Protein AF-0000000077162271 (afdb_homodimer)

Foldseek 3Di:
DAEEEFEPCQDFLNVLLLLVLLPDDCVQYVAYEYEDQDDHPSLVVSCVVSVNRYHYAYADLLDLVRLLVRLVVVCVVCPQAAHAEYEYDWAAFDADPVAPVPDDCLVVRLSTLAVSLVSNCVSRQVRLLRYDRQEYEYEAALLLAPVCVVVVVNGRGNSNNVNRVNNLVVQLVVLVVCVVSPHAGAYEHLAQELDPRGDNPVGDYHSNSSSVQRVVQVSDDGNVGRSFAWAGADPPCCPPSRRNHGHTRHD/DAEEEFEPCQDFLNVLLLLVLLPDDCVQYVAYEYEDQDDHPSLVVSCVVSVNRYHYAYADLLDLVRLLVRLVVVCVVCPQAAHAEYEYDWAAFDADPVAPVPPDCLVVRLSTLASSLVSNCVSRQVRLLRYDRQEYEYEAALLLAPVCVVVVVNGRGNSNNVNRVNNLVVQLVVLVVCVVSNHATAYEHLAQELTPRGDNPVGDYHSNSSSVQRVVQVSDDGNVGRSFAWAGADPPCCPPSRRNHGHTRHD

Solvent-accessible surface area (backbone atoms only — not comparable to full-atom values): 24884 Å² total; per-residue (Å²): 98,36,32,38,36,34,31,39,19,53,47,50,48,30,30,29,40,51,55,54,49,70,67,43,56,57,72,56,32,51,36,36,38,35,18,19,74,57,93,30,72,68,44,52,52,50,26,70,70,41,81,74,28,36,42,82,39,64,35,38,61,76,34,70,68,40,40,52,52,36,42,50,52,51,48,61,73,44,68,83,51,36,36,16,33,40,36,44,50,48,65,68,65,57,82,34,90,67,32,71,82,69,62,81,49,47,67,63,38,28,38,40,39,30,48,10,49,51,52,47,50,61,63,40,42,70,41,24,70,58,19,87,61,22,33,37,38,37,61,48,49,71,67,23,13,55,73,47,37,77,83,48,53,86,61,35,26,56,45,37,26,21,21,39,28,22,31,48,35,44,33,33,51,49,17,64,72,35,40,90,79,58,38,31,20,22,30,34,20,50,67,54,23,40,23,90,74,50,49,31,88,78,30,84,32,46,26,58,54,26,26,52,40,38,44,57,52,70,76,40,88,47,81,92,39,47,45,33,42,33,30,26,54,41,92,93,32,50,84,42,98,81,40,27,55,44,49,65,55,70,65,98,35,32,38,37,34,32,40,18,53,47,50,48,30,30,30,39,52,57,54,50,70,69,41,56,56,72,55,32,50,36,37,37,35,19,18,73,58,94,29,71,68,43,52,52,51,26,69,70,42,82,73,27,36,42,80,38,63,34,37,60,77,34,70,67,38,39,51,53,34,44,50,52,50,47,62,73,44,69,82,52,36,37,16,34,40,35,45,50,48,64,70,67,57,81,35,88,68,32,72,81,68,61,81,49,46,67,61,39,29,39,40,38,29,49,10,48,52,53,47,48,61,64,40,42,69,40,23,71,59,20,87,60,22,32,37,38,36,62,48,48,71,68,24,13,56,72,45,37,75,82,47,53,87,61,35,25,56,47,36,27,20,23,39,28,21,31,48,35,44,33,32,51,49,17,63,75,35,39,90,79,57,38,29,20,22,31,36,21,48,68,55,23,40,24,89,75,49,48,32,87,78,28,83,30,46,26,58,55,24,26,52,41,38,44,58,52,70,76,40,88,47,81,90,40,46,46,33,42,34,30,28,54,42,91,94,33,51,84,41,98,81,39,28,54,44,48,64,53,68,65

Nearest PDB structures (foldseek):
  3wxb-assembly1_A  TM=8.721E-01  e=8.055E-21  Gallus gallus
  7ypd-assembly1_A  TM=9.100E-01  e=6.486E-19  Rhodotorula toruloides
  7dlm-assembly1_A  TM=8.275E-01  e=2.486E-13  Candida parapsilosis
  7dld-assembly1_A-2  TM=7.708E-01  e=3.386E-13  Candida parapsilosis
  7dll-assembly1_A-2  TM=7.565E-01  e=5.906E-13  Candida parapsilosis

Organism: Emericella nidulans (strain FGSC A4 / ATCC 38163 / CBS 112.46 / NRRL 194 / M139) (NCBI:txid227321)

Sequence (502 aa):
MSSFLVTGASRGLGLAFVQRLSALPVSEVSIVFATARSQSPELEELAKQSAGRVIVIKLEVTNETSIKQAATEVEDRLGGKGLDVLINNAGVCDYTPDGVKTLDNLEQIFSVNVLGVHWVTRAFIPLLQKGVQKKVVNISTTLASITLARASHGLPTPAYKVSKAAMNALTVQYALDYEKEGFTIFALSPGWLKTELGGGDAADLTADEGARLSLDIILGPSRGLNGQFTRIHLPGWENSRHQYDGSNAPWMSSFLVTGASRGLGLAFVQRLSALPVSEVSIVFATARSQSPELEELAKQSAGRVIVIKLEVTNETSIKQAATEVEDRLGGKGLDVLINNAGVCDYTPDGVKTLDNLEQIFSVNVLGVHWVTRAFIPLLQKGVQKKVVNISTTLASITLARASHGLPTPAYKVSKAAMNALTVQYALDYEKEGFTIFALSPGWLKTELGGGDAADLTADEGARLSLDIILGPSRGLNGQFTRIHLPGWENSRHQYDGSNAPW

Secondary structure (DSSP, 8-state):
-EEEEESS-SSHHHHHHHHHHHHS-TTTEEEEEEEESS--HHHHHHHHTTTTSEEEEE--TT-HHHHHHHHHHHHHHHTTPPP-EEEE--------TTGGGG---HHHHHIIIIIIHHHHHHHHHHHHHTSSS-EEEEE--GGG-STTTTTTTTS--HHHHHHHHHHHHHHHHHHHHTGGGT-EEEEEE--SBSSTTTTGGGSSB-HHHHHHHHHHHHSS--GGGTT-EEEPB-TT-TTSTT--BSSBPP-/-EEEEESS-SSHHHHHHHHHHHHS-TTTEEEEEEEESS--HHHHHHHHHTTTSEEEEE--TT-HHHHHHHHHHHHHHHTTPPP-EEEE--------TTGGGG---HHHHHIIIIIIHHHHHHHHHHHHHTSSS-EEEEE--GGG-STTTTTTTTS--HHHHHHHHHHHHHHHHHHHHTGGGT-EEEEEE--SBSSTTTTGGGSSB-HHHHHHHHHHHHSS--GGGTT-EEEPB-TT-TTSTT--BSSBPP-

GO terms:
  GO:0019748 secondary metabolic process (P, IEP)

InterPro domains:
  IPR002347 Short-chain dehydrogenase/reductase SDR [PF00106] (5-198)
  IPR002347 Short-chain dehydrogenase/reductase SDR [PR00080] (81-92)
  IPR002347 Short-chain dehydrogenase/reductase SDR [PR00080] (134-142)
  IPR002347 Short-chain dehydrogenase/reductase SDR [PR00080] (160-179)
  IPR002347 Short-chain dehydrogenase/reductase SDR [PR00081] (3-20)
  IPR002347 Short-chain dehydrogenase/reductase SDR [PR00081] (81-92)
  IPR002347 Short-chain dehydrogenase/reductase SDR [PR00081] (128-144)
  IPR002347 Short-chain dehydrogenase/reductase SDR [PR00081] (160-179)
  IPR002347 Short-chain dehydrogenase/reductase SDR [PR00081] (181-198)
  IPR036291 NAD(P)-binding domain superfamily [SSF51735] (1-251)
  IPR052184 Short-chain dehydrogenases/reductases (SDR) enzymes [PTHR45458] (1-251)

pLDDT: mean 96.98, std 3.06, range [78.56, 99.0]

Structure (mmCIF, N/CA/C/O backbone):
data_AF-0000000077162271-model_v1
#
loop_
_entity.id
_entity.type
_entity.pdbx_description
1 polymer 'Short chain oxidoreductase (CsgA), putative (AFU_orthologue AFUA_4G00910)'
#
loop_
_atom_site.group_PDB
_atom_site.id
_atom_site.type_symbol
_atom_site.label_atom_id
_atom_site.label_alt_id
_atom_site.label_comp_id
_atom_site.label_asym_id
_atom_site.label_entity_id
_atom_si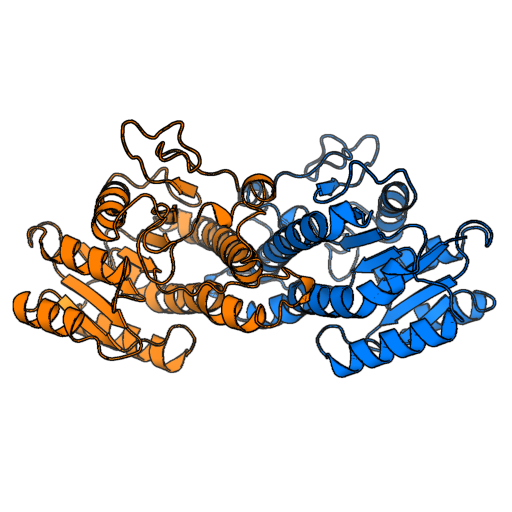te.label_seq_id
_atom_site.pdbx_PDB_ins_code
_atom_site.Cartn_x
_atom_site.Cartn_y
_atom_site.Cartn_z
_atom_site.occupancy
_atom_site.B_iso_or_equiv
_atom_site.auth_seq_id
_atom_site.auth_comp_id
_atom_site.auth_asym_id
_atom_site.auth_atom_id
_atom_site.pdbx_PDB_model_num
ATOM 1 N N . MET A 1 1 ? -5.637 -33.688 -10.344 1 91.38 1 MET A N 1
ATOM 2 C CA . MET A 1 1 ? -4.969 -32.969 -11.422 1 91.38 1 MET A CA 1
ATOM 3 C C . MET A 1 1 ? -5.309 -31.484 -11.375 1 91.38 1 MET A C 1
ATOM 5 O O . MET A 1 1 ? -6.48 -31.109 -11.391 1 91.38 1 MET A O 1
ATOM 9 N N . SER A 1 2 ? -4.172 -30.688 -11.172 1 97.12 2 SER A N 1
ATOM 10 C CA . SER A 1 2 ? -4.406 -29.266 -10.969 1 97.12 2 SER A CA 1
ATOM 11 C C . SER A 1 2 ? -3.832 -28.438 -12.117 1 97.12 2 SER A C 1
ATOM 13 O O . SER A 1 2 ? -2.805 -28.797 -12.695 1 97.12 2 SER A O 1
ATOM 15 N N . SER A 1 3 ? -4.492 -27.375 -12.484 1 98.62 3 SER A N 1
ATOM 16 C CA . SER A 1 3 ? -4.02 -26.422 -13.477 1 98.62 3 SER A CA 1
ATOM 17 C C . SER A 1 3 ? -3.479 -25.156 -12.812 1 98.62 3 SER A C 1
ATOM 19 O O . SER A 1 3 ? -3.988 -24.719 -11.773 1 98.62 3 SER A O 1
ATOM 21 N N . PHE A 1 4 ? -2.422 -24.609 -13.422 1 98.88 4 PHE A N 1
ATOM 22 C CA . PHE A 1 4 ? -1.74 -23.438 -12.867 1 98.88 4 PHE A CA 1
ATOM 23 C C . PHE A 1 4 ? -1.608 -22.344 -13.922 1 98.88 4 PHE A C 1
ATOM 25 O O . PHE A 1 4 ? -1.455 -22.625 -15.109 1 98.88 4 PHE A O 1
ATOM 32 N N . LEU A 1 5 ? -1.734 -21.125 -13.531 1 98.94 5 LEU A N 1
ATOM 33 C CA . LEU A 1 5 ? -1.289 -19.984 -14.312 1 98.94 5 LEU A CA 1
ATOM 34 C C . LEU A 1 5 ? -0.245 -19.172 -13.547 1 98.94 5 LEU A C 1
ATOM 36 O O . LEU A 1 5 ? -0.443 -18.844 -12.375 1 98.94 5 LEU A O 1
ATOM 40 N N . VAL A 1 6 ? 0.896 -18.906 -14.156 1 98.94 6 VAL A N 1
ATOM 41 C CA . VAL A 1 6 ? 1.984 -18.125 -13.586 1 98.94 6 VAL A CA 1
ATOM 42 C C . VAL A 1 6 ? 2.215 -16.875 -14.43 1 98.94 6 VAL A C 1
ATOM 44 O O . VAL A 1 6 ? 2.477 -16.969 -15.625 1 98.94 6 VAL A O 1
ATOM 47 N N . THR A 1 7 ? 2.082 -15.719 -13.82 1 98.94 7 THR A N 1
ATOM 48 C CA . THR A 1 7 ? 2.436 -14.508 -14.547 1 98.94 7 THR A CA 1
ATOM 49 C C . THR A 1 7 ? 3.928 -14.219 -14.422 1 98.94 7 THR A C 1
ATOM 51 O O . THR A 1 7 ? 4.555 -14.578 -13.422 1 98.94 7 THR A O 1
ATOM 54 N N . GLY A 1 8 ? 4.48 -13.492 -15.406 1 98.44 8 GLY A N 1
ATOM 55 C CA . GLY A 1 8 ? 5.895 -13.164 -15.375 1 98.44 8 GLY A CA 1
ATOM 56 C C . GLY A 1 8 ? 6.789 -14.391 -15.43 1 98.44 8 GLY A C 1
ATOM 57 O O . GLY A 1 8 ? 7.688 -14.547 -14.594 1 98.44 8 GLY A O 1
ATOM 58 N N . ALA A 1 9 ? 6.605 -15.266 -16.438 1 98.56 9 ALA A N 1
ATOM 59 C CA . ALA A 1 9 ? 7.246 -16.578 -16.438 1 98.56 9 ALA A CA 1
ATOM 60 C C . ALA A 1 9 ? 8.453 -16.594 -17.375 1 98.56 9 ALA A C 1
ATOM 62 O O . ALA A 1 9 ? 9.055 -17.641 -17.609 1 98.56 9 ALA A O 1
ATOM 63 N N . SER A 1 10 ? 8.875 -15.461 -17.891 1 97.38 10 SER A N 1
ATOM 64 C CA . SER A 1 10 ? 9.898 -15.422 -18.938 1 97.38 10 SER A CA 1
ATOM 65 C C . SER A 1 10 ? 11.289 -15.664 -18.359 1 97.38 10 SER A C 1
ATOM 67 O O . SER A 1 10 ? 12.219 -16.016 -19.078 1 97.38 10 SER A O 1
ATOM 69 N N . ARG A 1 11 ? 11.492 -15.406 -17.078 1 96.25 11 ARG A N 1
ATOM 70 C CA . ARG A 1 11 ? 12.789 -15.57 -16.422 1 96.25 11 ARG A CA 1
ATOM 71 C C . ARG A 1 11 ? 12.633 -15.672 -14.914 1 96.25 11 ARG A C 1
ATOM 73 O O . ARG A 1 11 ? 11.516 -15.641 -14.398 1 96.25 11 ARG A O 1
ATOM 80 N N . GLY A 1 12 ? 13.711 -15.922 -14.289 1 97.5 12 GLY A N 1
ATOM 81 C CA . GLY A 1 12 ? 13.758 -15.836 -12.836 1 97.5 12 GLY A CA 1
ATOM 82 C C . GLY A 1 12 ? 12.828 -16.828 -12.156 1 97.5 12 GLY A C 1
ATOM 83 O O . GLY A 1 12 ? 12.789 -18 -12.531 1 97.5 12 GLY A O 1
ATOM 84 N N . LEU A 1 13 ? 12.195 -16.344 -11.125 1 98.69 13 LEU A N 1
ATOM 85 C CA . LEU A 1 13 ? 11.344 -17.172 -10.281 1 98.69 13 LEU A CA 1
ATOM 86 C C . LEU A 1 13 ? 10.172 -17.734 -11.078 1 98.69 13 LEU A C 1
ATOM 88 O O . LEU A 1 13 ? 9.797 -18.906 -10.914 1 98.69 13 LEU A O 1
ATOM 92 N N . GLY A 1 14 ? 9.555 -16.906 -11.953 1 98.75 14 GLY A N 1
ATOM 93 C CA . GLY A 1 14 ? 8.438 -17.375 -12.766 1 98.75 14 GLY A CA 1
ATOM 94 C C . GLY A 1 14 ? 8.789 -18.547 -13.648 1 98.75 14 GLY A C 1
ATOM 95 O O . GLY A 1 14 ? 8.047 -19.531 -13.727 1 98.75 14 GLY A O 1
ATOM 96 N N . LEU A 1 15 ? 9.898 -18.422 -14.289 1 98.56 15 LEU A N 1
ATOM 97 C CA . LEU A 1 15 ? 10.367 -19.5 -15.141 1 98.56 15 LEU A CA 1
ATOM 98 C C . LEU A 1 15 ? 10.648 -20.75 -14.312 1 98.56 15 LEU A C 1
ATOM 100 O O . LEU A 1 15 ? 10.32 -21.875 -14.734 1 98.56 15 LEU A O 1
ATOM 104 N N . ALA A 1 16 ? 11.234 -20.578 -13.148 1 98.81 16 ALA A N 1
ATOM 105 C CA . ALA A 1 16 ? 11.531 -21.688 -12.258 1 98.81 16 ALA A CA 1
ATOM 106 C C . ALA A 1 16 ? 10.25 -22.375 -11.789 1 98.81 16 ALA A C 1
ATOM 108 O O . ALA A 1 16 ? 10.203 -23.594 -11.664 1 98.81 16 ALA A O 1
ATOM 109 N N . PHE A 1 17 ? 9.188 -21.594 -11.508 1 98.88 17 PHE A N 1
ATOM 110 C CA . PHE A 1 17 ? 7.895 -22.172 -11.172 1 98.88 17 PHE A CA 1
ATOM 111 C C . PHE A 1 17 ? 7.398 -23.078 -12.289 1 98.88 17 PHE A C 1
ATOM 113 O O . PHE A 1 17 ? 7.008 -24.219 -12.039 1 98.88 17 PHE A O 1
ATOM 120 N N . VAL A 1 18 ? 7.434 -22.562 -13.477 1 98.88 18 VAL A N 1
ATOM 121 C CA . VAL A 1 18 ? 6.906 -23.312 -14.617 1 98.88 18 VAL A CA 1
ATOM 122 C C . VAL A 1 18 ? 7.707 -24.594 -14.82 1 98.88 18 VAL A C 1
ATOM 124 O O . VAL A 1 18 ? 7.137 -25.656 -15.062 1 98.88 18 VAL A O 1
ATOM 127 N N . GLN A 1 19 ? 9.016 -24.484 -14.742 1 98.56 19 GLN A N 1
ATOM 128 C CA . GLN A 1 19 ? 9.891 -25.641 -14.898 1 98.56 19 GLN A CA 1
ATOM 129 C C . GLN A 1 19 ? 9.562 -26.719 -13.867 1 98.56 19 GLN A C 1
ATOM 131 O O . GLN A 1 19 ? 9.414 -27.891 -14.219 1 98.56 19 GLN A O 1
ATOM 136 N N . ARG A 1 20 ? 9.391 -26.391 -12.664 1 98.62 20 ARG A N 1
ATOM 137 C CA . ARG A 1 20 ? 9.156 -27.359 -11.602 1 98.62 20 ARG A CA 1
ATOM 138 C C . ARG A 1 20 ? 7.742 -27.922 -11.695 1 98.62 20 ARG A C 1
ATOM 140 O O . ARG A 1 20 ? 7.539 -29.125 -11.516 1 98.62 20 ARG A O 1
ATOM 147 N N . LEU A 1 21 ? 6.797 -27.062 -11.93 1 98.69 21 LEU A N 1
ATOM 148 C CA . LEU A 1 21 ? 5.414 -27.516 -12.031 1 98.69 21 LEU A CA 1
ATOM 149 C C . LEU A 1 21 ? 5.246 -28.516 -13.18 1 98.69 21 LEU A C 1
ATOM 151 O O . LEU A 1 21 ? 4.559 -29.516 -13.039 1 98.69 21 LEU A O 1
ATOM 155 N N . SER A 1 22 ? 5.902 -28.234 -14.328 1 97.69 22 SER A N 1
ATOM 156 C CA . SER A 1 22 ? 5.738 -29.078 -15.508 1 97.69 22 SER A CA 1
ATOM 157 C C . SER A 1 22 ? 6.48 -30.406 -15.344 1 97.69 22 SER A C 1
ATOM 159 O O . SER A 1 22 ? 6.234 -31.359 -16.094 1 97.69 22 SER A O 1
ATOM 161 N N . ALA A 1 23 ? 7.387 -30.438 -14.383 1 97.31 23 ALA A N 1
ATOM 162 C CA . ALA A 1 23 ? 8.141 -31.656 -14.133 1 97.31 23 ALA A CA 1
ATOM 163 C C . ALA A 1 23 ? 7.375 -32.594 -13.211 1 97.31 23 ALA A C 1
ATOM 165 O O . ALA A 1 23 ? 7.711 -33.781 -13.102 1 97.31 23 ALA A O 1
ATOM 166 N N . LEU A 1 24 ? 6.352 -32.125 -12.555 1 97.56 24 LEU A N 1
ATOM 167 C CA . LEU A 1 24 ? 5.527 -32.969 -11.695 1 97.56 24 LEU A CA 1
ATOM 168 C C . LEU A 1 24 ? 4.645 -33.906 -12.531 1 97.56 24 LEU A C 1
ATOM 170 O O . LEU A 1 24 ? 4.34 -33.594 -13.688 1 97.56 24 LEU A O 1
ATOM 174 N N . PRO A 1 25 ? 4.188 -35.031 -11.93 1 96.94 25 PRO A N 1
ATOM 175 C CA . PRO A 1 25 ? 3.322 -35.938 -12.68 1 96.94 25 PRO A CA 1
ATOM 176 C C . PRO A 1 25 ? 2.027 -35.281 -13.148 1 96.94 25 PRO A C 1
ATOM 178 O O . PRO A 1 25 ? 1.481 -34.406 -12.445 1 96.94 25 PRO A O 1
ATOM 181 N N . VAL A 1 26 ? 1.529 -35.812 -14.289 1 95.62 26 VAL A N 1
ATOM 182 C CA . VAL A 1 26 ? 0.311 -35.281 -14.891 1 95.62 26 VAL A CA 1
ATOM 183 C C . VAL A 1 26 ? -0.859 -35.438 -13.922 1 95.62 26 VAL A C 1
ATOM 185 O O . VAL A 1 26 ? -1.779 -34.625 -13.906 1 95.62 26 VAL A O 1
ATOM 188 N N . SER A 1 27 ? -0.743 -36.469 -13.07 1 96 27 SER A N 1
ATOM 189 C CA . SER A 1 27 ? -1.797 -36.719 -12.094 1 96 27 SER A CA 1
ATOM 190 C C . SER A 1 27 ? -1.843 -35.656 -11.023 1 96 27 SER A C 1
ATOM 192 O O . SER A 1 27 ? -2.848 -35.5 -10.32 1 96 27 SER A O 1
ATOM 194 N N . GLU A 1 28 ? -0.738 -34.812 -10.906 1 96.75 28 GLU A N 1
ATOM 195 C CA . GLU A 1 28 ? -0.687 -33.719 -9.938 1 96.75 28 GLU A CA 1
ATOM 196 C C . GLU A 1 28 ? -0.914 -32.375 -10.617 1 96.75 28 GLU A C 1
ATOM 198 O O . GLU A 1 28 ? -1.733 -31.578 -10.164 1 96.75 28 GLU A O 1
ATOM 203 N N . VAL A 1 29 ? -0.201 -32.188 -11.688 1 97.75 29 VAL A N 1
ATOM 204 C CA . VAL A 1 29 ? -0.302 -30.969 -12.461 1 97.75 29 VAL A CA 1
ATOM 205 C C . VAL A 1 29 ? -0.634 -31.297 -13.914 1 97.75 29 VAL A C 1
ATOM 207 O O . VAL A 1 29 ? 0.195 -31.844 -14.633 1 97.75 29 VAL A O 1
ATOM 210 N N . SER A 1 30 ? -1.77 -30.891 -14.328 1 96.94 30 SER A N 1
ATOM 211 C CA . SER A 1 30 ? -2.217 -31.25 -15.664 1 96.94 30 SER A CA 1
ATOM 212 C C . SER A 1 30 ? -1.719 -30.25 -16.703 1 96.94 30 SER A C 1
ATOM 214 O O . SER A 1 30 ? -1.266 -30.641 -17.781 1 96.94 30 SER A O 1
ATOM 216 N N . ILE A 1 31 ? -1.801 -28.984 -16.391 1 98.25 31 ILE A N 1
ATOM 217 C CA . ILE A 1 31 ? -1.438 -27.953 -17.359 1 98.25 31 ILE A CA 1
ATOM 218 C C . ILE A 1 31 ? -0.901 -26.719 -16.625 1 98.25 31 ILE A C 1
ATOM 220 O O . ILE A 1 31 ? -1.364 -26.406 -15.523 1 98.25 31 ILE A O 1
ATOM 224 N N . VAL A 1 32 ? 0.134 -26.125 -17.156 1 98.88 32 VAL A N 1
ATOM 225 C CA . VAL A 1 32 ? 0.717 -24.891 -16.656 1 98.88 32 VAL A CA 1
ATOM 226 C C . VAL A 1 32 ? 0.645 -23.812 -17.734 1 98.88 32 VAL A C 1
ATOM 228 O O . VAL A 1 32 ? 1.297 -23.922 -18.781 1 98.88 32 VAL A O 1
ATOM 231 N N . PHE A 1 33 ? -0.198 -22.812 -17.484 1 98.94 33 PHE A N 1
ATOM 232 C CA . PHE A 1 33 ? -0.189 -21.609 -18.312 1 98.94 33 PHE A CA 1
ATOM 233 C C . PHE A 1 33 ? 0.91 -20.656 -17.859 1 98.94 33 PHE A C 1
ATOM 235 O O . PHE A 1 33 ? 0.885 -20.156 -16.734 1 98.94 33 PHE A O 1
ATOM 242 N N . ALA A 1 34 ? 1.884 -20.422 -18.734 1 98.88 34 ALA A N 1
ATOM 243 C CA . ALA A 1 34 ? 3 -19.516 -18.469 1 98.88 34 ALA A CA 1
ATOM 244 C C . ALA A 1 34 ? 2.854 -18.219 -19.25 1 98.88 34 ALA A C 1
ATOM 246 O O . ALA A 1 34 ? 2.865 -18.219 -20.484 1 98.88 34 ALA A O 1
ATOM 247 N N . THR A 1 35 ? 2.736 -17.094 -18.516 1 98.81 35 THR A N 1
ATOM 248 C CA . THR A 1 35 ? 2.5 -15.859 -19.25 1 98.81 35 THR A CA 1
ATOM 249 C C . THR A 1 35 ? 3.75 -14.984 -19.25 1 98.81 35 THR A C 1
ATOM 251 O O . THR A 1 35 ? 4.547 -15.031 -18.312 1 98.81 35 THR A O 1
ATOM 254 N N . ALA A 1 36 ? 3.896 -14.25 -20.25 1 97.69 36 ALA A N 1
ATOM 255 C CA . ALA A 1 36 ? 4.98 -13.281 -20.406 1 97.69 36 ALA A CA 1
ATOM 256 C C . ALA A 1 36 ? 4.574 -12.156 -21.359 1 97.69 36 ALA A C 1
ATOM 258 O O . ALA A 1 36 ? 3.701 -12.336 -22.203 1 97.69 36 ALA A O 1
ATOM 259 N N . ARG A 1 37 ? 5.18 -11.031 -21.172 1 94.88 37 ARG A N 1
ATOM 260 C CA . ARG A 1 37 ? 4.891 -9.883 -22.016 1 94.88 37 ARG A CA 1
ATOM 261 C C . ARG A 1 37 ? 5.508 -10.055 -23.406 1 94.88 37 ARG A C 1
ATOM 263 O O . ARG A 1 37 ? 4.953 -9.578 -24.406 1 94.88 37 ARG A O 1
ATOM 270 N N . SER A 1 38 ? 6.688 -10.711 -23.344 1 92.56 38 SER A N 1
ATOM 271 C CA . SER A 1 38 ? 7.461 -10.898 -24.562 1 92.56 38 SER A CA 1
ATOM 272 C C . SER A 1 38 ? 7.941 -12.336 -24.703 1 92.56 38 SER A C 1
ATOM 274 O O . SER A 1 38 ? 7.836 -13.125 -23.75 1 92.56 38 SER A O 1
ATOM 276 N N . GLN A 1 39 ? 8.477 -12.602 -25.875 1 93.44 39 GLN A N 1
ATOM 277 C CA . GLN A 1 39 ? 8.977 -13.945 -26.141 1 93.44 39 GLN A CA 1
ATOM 278 C C . GLN A 1 39 ? 10.172 -14.273 -25.234 1 93.44 39 GLN A C 1
ATOM 280 O O . GLN A 1 39 ? 11.008 -13.406 -24.969 1 93.44 39 GLN A O 1
ATOM 285 N N . SER A 1 40 ? 10.195 -15.422 -24.766 1 95.75 40 SER A N 1
ATOM 286 C CA . SER A 1 40 ? 11.281 -15.992 -23.984 1 95.75 40 SER A CA 1
ATOM 287 C C . SER A 1 40 ? 11.75 -17.312 -24.562 1 95.75 40 SER A C 1
ATOM 289 O O . SER A 1 40 ? 11.031 -18.312 -24.5 1 95.75 40 SER A O 1
ATOM 291 N N . PRO A 1 41 ? 12.953 -17.312 -25.094 1 96.88 41 PRO A N 1
ATOM 292 C CA . PRO A 1 41 ? 13.453 -18.562 -25.688 1 96.88 41 PRO A CA 1
ATOM 293 C C . PRO A 1 41 ? 13.438 -19.719 -24.703 1 96.88 41 PRO A C 1
ATOM 295 O O . PRO A 1 41 ? 13.086 -20.844 -25.078 1 96.88 41 PRO A O 1
ATOM 298 N N . GLU A 1 42 ? 13.836 -19.438 -23.484 1 96.75 42 GLU A N 1
ATOM 299 C CA . GLU A 1 42 ? 13.859 -20.484 -22.469 1 96.75 42 GLU A CA 1
ATOM 300 C C . GLU A 1 42 ? 12.461 -21.031 -22.203 1 96.75 42 GLU A C 1
ATOM 302 O O . GLU A 1 42 ? 12.273 -22.234 -22.078 1 96.75 42 GLU A O 1
ATOM 307 N N . LEU A 1 43 ? 11.539 -20.172 -22.141 1 97.56 43 LEU A N 1
ATOM 308 C CA . LEU A 1 43 ? 10.156 -20.562 -21.891 1 97.56 43 LEU A CA 1
ATOM 309 C C . LEU A 1 43 ? 9.594 -21.328 -23.094 1 97.56 43 LEU A C 1
ATOM 311 O O . LEU A 1 43 ? 8.875 -22.328 -22.922 1 97.56 43 LEU A O 1
ATOM 315 N N . GLU A 1 44 ? 9.914 -20.875 -24.266 1 97.38 44 GLU A N 1
ATOM 316 C CA . GLU A 1 44 ? 9.445 -21.547 -25.469 1 97.38 44 GLU A CA 1
ATOM 317 C C . GLU A 1 44 ? 10.031 -22.953 -25.578 1 97.38 44 GLU A C 1
ATOM 319 O O . GLU A 1 44 ? 9.336 -23.891 -25.984 1 97.38 44 GLU A O 1
ATOM 324 N N . GLU A 1 45 ? 11.273 -23.062 -25.266 1 97.56 45 GLU A N 1
ATOM 325 C CA . GLU A 1 45 ? 11.906 -24.375 -25.297 1 97.56 45 GLU A CA 1
ATOM 326 C C . GLU A 1 45 ? 11.258 -25.312 -24.281 1 97.56 45 GLU A C 1
ATOM 328 O O . GLU A 1 45 ? 11.031 -26.5 -24.562 1 97.56 45 GLU A O 1
ATOM 333 N N . LEU A 1 46 ? 11.016 -24.781 -23.109 1 97.44 46 LEU A N 1
ATOM 334 C CA . LEU A 1 46 ? 10.328 -25.547 -22.078 1 97.44 46 LEU A CA 1
ATOM 335 C C . LEU A 1 46 ? 8.961 -26.016 -22.562 1 97.44 46 LEU A C 1
ATOM 337 O O . LEU A 1 46 ? 8.57 -27.156 -22.312 1 97.44 46 LEU A O 1
ATOM 341 N N . ALA A 1 47 ? 8.227 -25.172 -23.203 1 97.94 47 ALA A N 1
ATOM 342 C CA . ALA A 1 47 ? 6.906 -25.5 -23.734 1 97.94 47 ALA A CA 1
ATOM 343 C C . ALA A 1 47 ? 6.996 -26.609 -24.766 1 97.94 47 ALA A C 1
ATOM 345 O O . ALA A 1 47 ? 6.176 -27.531 -24.766 1 97.94 47 ALA A O 1
ATOM 346 N N . LYS A 1 48 ? 7.961 -26.562 -25.609 1 97.19 48 LYS A N 1
ATOM 347 C CA . LYS A 1 48 ? 8.148 -27.578 -26.641 1 97.19 48 LYS A CA 1
ATOM 348 C C . LYS A 1 48 ? 8.422 -28.938 -26.031 1 97.19 48 LYS A C 1
ATOM 350 O O . LYS A 1 48 ? 8.016 -29.969 -26.594 1 97.19 48 LYS A O 1
ATOM 355 N N . GLN A 1 49 ? 9.055 -28.922 -24.938 1 96.38 49 GLN A N 1
ATOM 356 C CA . GLN A 1 49 ? 9.484 -30.156 -24.312 1 96.38 49 GLN A CA 1
ATOM 357 C C . GLN A 1 49 ? 8.406 -30.703 -23.375 1 96.38 49 GLN A C 1
ATOM 359 O O . GLN A 1 49 ? 8.555 -31.797 -22.828 1 96.38 49 GLN A O 1
ATOM 364 N N . SER A 1 50 ? 7.312 -30.062 -23.188 1 96 50 SER A N 1
ATOM 365 C CA . SER A 1 50 ? 6.359 -30.375 -22.141 1 96 50 SER A CA 1
ATOM 366 C C . SER A 1 50 ? 5.238 -31.281 -22.656 1 96 50 SER A C 1
ATOM 368 O O . SER A 1 50 ? 4.316 -31.625 -21.906 1 96 50 SER A O 1
ATOM 370 N N . ALA A 1 51 ? 5.254 -31.703 -23.891 1 94.12 51 ALA A N 1
ATOM 371 C CA . ALA A 1 51 ? 4.199 -32.5 -24.516 1 94.12 51 ALA A CA 1
ATOM 372 C C . ALA A 1 51 ? 2.84 -31.828 -24.359 1 94.12 51 ALA A C 1
ATOM 374 O O . ALA A 1 51 ? 1.853 -32.469 -24 1 94.12 51 ALA A O 1
ATOM 375 N N . GLY A 1 52 ? 2.789 -30.453 -24.484 1 94.94 52 GLY A N 1
ATOM 376 C CA . GLY A 1 52 ? 1.553 -29.688 -24.5 1 94.94 52 GLY A CA 1
ATOM 377 C C . GLY A 1 52 ? 1.077 -29.281 -23.125 1 94.94 52 GLY A C 1
ATOM 378 O O . GLY A 1 52 ? 0.044 -28.625 -22.984 1 94.94 52 GLY A O 1
ATOM 379 N N . ARG A 1 53 ? 1.853 -29.594 -22.078 1 97.19 53 ARG A N 1
ATOM 380 C CA . ARG A 1 53 ? 1.413 -29.312 -20.719 1 97.19 53 ARG A CA 1
ATOM 381 C C . ARG A 1 53 ? 1.767 -27.891 -20.312 1 97.19 53 ARG A C 1
ATOM 383 O O . ARG A 1 53 ? 1.209 -27.359 -19.344 1 97.19 53 ARG A O 1
ATOM 390 N N . VAL A 1 54 ? 2.773 -27.312 -20.953 1 98.69 54 VAL A N 1
ATOM 391 C CA . VAL A 1 54 ? 3.092 -25.906 -20.766 1 98.69 54 VAL A CA 1
ATOM 392 C C . VAL A 1 54 ? 2.584 -25.094 -21.953 1 98.69 54 VAL A C 1
ATOM 394 O O . VAL A 1 54 ? 2.967 -25.344 -23.094 1 98.69 54 VAL A O 1
ATOM 397 N N . ILE A 1 55 ? 1.695 -24.172 -21.688 1 98.56 55 ILE A N 1
ATOM 398 C CA . ILE A 1 55 ? 1.157 -23.297 -22.719 1 98.56 55 ILE A CA 1
ATOM 399 C C . ILE A 1 55 ? 1.596 -21.859 -22.469 1 98.56 55 ILE A C 1
ATOM 401 O O . ILE A 1 55 ? 1.307 -21.297 -21.406 1 98.56 55 ILE A O 1
ATOM 405 N N . VAL A 1 56 ? 2.324 -21.266 -23.438 1 98.56 56 VAL A N 1
ATOM 406 C CA . VAL A 1 56 ? 2.787 -19.891 -23.297 1 98.56 56 VAL A CA 1
ATOM 407 C C . VAL A 1 56 ? 1.694 -18.938 -23.766 1 98.56 56 VAL A C 1
ATOM 409 O O . VAL A 1 56 ? 1.165 -19.078 -24.875 1 98.56 56 VAL A O 1
ATOM 412 N N . ILE A 1 57 ? 1.328 -17.984 -22.922 1 98.31 57 ILE A N 1
ATOM 413 C CA . ILE A 1 57 ? 0.289 -17 -23.203 1 98.31 57 ILE A CA 1
ATOM 414 C C . ILE A 1 57 ? 0.869 -15.602 -23.094 1 98.31 57 ILE A C 1
ATOM 416 O O . ILE A 1 57 ? 1.543 -15.273 -22.109 1 98.31 57 ILE A O 1
ATOM 420 N N . LYS A 1 58 ? 0.644 -14.789 -24.109 1 98.19 58 LYS A N 1
ATOM 421 C CA . LYS A 1 58 ? 1.035 -13.383 -24.016 1 98.19 58 LYS A CA 1
ATOM 422 C C . LYS A 1 58 ? 0.141 -12.633 -23.047 1 98.19 58 LYS A C 1
ATOM 424 O O . LYS A 1 58 ? -1.086 -12.703 -23.125 1 98.19 58 LYS A O 1
ATOM 429 N N . LEU A 1 59 ? 0.739 -11.977 -22.094 1 98.62 59 LEU A N 1
ATOM 430 C CA . LEU A 1 59 ? -0.015 -11.219 -21.109 1 98.62 59 LEU A CA 1
ATOM 431 C C . LEU A 1 59 ? 0.805 -10.047 -20.594 1 98.62 59 LEU A C 1
ATOM 433 O O . LEU A 1 59 ? 1.914 -10.227 -20.078 1 98.62 59 LEU A O 1
ATOM 437 N N . GLU A 1 60 ? 0.305 -8.883 -20.859 1 98.56 60 GLU A N 1
ATOM 438 C CA . GLU A 1 60 ? 0.802 -7.664 -20.219 1 98.56 60 GLU A CA 1
ATOM 439 C C . GLU A 1 60 ? -0.088 -7.25 -19.047 1 98.56 60 GLU A C 1
ATOM 441 O O . GLU A 1 60 ? -1.22 -6.805 -19.25 1 98.56 60 GLU A O 1
ATOM 446 N N . VAL A 1 61 ? 0.445 -7.301 -17.812 1 98.69 61 VAL A N 1
ATOM 447 C CA . VAL A 1 61 ? -0.387 -7.199 -16.609 1 98.69 61 VAL A CA 1
ATOM 448 C C . VAL A 1 61 ? -0.906 -5.773 -16.469 1 98.69 61 VAL A C 1
ATOM 450 O O . VAL A 1 61 ? -1.841 -5.523 -15.695 1 98.69 61 VAL A O 1
ATOM 453 N N . THR A 1 62 ? -0.296 -4.754 -17.172 1 98.19 62 THR A N 1
ATOM 454 C CA . THR A 1 62 ? -0.74 -3.369 -17.047 1 98.19 62 THR A CA 1
ATOM 455 C C . THR A 1 62 ? -1.691 -3 -18.172 1 98.19 62 THR A C 1
ATOM 457 O O . THR A 1 62 ? -1.983 -1.821 -18.391 1 98.19 62 THR A O 1
ATOM 460 N N . ASN A 1 63 ? -2.088 -3.98 -18.953 1 98.38 63 ASN A N 1
ATOM 461 C CA . ASN A 1 63 ? -2.969 -3.766 -20.094 1 98.38 63 ASN A CA 1
ATOM 462 C C . ASN A 1 63 ? -4.23 -4.617 -20 1 98.38 63 ASN A C 1
ATOM 464 O O . ASN A 1 63 ? -4.191 -5.828 -20.234 1 98.38 63 ASN A O 1
ATOM 468 N N . GLU A 1 64 ? -5.312 -3.969 -19.75 1 96.38 64 GLU A N 1
ATOM 469 C CA . GLU A 1 64 ? -6.57 -4.668 -19.5 1 96.38 64 GLU A CA 1
ATOM 470 C C . GLU A 1 64 ? -6.988 -5.516 -20.688 1 96.38 64 GLU A C 1
ATOM 472 O O . GLU A 1 64 ? -7.535 -6.609 -20.531 1 96.38 64 GLU A O 1
ATOM 477 N N . THR A 1 65 ? -6.801 -5.016 -21.859 1 98 65 THR A N 1
ATOM 478 C CA . THR A 1 65 ? -7.141 -5.77 -23.062 1 98 65 THR A CA 1
ATOM 479 C C . THR A 1 65 ? -6.297 -7.039 -23.156 1 98 65 THR A C 1
ATOM 481 O O . THR A 1 65 ? -6.816 -8.117 -23.469 1 98 65 THR A O 1
ATOM 484 N N . SER A 1 66 ? -5.016 -6.895 -22.938 1 98.69 66 SER A N 1
ATOM 485 C CA . SER A 1 66 ? -4.117 -8.047 -22.938 1 98.69 66 SER A CA 1
ATOM 486 C C . SER A 1 66 ? -4.562 -9.086 -21.906 1 98.69 66 SER A C 1
ATOM 488 O O . SER A 1 66 ? -4.562 -10.281 -22.188 1 98.69 66 SER A O 1
ATOM 490 N N . ILE A 1 67 ? -5 -8.664 -20.75 1 98.81 67 ILE A N 1
ATOM 491 C CA . ILE A 1 67 ? -5.43 -9.531 -19.656 1 98.81 67 ILE A CA 1
ATOM 492 C C . ILE A 1 67 ? -6.699 -10.281 -20.062 1 98.81 67 ILE A C 1
ATOM 494 O O . ILE A 1 67 ? -6.797 -11.492 -19.875 1 98.81 67 ILE A O 1
ATOM 498 N N . LYS A 1 68 ? -7.609 -9.57 -20.594 1 98.38 68 LYS A N 1
ATOM 499 C CA . LYS A 1 68 ? -8.867 -10.18 -21.016 1 98.38 68 LYS A CA 1
ATOM 500 C C . LYS A 1 68 ? -8.625 -11.234 -22.094 1 98.38 68 LYS A C 1
ATOM 502 O O . LYS A 1 68 ? -9.242 -12.305 -22.078 1 98.38 68 LYS A O 1
ATOM 507 N N . GLN A 1 69 ? -7.789 -10.93 -23.031 1 98.62 69 GLN A N 1
ATOM 508 C CA . GLN A 1 69 ? -7.449 -11.875 -24.094 1 98.62 69 GLN A CA 1
ATOM 509 C C . GLN A 1 69 ? -6.793 -13.125 -23.531 1 98.62 69 GLN A C 1
ATOM 511 O O . GLN A 1 69 ? -7.09 -14.242 -23.953 1 98.62 69 GLN A O 1
ATOM 516 N N . ALA A 1 70 ? -5.902 -12.906 -22.594 1 98.88 70 ALA A N 1
ATOM 517 C CA . ALA A 1 70 ? -5.246 -14.047 -21.953 1 98.88 70 ALA A CA 1
ATOM 518 C C . ALA A 1 70 ? -6.262 -14.93 -21.219 1 98.88 70 ALA A C 1
ATOM 520 O O . ALA A 1 70 ? -6.199 -16.156 -21.312 1 98.88 70 ALA A O 1
ATOM 521 N N . ALA A 1 71 ? -7.184 -14.32 -20.484 1 98.81 71 ALA A N 1
ATOM 522 C CA . ALA A 1 71 ? -8.203 -15.078 -19.766 1 98.81 71 ALA A CA 1
ATOM 523 C C . ALA A 1 71 ? -9.055 -15.898 -20.719 1 98.81 71 ALA A C 1
ATOM 525 O O . ALA A 1 71 ? -9.383 -17.047 -20.438 1 98.81 71 ALA A O 1
ATOM 526 N N . THR A 1 72 ? -9.375 -15.273 -21.812 1 98.69 72 THR A N 1
ATOM 527 C CA . THR A 1 72 ? -10.18 -15.961 -22.828 1 98.69 72 THR A CA 1
ATOM 528 C C . THR A 1 72 ? -9.414 -17.156 -23.391 1 98.69 72 THR A C 1
ATOM 530 O O . THR A 1 72 ? -9.977 -18.234 -23.547 1 98.69 72 THR A O 1
ATOM 533 N N . GLU A 1 73 ? -8.195 -16.953 -23.734 1 98.69 73 GLU A N 1
ATOM 534 C CA . GLU A 1 73 ? -7.375 -18.031 -24.281 1 98.69 73 GLU A CA 1
ATOM 535 C C . GLU A 1 73 ? -7.23 -19.172 -23.281 1 98.69 73 GLU A C 1
ATOM 537 O O . GLU A 1 73 ? -7.309 -20.344 -23.656 1 98.69 73 GLU A O 1
ATOM 542 N N . VAL A 1 74 ? -6.996 -18.844 -22.016 1 98.81 74 VAL A N 1
ATOM 543 C CA . VAL A 1 74 ? -6.875 -19.859 -20.969 1 98.81 74 VAL A CA 1
ATOM 544 C C . VAL A 1 74 ? -8.18 -20.641 -20.844 1 98.81 74 VAL A C 1
ATOM 546 O O . VAL A 1 74 ? -8.172 -21.859 -20.75 1 98.81 74 VAL A O 1
ATOM 549 N N . GLU A 1 75 ? -9.266 -19.906 -20.828 1 98.75 75 GLU A N 1
ATOM 550 C CA . GLU A 1 75 ? -10.57 -20.547 -20.766 1 98.75 75 GLU A CA 1
ATOM 551 C C . GLU A 1 75 ? -10.758 -21.547 -21.891 1 98.75 75 GLU A C 1
ATOM 553 O O . GLU A 1 75 ? -11.211 -22.672 -21.672 1 98.75 75 GLU A O 1
ATOM 558 N N . ASP A 1 76 ? -10.406 -21.141 -23.062 1 98.5 76 ASP A N 1
ATOM 559 C CA . ASP A 1 76 ? -10.531 -22.016 -24.219 1 98.5 76 ASP A CA 1
ATOM 560 C C . ASP A 1 76 ? -9.703 -23.281 -24.062 1 98.5 76 ASP A C 1
ATOM 562 O O . ASP A 1 76 ? -10.164 -24.375 -24.375 1 98.5 76 ASP A O 1
ATOM 566 N N . ARG A 1 77 ? -8.5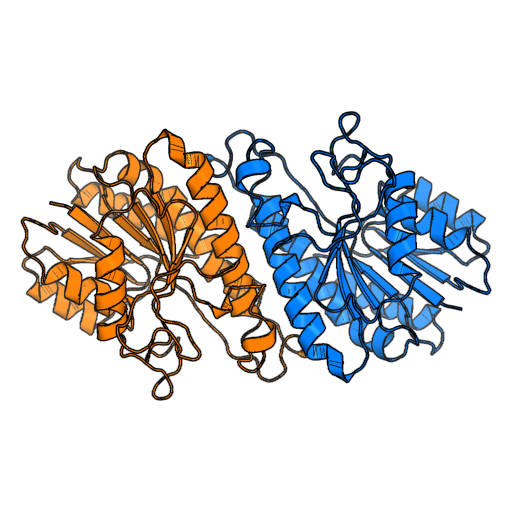 -23.109 -23.578 1 97.94 77 ARG A N 1
ATOM 567 C CA . ARG A 1 77 ? -7.57 -24.234 -23.453 1 97.94 77 ARG A CA 1
ATOM 568 C C . ARG A 1 77 ? -8 -25.172 -22.344 1 97.94 77 ARG A C 1
ATOM 570 O O . ARG A 1 77 ? -7.656 -26.359 -22.359 1 97.94 77 ARG A O 1
ATOM 577 N N . LEU A 1 78 ? -8.711 -24.672 -21.391 1 97.81 78 LEU A N 1
ATOM 578 C CA . LEU A 1 78 ? -9.164 -25.469 -20.25 1 97.81 78 LEU A CA 1
ATOM 579 C C . LEU A 1 78 ? -10.352 -26.344 -20.641 1 97.81 78 LEU A C 1
ATOM 581 O O . LEU A 1 78 ? -10.672 -27.297 -19.953 1 97.81 78 LEU A O 1
ATOM 585 N N . GLY A 1 79 ? -11.086 -26.016 -21.672 1 96.38 79 GLY A N 1
ATOM 586 C CA . GLY A 1 79 ? -12.125 -26.859 -22.234 1 96.38 79 GLY A CA 1
ATOM 587 C C . GLY A 1 79 ? -13.281 -27.078 -21.281 1 96.38 79 GLY A C 1
ATOM 588 O O . GLY A 1 79 ? -13.711 -28.219 -21.078 1 96.38 79 GLY A O 1
ATOM 589 N N . GLY A 1 80 ? -13.688 -26.078 -20.609 1 95.5 80 GLY A N 1
ATOM 590 C CA . GLY A 1 80 ? -14.836 -26.172 -19.719 1 95.5 80 GLY A CA 1
ATOM 591 C C . GLY A 1 80 ? -14.453 -26.422 -18.281 1 95.5 80 GLY A C 1
ATOM 592 O O . GLY A 1 80 ? -15.273 -26.25 -17.375 1 95.5 80 GLY A O 1
ATOM 593 N N . LYS A 1 81 ? -13.227 -26.797 -18.125 1 97.31 81 LYS A N 1
ATOM 594 C CA . LYS A 1 81 ? -12.742 -26.938 -16.75 1 97.31 81 LYS A CA 1
ATOM 595 C C . LYS A 1 81 ? -12.344 -25.594 -16.172 1 97.31 81 LYS A C 1
ATOM 597 O O . LYS A 1 81 ? -12.297 -24.594 -16.891 1 97.31 81 LYS A O 1
ATOM 602 N N . GLY A 1 82 ? -12.078 -25.578 -14.914 1 98.25 82 GLY A N 1
ATOM 603 C CA . GLY A 1 82 ? -11.641 -24.359 -14.25 1 98.25 82 GLY A CA 1
ATOM 604 C C . GLY A 1 82 ? -10.133 -24.281 -14.07 1 98.25 82 GLY A C 1
ATOM 605 O O . GLY A 1 82 ? -9.422 -25.25 -14.375 1 98.25 82 GLY A O 1
ATOM 606 N N . LEU A 1 83 ? -9.68 -23.125 -13.672 1 98.88 83 LEU A N 1
ATOM 607 C CA . LEU A 1 83 ? -8.305 -22.922 -13.234 1 98.88 83 LEU A CA 1
ATOM 608 C C . LEU A 1 83 ? -8.164 -23.188 -11.734 1 98.88 83 LEU A C 1
ATOM 610 O O . LEU A 1 83 ? -9.023 -22.766 -10.945 1 98.88 83 LEU A O 1
ATOM 614 N N . ASP A 1 84 ? -7.137 -23.844 -11.32 1 98.75 84 ASP A N 1
ATOM 615 C CA . ASP A 1 84 ? -7.023 -24.234 -9.922 1 98.75 84 ASP A CA 1
ATOM 616 C C . ASP A 1 84 ? -6.203 -23.219 -9.133 1 98.75 84 ASP A C 1
ATOM 618 O O . ASP A 1 84 ? -6.57 -22.844 -8.008 1 98.75 84 ASP A O 1
ATOM 622 N N . VAL A 1 85 ? -5.008 -22.766 -9.664 1 98.88 85 VAL A N 1
ATOM 623 C CA . VAL A 1 85 ? -4.09 -21.922 -8.914 1 98.88 85 VAL A CA 1
ATOM 624 C C . VAL A 1 85 ? -3.576 -20.781 -9.805 1 98.88 85 VAL A C 1
ATOM 626 O O . VAL A 1 85 ? -3.107 -21.031 -10.922 1 98.88 85 VAL A O 1
ATOM 629 N N . LEU A 1 86 ? -3.744 -19.594 -9.406 1 98.94 86 LEU A N 1
ATOM 630 C CA . LEU A 1 86 ? -3.125 -18.422 -10.008 1 98.94 86 LEU A CA 1
ATOM 631 C C . LEU A 1 86 ? -1.947 -17.938 -9.172 1 98.94 86 LEU A C 1
ATOM 633 O O . LEU A 1 86 ? -2.109 -17.625 -7.984 1 98.94 86 LEU A O 1
ATOM 637 N N . ILE A 1 87 ? -0.767 -17.938 -9.734 1 99 87 ILE A N 1
ATOM 638 C CA . ILE A 1 87 ? 0.417 -17.359 -9.109 1 99 87 ILE A CA 1
ATOM 639 C C . ILE A 1 87 ? 0.747 -16.016 -9.758 1 99 87 ILE A C 1
ATOM 641 O O . ILE A 1 87 ? 1.28 -15.969 -10.867 1 99 87 ILE A O 1
ATOM 645 N N . ASN A 1 88 ? 0.365 -14.969 -9.102 1 98.94 88 ASN A N 1
ATOM 646 C CA . ASN A 1 88 ? 0.798 -13.633 -9.508 1 98.94 88 ASN A CA 1
ATOM 647 C C . ASN A 1 88 ? 2.262 -13.383 -9.156 1 98.94 88 ASN A C 1
ATOM 649 O O . ASN A 1 88 ? 2.572 -12.969 -8.039 1 98.94 88 ASN A O 1
ATOM 653 N N . 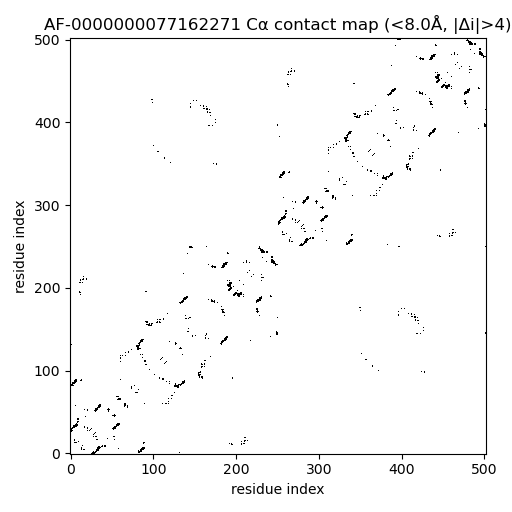ASN A 1 89 ? 3.092 -13.562 -10.125 1 98.88 89 ASN A N 1
ATOM 654 C CA . ASN A 1 89 ? 4.535 -13.484 -9.93 1 98.88 89 ASN A CA 1
ATOM 655 C C . ASN A 1 89 ? 5.137 -12.273 -10.633 1 98.88 89 ASN A C 1
ATOM 657 O O . ASN A 1 89 ? 6.18 -11.766 -10.227 1 98.88 89 ASN A O 1
ATOM 661 N N . ALA A 1 90 ? 4.449 -11.789 -11.719 1 98.69 90 ALA A N 1
ATOM 662 C CA . ALA A 1 90 ? 4.945 -10.617 -12.422 1 98.69 90 ALA A CA 1
ATOM 663 C C . ALA A 1 90 ? 5.145 -9.445 -11.469 1 98.69 90 ALA A C 1
ATOM 665 O O . ALA A 1 90 ? 4.285 -9.164 -10.625 1 98.69 90 ALA A O 1
ATOM 666 N N . GLY A 1 91 ? 6.242 -8.852 -11.5 1 98.06 91 GLY A N 1
ATOM 667 C CA . GLY A 1 91 ? 6.562 -7.707 -10.664 1 98.06 91 GLY A CA 1
ATOM 668 C C . GLY A 1 91 ? 7.832 -6.996 -11.094 1 98.06 91 GLY A C 1
ATOM 669 O O . GLY A 1 91 ? 8.609 -7.527 -11.891 1 98.06 91 GLY A O 1
ATOM 670 N N . VAL A 1 92 ? 7.996 -5.797 -10.641 1 97.94 92 VAL A N 1
ATOM 671 C CA . VAL A 1 92 ? 9.188 -5.012 -10.938 1 97.94 92 VAL A CA 1
ATOM 672 C C . VAL A 1 92 ? 9.727 -4.383 -9.648 1 97.94 92 VAL A C 1
ATOM 674 O O . VAL A 1 92 ? 8.977 -4.168 -8.695 1 97.94 92 VAL A O 1
ATOM 677 N N . CYS A 1 93 ? 10.922 -4.242 -9.602 1 97.19 93 CYS A N 1
ATOM 678 C CA . CYS A 1 93 ? 11.664 -3.586 -8.531 1 97.19 93 CYS A CA 1
ATOM 679 C C . CYS A 1 93 ? 12.727 -2.652 -9.094 1 97.19 93 CYS A C 1
ATOM 681 O O . CYS A 1 93 ? 13.414 -2.996 -10.055 1 97.19 93 CYS A O 1
ATOM 683 N N . ASP A 1 94 ? 12.781 -1.432 -8.586 1 93.94 94 ASP A N 1
ATOM 684 C CA . ASP A 1 94 ? 13.805 -0.484 -9.008 1 93.94 94 ASP A CA 1
ATOM 685 C C . ASP A 1 94 ? 14.625 0.009 -7.82 1 93.94 94 ASP A C 1
ATOM 687 O O . ASP A 1 94 ? 14.094 0.174 -6.719 1 93.94 94 ASP A O 1
ATOM 691 N N . TYR A 1 95 ? 15.875 0.22 -8.094 1 93.69 95 TYR A N 1
ATOM 692 C CA . TYR A 1 95 ? 16.781 0.768 -7.094 1 93.69 95 TYR A CA 1
ATOM 693 C C . TYR A 1 95 ? 16.875 2.285 -7.207 1 93.69 95 TYR A C 1
ATOM 695 O O . TYR A 1 95 ? 17.125 2.82 -8.289 1 93.69 95 TYR A O 1
ATOM 703 N N . THR A 1 96 ? 16.562 2.961 -6.125 1 95.38 96 THR A N 1
ATOM 704 C CA . THR A 1 96 ? 16.672 4.414 -6.02 1 95.38 96 THR A CA 1
ATOM 705 C C . THR A 1 96 ? 17.672 4.805 -4.938 1 95.38 96 THR A C 1
ATOM 707 O O . THR A 1 96 ? 17.297 4.996 -3.777 1 95.38 96 THR A O 1
ATOM 710 N N . PRO A 1 97 ? 18.922 5.031 -5.273 1 93.12 97 PRO A N 1
ATOM 711 C CA . PRO A 1 97 ? 19.984 5.172 -4.281 1 93.12 97 PRO A CA 1
ATOM 712 C C . PRO A 1 97 ? 19.75 6.332 -3.316 1 93.12 97 PRO A C 1
ATOM 714 O O . PRO A 1 97 ? 20.172 6.277 -2.16 1 93.12 97 PRO A O 1
ATOM 717 N N . ASP A 1 98 ? 19.031 7.359 -3.762 1 94.75 98 ASP A N 1
ATOM 718 C CA . ASP A 1 98 ? 18.812 8.508 -2.887 1 94.75 98 ASP A CA 1
ATOM 719 C C . ASP A 1 98 ? 17.469 8.383 -2.158 1 94.75 98 ASP A C 1
ATOM 721 O O . ASP A 1 98 ? 17 9.352 -1.559 1 94.75 98 ASP A O 1
ATOM 725 N N . GLY A 1 99 ? 16.859 7.203 -2.229 1 96 99 GLY A N 1
ATOM 726 C CA . GLY A 1 99 ? 15.633 6.945 -1.497 1 96 99 GLY A CA 1
ATOM 727 C C . GLY A 1 99 ? 14.453 7.754 -2.01 1 96 99 GLY A C 1
ATOM 728 O O . GLY A 1 99 ? 14.297 7.934 -3.219 1 96 99 GLY A O 1
ATOM 729 N N . VAL A 1 100 ? 13.688 8.195 -1.081 1 96.75 100 VAL A N 1
ATOM 730 C CA . VAL A 1 100 ? 12.43 8.844 -1.427 1 96.75 100 VAL A CA 1
ATOM 731 C C . VAL A 1 100 ? 12.703 10.219 -2.039 1 96.75 100 VAL A C 1
ATOM 733 O O . VAL A 1 100 ? 11.852 10.766 -2.746 1 96.75 100 VAL A O 1
ATOM 736 N N . LYS A 1 101 ? 13.883 10.742 -1.863 1 92.75 101 LYS A N 1
ATOM 737 C CA . LYS A 1 101 ? 14.258 12.062 -2.363 1 92.75 101 LYS A CA 1
ATOM 738 C C . LYS A 1 101 ? 14.164 12.117 -3.885 1 92.75 101 LYS A C 1
ATOM 740 O O . LYS A 1 101 ? 13.812 13.148 -4.453 1 92.75 101 LYS A O 1
ATOM 745 N N . THR A 1 102 ? 14.477 11.008 -4.543 1 93.44 102 THR A N 1
ATOM 746 C CA . THR A 1 102 ? 14.477 10.992 -6.004 1 93.44 102 THR A CA 1
ATOM 747 C C . THR A 1 102 ? 13.492 9.953 -6.527 1 93.44 102 THR A C 1
ATOM 749 O O . THR A 1 102 ? 13.633 9.461 -7.652 1 93.44 102 THR A O 1
ATOM 752 N N . LEU A 1 103 ? 12.594 9.578 -5.695 1 95.62 103 LEU A N 1
ATOM 753 C CA . LEU A 1 103 ? 11.594 8.594 -6.094 1 95.62 103 LEU A CA 1
ATOM 754 C C . LEU A 1 103 ? 10.648 9.172 -7.137 1 95.62 103 LEU A C 1
ATOM 756 O O . LEU A 1 103 ? 9.828 10.039 -6.824 1 95.62 103 LEU A O 1
ATOM 760 N N . ASP A 1 104 ? 10.727 8.703 -8.391 1 95.25 104 ASP A N 1
ATOM 761 C CA . ASP A 1 104 ? 9.938 9.281 -9.477 1 95.25 104 ASP A CA 1
ATOM 762 C C . ASP A 1 104 ? 9.172 8.195 -10.234 1 95.25 104 ASP A C 1
ATOM 764 O O . ASP A 1 104 ? 8.547 8.477 -11.258 1 95.25 104 ASP A O 1
ATOM 768 N N . ASN A 1 105 ? 9.172 7.02 -9.711 1 96.19 105 ASN A N 1
ATOM 769 C CA . ASN A 1 105 ? 8.555 5.938 -10.469 1 96.19 105 ASN A CA 1
ATOM 770 C C . ASN A 1 105 ? 7.523 5.188 -9.633 1 96.19 105 ASN A C 1
ATOM 772 O O . ASN A 1 105 ? 7.18 4.047 -9.945 1 96.19 105 ASN A O 1
ATOM 776 N N . LEU A 1 106 ? 7.109 5.738 -8.578 1 98.12 106 LEU A N 1
ATOM 777 C CA . LEU A 1 106 ? 6.148 5.09 -7.688 1 98.12 106 LEU A CA 1
ATOM 778 C C . LEU A 1 106 ? 4.895 4.68 -8.453 1 98.12 106 LEU A C 1
ATOM 780 O O . LEU A 1 106 ? 4.383 3.574 -8.266 1 98.12 106 LEU A O 1
ATOM 784 N N . GLU A 1 107 ? 4.438 5.555 -9.312 1 97.94 107 GLU A N 1
ATOM 785 C CA . GLU A 1 107 ? 3.229 5.273 -10.086 1 97.94 107 GLU A CA 1
ATOM 786 C C . GLU A 1 107 ? 3.432 4.078 -11.008 1 97.94 107 GLU A C 1
ATOM 788 O O . GLU A 1 107 ? 2.551 3.223 -11.133 1 97.94 107 GLU A O 1
ATOM 793 N N . GLN A 1 108 ? 4.504 4.043 -11.68 1 97.88 108 GLN A N 1
ATOM 794 C CA . GLN A 1 108 ? 4.797 2.951 -12.602 1 97.88 108 GLN A CA 1
ATOM 795 C C . GLN A 1 108 ? 4.914 1.622 -11.859 1 97.88 108 GLN A C 1
ATOM 797 O O . GLN A 1 108 ? 4.387 0.605 -12.312 1 97.88 108 GLN A O 1
ATOM 802 N N . ILE A 1 109 ? 5.609 1.617 -10.742 1 98.62 109 ILE A N 1
ATOM 803 C CA . ILE A 1 109 ? 5.793 0.409 -9.953 1 98.62 109 ILE A CA 1
ATOM 804 C C . ILE A 1 109 ? 4.441 -0.066 -9.422 1 98.62 109 ILE A C 1
ATOM 806 O O . ILE A 1 109 ? 4.148 -1.264 -9.43 1 98.62 109 ILE A O 1
ATOM 810 N N . PHE A 1 110 ? 3.609 0.881 -9.008 1 98.69 110 PHE A N 1
ATOM 811 C CA . PHE A 1 110 ? 2.264 0.578 -8.539 1 98.69 110 PHE A CA 1
ATOM 812 C C . PHE A 1 110 ? 1.438 -0.079 -9.641 1 98.69 110 PHE A C 1
ATOM 814 O O . PHE A 1 110 ? 0.692 -1.026 -9.383 1 98.69 110 PHE A O 1
ATOM 821 N N . SER A 1 111 ? 1.55 0.422 -10.812 1 98.69 111 SER A N 1
ATOM 822 C CA . SER A 1 111 ? 0.785 -0.094 -11.945 1 98.69 111 SER A CA 1
ATOM 823 C C . SER A 1 111 ? 1.062 -1.576 -12.172 1 98.69 111 SER A C 1
ATOM 825 O O . SER A 1 111 ? 0.137 -2.361 -12.391 1 98.69 111 SER A O 1
ATOM 827 N N . VAL A 1 112 ? 2.238 -1.961 -12.039 1 98.75 112 VAL A N 1
ATOM 828 C CA . VAL A 1 112 ? 2.609 -3.35 -12.289 1 98.75 112 VAL A CA 1
ATOM 829 C C . VAL A 1 112 ? 2.332 -4.191 -11.047 1 98.75 112 VAL A C 1
ATOM 831 O O . VAL A 1 112 ? 1.619 -5.195 -11.117 1 98.75 112 VAL A O 1
ATOM 834 N N . ASN A 1 113 ? 2.832 -3.76 -9.883 1 98.88 113 ASN A N 1
ATOM 835 C CA . ASN A 1 113 ? 2.908 -4.602 -8.695 1 98.88 113 ASN A CA 1
ATOM 836 C C . ASN A 1 113 ? 1.568 -4.672 -7.973 1 98.88 113 ASN A C 1
ATOM 838 O O . ASN A 1 113 ? 1.349 -5.562 -7.148 1 98.88 113 ASN A O 1
ATOM 842 N N . VAL A 1 114 ? 0.726 -3.682 -8.242 1 98.94 114 VAL A N 1
ATOM 843 C CA . VAL A 1 114 ? -0.524 -3.654 -7.488 1 98.94 114 VAL A CA 1
ATOM 844 C C . VAL A 1 114 ? -1.708 -3.744 -8.445 1 98.94 114 VAL A C 1
ATOM 846 O O . VAL A 1 114 ? -2.48 -4.707 -8.406 1 98.94 114 VAL A O 1
ATOM 849 N N . LEU A 1 115 ? -1.782 -2.771 -9.352 1 98.75 115 LEU A N 1
ATOM 850 C CA . LEU A 1 115 ? -2.904 -2.793 -10.289 1 98.75 115 LEU A CA 1
ATOM 851 C C . LEU A 1 115 ? -2.85 -4.035 -11.172 1 98.75 115 LEU A C 1
ATOM 853 O O . LEU A 1 115 ? -3.887 -4.625 -11.484 1 98.75 115 LEU A O 1
ATOM 857 N N . GLY A 1 116 ? -1.658 -4.371 -11.625 1 98.75 116 GLY A N 1
ATOM 858 C CA . GLY A 1 116 ? -1.517 -5.59 -12.406 1 98.75 116 GLY A CA 1
ATOM 859 C C . GLY A 1 116 ? -2.066 -6.816 -11.703 1 98.75 116 GLY A C 1
ATOM 860 O O . GLY A 1 116 ? -2.82 -7.594 -12.297 1 98.75 116 GLY A O 1
ATOM 861 N N . VAL A 1 117 ? -1.724 -6.98 -10.43 1 98.88 117 VAL A N 1
ATOM 862 C CA . VAL A 1 117 ? -2.209 -8.102 -9.633 1 98.88 117 VAL A CA 1
ATOM 863 C C . VAL A 1 117 ? -3.729 -8.023 -9.5 1 98.88 117 VAL A C 1
ATOM 865 O O . VAL A 1 117 ? -4.418 -9.039 -9.633 1 98.88 117 VAL A O 1
ATOM 868 N N . HIS A 1 118 ? -4.242 -6.828 -9.234 1 98.81 118 HIS A N 1
ATOM 869 C CA . HIS A 1 118 ? -5.68 -6.605 -9.117 1 98.81 118 HIS A CA 1
ATOM 870 C C . HIS A 1 118 ? -6.406 -6.996 -10.398 1 98.81 118 HIS A C 1
ATOM 872 O O . HIS A 1 118 ? -7.359 -7.777 -10.359 1 98.81 118 HIS A O 1
ATOM 878 N N . TRP A 1 119 ? -5.934 -6.5 -11.516 1 98.69 119 TRP A N 1
ATOM 879 C CA . TRP A 1 119 ? -6.613 -6.699 -12.789 1 98.69 119 TRP A CA 1
ATOM 880 C C . TRP A 1 119 ? -6.539 -8.156 -13.227 1 98.69 119 TRP A C 1
ATOM 882 O O . TRP A 1 119 ? -7.523 -8.719 -13.703 1 98.69 119 TRP A O 1
ATOM 892 N N . VAL A 1 120 ? -5.414 -8.758 -13.055 1 98.88 120 VAL A N 1
ATOM 893 C CA . VAL A 1 120 ? -5.258 -10.164 -13.43 1 98.88 120 VAL A CA 1
ATOM 894 C C . VAL A 1 120 ? -6.137 -11.039 -12.547 1 98.88 120 VAL A C 1
ATOM 896 O O . VAL A 1 120 ? -6.879 -11.891 -13.039 1 98.88 120 VAL A O 1
ATOM 899 N N . THR A 1 121 ? -6.047 -10.836 -11.219 1 98.88 121 THR A N 1
ATOM 900 C CA . THR A 1 121 ? -6.844 -11.633 -10.297 1 98.88 121 THR A CA 1
ATOM 901 C C . THR A 1 121 ? -8.328 -11.523 -10.633 1 98.88 121 THR A C 1
ATOM 903 O O . THR A 1 121 ? -9.023 -12.539 -10.742 1 98.88 121 THR A O 1
ATOM 906 N N . ARG A 1 122 ? -8.766 -10.305 -10.805 1 98.25 122 ARG A N 1
ATOM 907 C CA . ARG A 1 122 ? -10.18 -10.078 -11.102 1 98.25 122 ARG A CA 1
ATOM 908 C C . ARG A 1 122 ? -10.586 -10.789 -12.391 1 98.25 122 ARG A C 1
ATOM 910 O O . ARG A 1 122 ? -11.648 -11.406 -12.445 1 98.25 122 ARG A O 1
ATOM 917 N N . ALA A 1 123 ? -9.781 -10.727 -13.383 1 98.44 123 ALA A N 1
ATOM 918 C CA . ALA A 1 123 ? -10.086 -11.312 -14.68 1 98.44 123 ALA A CA 1
ATOM 919 C C . ALA A 1 123 ? -10.141 -12.836 -14.602 1 98.44 123 ALA A C 1
ATOM 921 O O . ALA A 1 123 ? -10.867 -13.484 -15.359 1 98.44 123 ALA A O 1
ATOM 922 N N . PHE A 1 124 ? -9.438 -13.453 -13.688 1 98.81 124 PHE A N 1
ATOM 923 C CA . PHE A 1 124 ? -9.312 -14.906 -13.68 1 98.81 124 PHE A CA 1
ATOM 924 C C . PHE A 1 124 ? -10.188 -15.516 -12.586 1 98.81 124 PHE A C 1
ATOM 926 O O . PHE A 1 124 ? -10.32 -16.734 -12.5 1 98.81 124 PHE A O 1
ATOM 933 N N . ILE A 1 125 ? -10.828 -14.703 -11.711 1 98.69 125 ILE A N 1
ATOM 934 C CA . ILE A 1 125 ? -11.688 -15.18 -10.633 1 98.69 125 ILE A CA 1
ATOM 935 C C . ILE A 1 125 ? -12.758 -16.094 -11.195 1 98.69 125 ILE A C 1
ATOM 937 O O . ILE A 1 125 ? -12.984 -17.188 -10.672 1 98.69 125 ILE A O 1
ATOM 941 N N . PRO A 1 126 ? -13.398 -15.734 -12.336 1 98.44 126 PRO A N 1
ATOM 942 C CA . PRO A 1 126 ? -14.438 -16.641 -12.844 1 98.44 126 PRO A CA 1
ATOM 943 C C . PRO A 1 126 ? -13.898 -18.031 -13.18 1 98.44 126 PRO A C 1
ATOM 945 O O . PRO A 1 126 ? -14.57 -19.031 -12.938 1 98.44 126 PRO A O 1
ATOM 948 N N . LEU A 1 127 ? -12.727 -18.125 -13.742 1 98.88 127 LEU A N 1
ATOM 949 C CA . LEU A 1 127 ? -12.117 -19.422 -14.055 1 98.88 127 LEU A CA 1
ATOM 950 C C . LEU A 1 127 ? -11.703 -20.156 -12.781 1 98.88 127 LEU A C 1
ATOM 952 O O . LEU A 1 127 ? -11.789 -21.375 -12.703 1 98.88 127 LEU A O 1
ATOM 956 N N . LEU A 1 128 ? -11.227 -19.391 -11.805 1 98.88 128 LEU A N 1
ATOM 957 C CA . LEU A 1 128 ? -10.828 -19.969 -10.523 1 98.88 128 LEU A CA 1
ATOM 958 C C . LEU A 1 128 ? -12.039 -20.5 -9.773 1 98.88 128 LEU A C 1
ATOM 960 O O . LEU A 1 128 ? -11.938 -21.531 -9.078 1 98.88 128 LEU A O 1
ATOM 964 N N . GLN A 1 129 ? -13.141 -19.828 -9.883 1 98.56 129 GLN A N 1
ATOM 965 C CA . GLN A 1 129 ? -14.375 -20.266 -9.234 1 98.56 129 GLN A CA 1
ATOM 966 C C . GLN A 1 129 ? -14.812 -21.625 -9.766 1 98.56 129 GLN A C 1
ATOM 968 O O . GLN A 1 129 ? -15.445 -22.406 -9.047 1 98.56 129 GLN A O 1
ATOM 973 N N . LYS A 1 130 ? -14.453 -21.922 -10.992 1 98.25 130 LYS A N 1
ATOM 974 C CA . LYS A 1 130 ? -14.789 -23.203 -11.617 1 98.25 130 LYS A CA 1
ATOM 975 C C . LYS A 1 130 ? -13.758 -24.281 -11.258 1 98.25 130 LYS A C 1
ATOM 977 O O . LYS A 1 130 ? -13.984 -25.469 -11.492 1 98.25 130 LYS A O 1
ATOM 982 N N . GLY A 1 131 ? -12.617 -23.859 -10.719 1 97.69 131 GLY A N 1
ATOM 983 C CA . GLY A 1 131 ? -11.57 -24.797 -10.344 1 97.69 131 GLY A CA 1
ATOM 984 C C . GLY A 1 131 ? -11.836 -25.5 -9.023 1 97.69 131 GLY A C 1
ATOM 985 O O . GLY A 1 131 ? -12.734 -25.109 -8.281 1 97.69 131 GLY A O 1
ATOM 986 N N . VAL A 1 132 ? -11.047 -26.469 -8.734 1 95.94 132 VAL A N 1
ATOM 987 C CA . VAL A 1 132 ? -11.227 -27.266 -7.52 1 95.94 132 VAL A CA 1
ATOM 988 C C . VAL A 1 132 ? -10.477 -26.609 -6.359 1 95.94 132 VAL A C 1
ATOM 990 O O . VAL A 1 132 ? -11.008 -26.5 -5.254 1 95.94 132 VAL A O 1
ATOM 993 N N . GLN A 1 133 ? -9.312 -26.078 -6.543 1 96.69 133 GLN A N 1
ATOM 994 C CA . GLN A 1 133 ? -8.453 -25.609 -5.461 1 96.69 133 GLN A CA 1
ATOM 995 C C . GLN A 1 133 ? -8.805 -24.172 -5.059 1 96.69 133 GLN A C 1
ATOM 997 O O . GLN A 1 133 ? -8.703 -23.812 -3.885 1 96.69 133 GLN A O 1
ATOM 1002 N N . LYS A 1 134 ? -9.102 -23.328 -6.066 1 97.75 134 LYS A N 1
ATOM 1003 C CA . LYS A 1 134 ? -9.453 -21.938 -5.828 1 97.75 134 LYS A CA 1
ATOM 1004 C C . LYS A 1 134 ? -8.359 -21.219 -5.051 1 97.75 134 LYS A C 1
ATOM 1006 O O . LYS A 1 134 ? -8.625 -20.594 -4.023 1 97.75 134 LYS A O 1
ATOM 1011 N N . LYS A 1 135 ? -7.129 -21.203 -5.578 1 98.69 135 LYS A N 1
ATOM 1012 C CA . LYS A 1 135 ? -5.969 -20.641 -4.887 1 98.69 135 LYS A CA 1
ATOM 1013 C C . LYS A 1 135 ? -5.352 -19.5 -5.684 1 98.69 135 LYS A C 1
ATOM 1015 O O . LYS A 1 135 ? -5.199 -19.594 -6.906 1 98.69 135 LYS A O 1
ATOM 1020 N N . VAL A 1 136 ? -5.145 -18.391 -5.027 1 98.88 136 VAL A N 1
ATOM 1021 C CA . VAL A 1 136 ? -4.391 -17.281 -5.59 1 98.88 136 VAL A CA 1
ATOM 1022 C C . VAL A 1 136 ? -3.18 -16.969 -4.711 1 98.88 136 VAL A C 1
ATOM 1024 O O . VAL A 1 136 ? -3.32 -16.75 -3.508 1 98.88 136 VAL A O 1
ATOM 1027 N N . VAL A 1 137 ? -2.018 -17.047 -5.285 1 98.94 137 VAL A N 1
ATOM 1028 C CA . VAL A 1 137 ? -0.775 -16.734 -4.586 1 98.94 137 VAL A CA 1
ATOM 1029 C C . VAL A 1 137 ? -0.167 -15.453 -5.152 1 98.94 137 VAL A C 1
ATOM 1031 O O . VAL A 1 137 ? 0.147 -15.383 -6.344 1 98.94 137 VAL A O 1
ATOM 1034 N N . ASN A 1 138 ? -0.063 -14.453 -4.363 1 98.94 138 ASN A N 1
ATOM 1035 C CA . ASN A 1 138 ? 0.633 -13.227 -4.734 1 98.94 138 ASN A CA 1
ATOM 1036 C C . ASN A 1 138 ? 2.072 -13.219 -4.23 1 98.94 138 ASN A C 1
ATOM 1038 O O . ASN A 1 138 ? 2.312 -13.234 -3.021 1 98.94 138 ASN A O 1
ATOM 1042 N N . ILE A 1 139 ? 3.027 -13.211 -5.113 1 98.94 139 ILE A N 1
ATOM 1043 C CA . ILE A 1 139 ? 4.43 -13.227 -4.711 1 98.94 139 ILE A CA 1
ATOM 1044 C C . ILE A 1 139 ? 4.82 -11.867 -4.137 1 98.94 139 ILE A C 1
ATOM 1046 O O . ILE A 1 139 ? 4.773 -10.852 -4.836 1 98.94 139 ILE A O 1
ATOM 1050 N N . SER A 1 140 ? 5.156 -11.906 -2.932 1 98.69 140 SER A N 1
ATOM 1051 C CA . SER A 1 140 ? 5.539 -10.719 -2.18 1 98.69 140 SER A CA 1
ATOM 1052 C C . SER A 1 140 ? 6.996 -10.781 -1.744 1 98.69 140 SER A C 1
ATOM 1054 O O . SER A 1 140 ? 7.832 -11.359 -2.441 1 98.69 140 SER A O 1
ATOM 1056 N N . THR A 1 141 ? 7.383 -10.07 -0.794 1 98.25 141 THR A N 1
ATOM 1057 C CA . THR A 1 141 ? 8.711 -9.969 -0.201 1 98.25 141 THR A CA 1
ATOM 1058 C C . THR A 1 141 ? 8.625 -9.445 1.23 1 98.25 141 THR A C 1
ATOM 1060 O O . THR A 1 141 ? 7.77 -8.617 1.545 1 98.25 141 THR A O 1
ATOM 1063 N N . THR A 1 142 ? 9.555 -9.844 2.078 1 97.19 142 THR A N 1
ATOM 1064 C CA . THR A 1 142 ? 9.57 -9.305 3.432 1 97.19 142 THR A CA 1
ATOM 1065 C C . THR A 1 142 ? 9.93 -7.82 3.418 1 97.19 142 THR A C 1
ATOM 1067 O O . THR A 1 142 ? 9.695 -7.109 4.398 1 97.19 142 THR A O 1
ATOM 1070 N N . LEU A 1 143 ? 10.484 -7.301 2.33 1 97.88 143 LEU A N 1
ATOM 1071 C CA . LEU A 1 143 ? 10.719 -5.871 2.178 1 97.88 143 LEU A CA 1
ATOM 1072 C C . LEU A 1 143 ? 9.406 -5.098 2.188 1 97.88 143 LEU A C 1
ATOM 1074 O O . LEU A 1 143 ? 9.398 -3.875 2.352 1 97.88 143 LEU A O 1
ATOM 1078 N N . ALA A 1 144 ? 8.328 -5.801 2.006 1 98.31 144 ALA A N 1
ATOM 1079 C CA . ALA A 1 144 ? 7 -5.188 1.989 1 98.31 144 ALA A CA 1
ATOM 1080 C C . ALA A 1 144 ? 6.496 -4.934 3.408 1 98.31 144 ALA A C 1
ATOM 1082 O O . ALA A 1 144 ? 5.516 -4.211 3.604 1 98.31 144 ALA A O 1
ATOM 1083 N N . SER A 1 145 ? 7.121 -5.59 4.422 1 98.56 145 SER A N 1
ATOM 1084 C CA . SER A 1 145 ? 6.699 -5.438 5.809 1 98.56 145 SER A CA 1
ATOM 1085 C C . SER A 1 145 ? 6.98 -4.027 6.32 1 98.56 145 SER A C 1
ATOM 1087 O O . SER A 1 145 ? 8.125 -3.578 6.312 1 98.56 145 SER A O 1
ATOM 1089 N N . ILE A 1 146 ? 5.957 -3.387 6.75 1 98.81 146 ILE A N 1
ATOM 1090 C CA . ILE A 1 146 ? 6.148 -2.066 7.336 1 98.81 146 ILE A CA 1
ATOM 1091 C C . ILE A 1 146 ? 6.844 -2.197 8.688 1 98.81 146 ILE A C 1
ATOM 1093 O O . ILE A 1 146 ? 7.684 -1.369 9.047 1 98.81 146 ILE A O 1
ATOM 1097 N N . THR A 1 147 ? 6.508 -3.275 9.406 1 98.38 147 THR A N 1
ATOM 1098 C CA . THR A 1 147 ? 7.109 -3.566 10.703 1 98.38 147 THR A CA 1
ATOM 1099 C C . THR A 1 147 ? 8.625 -3.709 10.578 1 98.38 147 THR A C 1
ATOM 1101 O O . THR A 1 147 ? 9.367 -3.268 11.461 1 98.38 147 THR A O 1
ATOM 1104 N N . LEU A 1 148 ? 9.109 -4.238 9.492 1 97.69 148 LEU A N 1
ATOM 1105 C CA . LEU A 1 148 ? 10.523 -4.547 9.328 1 97.69 148 LEU A CA 1
ATOM 1106 C C . LEU A 1 148 ? 11.227 -3.459 8.523 1 97.69 148 LEU A C 1
ATOM 1108 O O . LEU A 1 148 ? 12.375 -3.635 8.102 1 97.69 148 LEU A O 1
ATOM 1112 N N . ALA A 1 149 ? 10.602 -2.352 8.32 1 98.38 149 ALA A N 1
ATOM 1113 C CA . ALA A 1 149 ? 11.102 -1.322 7.418 1 98.38 149 ALA A CA 1
ATOM 1114 C C . ALA A 1 149 ? 12.469 -0.818 7.867 1 98.38 149 ALA A C 1
ATOM 1116 O O . ALA A 1 149 ? 13.359 -0.604 7.043 1 98.38 149 ALA A O 1
ATOM 1117 N N . ARG A 1 150 ? 12.648 -0.608 9.133 1 97.81 150 ARG A N 1
ATOM 1118 C CA . ARG A 1 150 ? 13.922 -0.092 9.617 1 97.81 150 ARG A CA 1
ATOM 1119 C C . ARG A 1 150 ? 15.055 -1.071 9.328 1 97.81 150 ARG A C 1
ATOM 1121 O O . ARG A 1 150 ? 16.141 -0.668 8.883 1 97.81 150 ARG A O 1
ATOM 1128 N N . ALA A 1 151 ? 14.781 -2.373 9.547 1 95.81 151 ALA A N 1
ATOM 1129 C CA . ALA A 1 151 ? 15.797 -3.4 9.352 1 95.81 151 ALA A CA 1
ATOM 1130 C C . ALA A 1 151 ? 16.188 -3.506 7.875 1 95.81 151 ALA A C 1
ATOM 1132 O O . ALA A 1 151 ? 17.328 -3.857 7.551 1 95.81 151 ALA A O 1
ATOM 1133 N N . SER A 1 152 ? 15.266 -3.135 6.984 1 95.62 152 SER A N 1
ATOM 1134 C CA . SER A 1 152 ? 15.523 -3.309 5.559 1 95.62 152 SER A CA 1
ATOM 1135 C C . SER A 1 152 ? 15.812 -1.974 4.883 1 95.62 152 SER A C 1
ATOM 1137 O O . SER A 1 152 ? 15.875 -1.895 3.654 1 95.62 152 SER A O 1
ATOM 1139 N N . HIS A 1 153 ? 15.984 -0.958 5.641 1 96.44 153 HIS A N 1
ATOM 1140 C CA . HIS A 1 153 ? 16.109 0.398 5.117 1 96.44 153 HIS A CA 1
ATOM 1141 C C . HIS A 1 153 ? 17.328 0.538 4.219 1 96.44 153 HIS A C 1
ATOM 1143 O O . HIS A 1 153 ? 17.312 1.307 3.256 1 96.44 153 HIS A O 1
ATOM 1149 N N . GLY A 1 154 ? 18.328 -0.257 4.422 1 94.06 154 GLY A N 1
ATOM 1150 C CA . GLY A 1 154 ? 19.578 -0.169 3.678 1 94.06 154 GLY A CA 1
ATOM 1151 C C . GLY A 1 154 ? 19.422 -0.519 2.211 1 94.06 154 GLY A C 1
ATOM 1152 O O . GLY A 1 154 ? 20.266 -0.167 1.39 1 94.06 154 GLY A O 1
ATOM 1153 N N . LEU A 1 155 ? 18.375 -1.304 1.819 1 94.31 155 LEU A N 1
ATOM 1154 C CA . LEU A 1 155 ? 18.078 -1.582 0.418 1 94.31 155 LEU A CA 1
ATOM 1155 C C . LEU A 1 155 ? 17.203 -0.489 -0.18 1 94.31 155 LEU A C 1
ATOM 1157 O O . LEU A 1 155 ? 15.992 -0.441 0.083 1 94.31 155 LEU A O 1
ATOM 1161 N N . PRO A 1 156 ? 17.719 0.35 -1.026 1 94.75 156 PRO A N 1
ATOM 1162 C CA . PRO A 1 156 ? 17.016 1.563 -1.448 1 94.75 156 PRO A CA 1
ATOM 1163 C C . PRO A 1 156 ? 16.031 1.309 -2.588 1 94.75 156 PRO A C 1
ATOM 1165 O O . PRO A 1 156 ? 16.281 1.714 -3.727 1 94.75 156 PRO A O 1
ATOM 1168 N N . THR A 1 157 ? 14.977 0.687 -2.287 1 97.44 157 THR A N 1
ATOM 1169 C CA . THR A 1 157 ? 13.898 0.387 -3.227 1 97.44 157 THR A CA 1
ATOM 1170 C C . THR A 1 157 ? 12.547 0.812 -2.656 1 97.44 157 THR A C 1
ATOM 1172 O O . THR A 1 157 ? 11.633 -0.007 -2.531 1 97.44 157 THR A O 1
ATOM 1175 N N . PRO A 1 158 ? 12.383 2.096 -2.305 1 98.31 158 PRO A N 1
ATOM 1176 C CA . PRO A 1 158 ? 11.18 2.52 -1.595 1 98.31 158 PRO A CA 1
ATOM 1177 C C . PRO A 1 158 ? 9.906 2.287 -2.406 1 98.31 158 PRO A C 1
ATOM 1179 O O . PRO A 1 158 ? 8.875 1.909 -1.849 1 98.31 158 PRO A O 1
ATOM 1182 N N . ALA A 1 159 ? 9.953 2.523 -3.746 1 98.62 159 ALA A N 1
ATOM 1183 C CA . ALA A 1 159 ? 8.766 2.297 -4.566 1 98.62 159 ALA A CA 1
ATOM 1184 C C . ALA A 1 159 ? 8.328 0.835 -4.508 1 98.62 159 ALA A C 1
ATOM 1186 O O . ALA A 1 159 ? 7.133 0.54 -4.438 1 98.62 159 ALA A O 1
ATOM 1187 N N . TYR A 1 160 ? 9.305 -0.054 -4.547 1 98.69 160 TYR A N 1
ATOM 1188 C CA . TYR A 1 160 ? 9.039 -1.485 -4.461 1 98.69 160 TYR A CA 1
ATOM 1189 C C . TYR A 1 160 ? 8.445 -1.853 -3.109 1 98.69 160 TYR A C 1
ATOM 1191 O O . TYR A 1 160 ? 7.418 -2.531 -3.039 1 98.69 160 TYR A O 1
ATOM 1199 N N . LYS A 1 161 ? 9.039 -1.368 -2 1 98.75 161 LYS A N 1
ATOM 1200 C CA . LYS A 1 161 ? 8.57 -1.642 -0.645 1 98.75 161 LYS A CA 1
ATOM 1201 C C . LYS A 1 161 ? 7.133 -1.165 -0.454 1 98.75 161 LYS A C 1
ATOM 1203 O O . LYS A 1 161 ? 6.281 -1.915 0.033 1 98.75 161 LYS A O 1
ATOM 1208 N N . VAL A 1 162 ? 6.844 0.043 -0.917 1 98.88 162 VAL A N 1
ATOM 1209 C CA . VAL A 1 162 ? 5.516 0.633 -0.767 1 98.88 162 VAL A CA 1
ATOM 1210 C C . VAL A 1 162 ? 4.508 -0.139 -1.616 1 98.88 162 VAL A C 1
ATOM 1212 O O . VAL A 1 162 ? 3.412 -0.456 -1.152 1 98.88 162 VAL A O 1
ATOM 1215 N N . SER A 1 163 ? 4.859 -0.476 -2.846 1 98.88 163 SER A N 1
ATOM 1216 C CA . SER A 1 163 ? 3.949 -1.183 -3.742 1 98.88 163 SER A CA 1
ATOM 1217 C C . SER A 1 163 ? 3.617 -2.572 -3.209 1 98.88 163 SER A C 1
ATOM 1219 O O . SER A 1 163 ? 2.465 -3.006 -3.27 1 98.88 163 SER A O 1
ATOM 1221 N N . LYS A 1 164 ? 4.594 -3.256 -2.709 1 98.94 164 LYS A N 1
ATOM 1222 C CA . LYS A 1 164 ? 4.352 -4.613 -2.234 1 98.94 164 LYS A CA 1
ATOM 1223 C C . LYS A 1 164 ? 3.604 -4.609 -0.905 1 98.94 164 LYS A C 1
ATOM 1225 O O . LYS A 1 164 ? 2.822 -5.52 -0.623 1 98.94 164 LYS A O 1
ATOM 1230 N N . ALA A 1 165 ? 3.773 -3.559 -0.092 1 98.94 165 ALA A N 1
ATOM 1231 C CA . ALA A 1 165 ? 2.895 -3.387 1.061 1 98.94 165 ALA A CA 1
ATOM 1232 C C . ALA A 1 165 ? 1.444 -3.201 0.621 1 98.94 165 ALA A C 1
ATOM 1234 O O . ALA A 1 165 ? 0.532 -3.787 1.206 1 98.94 165 ALA A O 1
ATOM 1235 N N . ALA A 1 166 ? 1.257 -2.375 -0.376 1 98.94 166 ALA A N 1
ATOM 1236 C CA . ALA A 1 166 ? -0.079 -2.174 -0.933 1 98.94 166 ALA A CA 1
ATOM 1237 C C . ALA A 1 166 ? -0.65 -3.482 -1.474 1 98.94 166 ALA A C 1
ATOM 1239 O O . ALA A 1 166 ? -1.824 -3.789 -1.257 1 98.94 166 ALA A O 1
ATOM 1240 N N . MET A 1 167 ? 0.168 -4.23 -2.174 1 98.94 167 MET A N 1
ATOM 1241 C CA . MET A 1 167 ? -0.26 -5.516 -2.723 1 98.94 167 MET A CA 1
ATOM 1242 C C . MET A 1 167 ? -0.655 -6.477 -1.607 1 98.94 167 MET A C 1
ATOM 1244 O O . MET A 1 167 ? -1.615 -7.238 -1.749 1 98.94 167 MET A O 1
ATOM 1248 N N . ASN A 1 168 ? 0.094 -6.469 -0.504 1 98.94 168 ASN A N 1
ATOM 1249 C CA . ASN A 1 168 ? -0.268 -7.285 0.65 1 98.94 168 ASN A CA 1
ATOM 1250 C C . ASN A 1 168 ? -1.638 -6.902 1.201 1 98.94 168 ASN A C 1
ATOM 1252 O O . ASN A 1 168 ? -2.447 -7.77 1.525 1 98.94 168 ASN A O 1
ATOM 1256 N N . ALA A 1 169 ? -1.837 -5.59 1.307 1 98.94 169 ALA A N 1
ATOM 1257 C CA . ALA A 1 169 ? -3.15 -5.137 1.755 1 98.94 169 ALA A CA 1
ATOM 1258 C C . ALA A 1 169 ? -4.246 -5.598 0.797 1 98.94 169 ALA A C 1
ATOM 1260 O O . ALA A 1 169 ? -5.312 -6.039 1.229 1 98.94 169 ALA A O 1
ATOM 1261 N N . LEU A 1 170 ? -3.996 -5.492 -0.457 1 98.94 170 LEU A N 1
ATOM 1262 C CA . LEU A 1 170 ? -4.93 -5.945 -1.48 1 98.94 170 LEU A CA 1
ATOM 1263 C C . LEU A 1 170 ? -5.199 -7.441 -1.346 1 98.94 170 LEU A C 1
ATOM 1265 O O . LEU A 1 170 ? -6.344 -7.883 -1.456 1 98.94 170 LEU A O 1
ATOM 1269 N N . THR A 1 171 ? -4.184 -8.195 -1.086 1 98.94 171 THR A N 1
ATOM 1270 C CA . THR A 1 171 ? -4.277 -9.641 -0.901 1 98.94 171 THR A CA 1
ATOM 1271 C C . THR A 1 171 ? -5.273 -9.977 0.206 1 98.94 171 THR A C 1
ATOM 1273 O O . THR A 1 171 ? -6.137 -10.836 0.027 1 98.94 171 THR A O 1
ATOM 1276 N N . VAL A 1 172 ? -5.168 -9.281 1.3 1 98.94 172 VAL A N 1
ATOM 1277 C CA . VAL A 1 172 ? -6.023 -9.57 2.445 1 98.94 172 VAL A CA 1
ATOM 1278 C C . VAL A 1 172 ? -7.469 -9.211 2.113 1 98.94 172 VAL A C 1
ATOM 1280 O O . VAL A 1 172 ? -8.398 -9.922 2.506 1 98.94 172 VAL A O 1
ATOM 1283 N N . GLN A 1 173 ? -7.684 -8.078 1.376 1 98.81 173 GLN A N 1
ATOM 1284 C CA . GLN A 1 173 ? -9.039 -7.707 0.98 1 98.81 173 GLN A CA 1
ATOM 1285 C C . GLN A 1 173 ? -9.664 -8.789 0.102 1 98.81 173 GLN A C 1
ATOM 1287 O O . GLN A 1 173 ? -10.828 -9.156 0.3 1 98.81 173 GLN A O 1
ATOM 1292 N N . TYR A 1 174 ? -8.938 -9.305 -0.844 1 98.88 174 TYR A N 1
ATOM 1293 C CA . TYR A 1 174 ? -9.422 -10.391 -1.689 1 98.88 174 TYR A CA 1
ATOM 1294 C C . TYR A 1 174 ? -9.711 -11.641 -0.862 1 98.88 174 TYR A C 1
ATOM 1296 O O . TYR A 1 174 ? -10.742 -12.281 -1.041 1 98.88 174 TYR A O 1
ATOM 1304 N N . ALA A 1 175 ? -8.766 -11.984 -0.013 1 98.81 175 ALA A N 1
ATOM 1305 C CA . ALA A 1 175 ? -8.898 -13.18 0.817 1 98.81 175 ALA A CA 1
ATOM 1306 C C . ALA A 1 175 ? -10.195 -13.148 1.616 1 98.81 175 ALA A C 1
ATOM 1308 O O . ALA A 1 175 ? -10.938 -14.133 1.645 1 98.81 175 ALA A O 1
ATOM 1309 N N . LEU A 1 176 ? -10.445 -12.031 2.248 1 98.56 176 LEU A N 1
ATOM 1310 C CA . LEU A 1 176 ? -11.625 -11.906 3.096 1 98.56 176 LEU A CA 1
ATOM 1311 C C . LEU A 1 176 ? -12.906 -11.93 2.26 1 98.56 176 LEU A C 1
ATOM 1313 O O . LEU A 1 176 ? -13.883 -12.586 2.627 1 98.56 176 LEU A O 1
ATOM 1317 N N . ASP A 1 177 ? -12.938 -11.289 1.096 1 98.56 177 ASP A N 1
ATOM 1318 C CA . ASP A 1 177 ? -14.133 -11.18 0.26 1 98.56 177 ASP A CA 1
ATOM 1319 C C . ASP A 1 177 ? -14.516 -12.539 -0.326 1 98.56 177 ASP A C 1
ATOM 1321 O O . ASP A 1 177 ? -15.695 -12.82 -0.542 1 98.56 177 ASP A O 1
ATOM 1325 N N . TYR A 1 178 ? -13.523 -13.367 -0.54 1 98.31 178 TYR A N 1
ATOM 1326 C CA . TYR A 1 178 ? -13.805 -14.617 -1.236 1 98.31 178 TYR A CA 1
ATOM 1327 C C . TYR A 1 178 ? -13.703 -15.812 -0.288 1 98.31 178 TYR A C 1
ATOM 1329 O O . TYR A 1 178 ? -13.766 -16.969 -0.719 1 98.31 178 TYR A O 1
ATOM 1337 N N . GLU A 1 179 ? -13.539 -15.531 0.99 1 97.75 179 GLU A N 1
ATOM 1338 C CA . GLU A 1 179 ? -13.352 -16.578 1.996 1 97.75 179 GLU A CA 1
ATOM 1339 C C . GLU A 1 179 ? -14.531 -17.547 2.002 1 97.75 179 GLU A C 1
ATOM 1341 O O . GLU A 1 179 ? -14.328 -18.766 2.047 1 97.75 179 GLU A O 1
ATOM 1346 N N . LYS A 1 180 ? -15.703 -17.047 1.875 1 97.5 180 LYS A N 1
ATOM 1347 C CA . LYS A 1 180 ? -16.906 -17.875 1.973 1 97.5 180 LYS A CA 1
ATOM 1348 C C . LYS A 1 180 ? -17.062 -18.766 0.739 1 97.5 180 LYS A C 1
ATOM 1350 O O . LYS A 1 180 ? -17.781 -19.766 0.776 1 97.5 180 LYS A O 1
ATOM 1355 N N . GLU A 1 181 ? -16.406 -18.391 -0.342 1 97.81 181 GLU A N 1
ATOM 1356 C CA . GLU A 1 181 ? -16.484 -19.172 -1.564 1 97.81 181 GLU A CA 1
ATOM 1357 C C . GLU A 1 181 ? -15.406 -20.266 -1.587 1 97.81 181 GLU A C 1
ATOM 1359 O O . GLU A 1 181 ? -15.266 -20.984 -2.58 1 97.81 181 GLU A O 1
ATOM 1364 N N . GLY A 1 182 ? -14.578 -20.312 -0.533 1 97.44 182 GLY A N 1
ATOM 1365 C CA . GLY A 1 182 ? -13.609 -21.391 -0.406 1 97.44 182 GLY A CA 1
ATOM 1366 C C . GLY A 1 182 ? -12.25 -21.047 -0.974 1 97.44 182 GLY A C 1
ATOM 1367 O O . GLY A 1 182 ? -11.383 -21.906 -1.109 1 97.44 182 GLY A O 1
ATOM 1368 N N . PHE A 1 183 ? -12.062 -19.812 -1.291 1 98.38 183 PHE A N 1
ATOM 1369 C CA . PHE A 1 183 ? -10.773 -19.391 -1.832 1 98.38 183 PHE A CA 1
ATOM 1370 C C . PHE A 1 183 ? -9.719 -19.344 -0.739 1 98.38 183 PHE A C 1
ATOM 1372 O O . PHE A 1 183 ? -10.023 -19.094 0.428 1 98.38 183 PHE A O 1
ATOM 1379 N N . THR A 1 184 ? -8.516 -19.656 -1.07 1 98.69 184 THR A N 1
ATOM 1380 C CA . THR A 1 184 ? -7.312 -19.312 -0.319 1 98.69 184 THR A CA 1
ATOM 1381 C C . THR A 1 184 ? -6.445 -18.328 -1.11 1 98.69 184 THR A C 1
ATOM 1383 O O . THR A 1 184 ? -5.902 -18.688 -2.156 1 98.69 184 THR A O 1
ATOM 1386 N N . ILE A 1 185 ? -6.383 -17.125 -0.671 1 98.81 185 ILE A N 1
ATOM 1387 C CA . ILE A 1 185 ? -5.617 -16.047 -1.302 1 98.81 185 ILE A CA 1
ATOM 1388 C C . ILE A 1 185 ? -4.574 -15.508 -0.321 1 98.81 185 ILE A C 1
ATOM 1390 O O . ILE A 1 185 ? -4.922 -15.039 0.765 1 98.81 185 ILE A O 1
ATOM 1394 N N . PHE A 1 186 ? -3.297 -15.617 -0.669 1 98.88 186 PHE A N 1
ATOM 1395 C CA . PHE A 1 186 ? -2.297 -15.219 0.317 1 98.88 186 PHE A CA 1
ATOM 1396 C C . PHE A 1 186 ? -1.049 -14.672 -0.366 1 98.88 186 PHE A C 1
ATOM 1398 O O . PHE A 1 186 ? -0.872 -14.844 -1.574 1 98.88 186 PHE A O 1
ATOM 1405 N N . ALA A 1 187 ? -0.294 -13.938 0.409 1 98.88 187 ALA A N 1
ATOM 1406 C CA . ALA A 1 187 ? 1.004 -13.414 -0.013 1 98.88 187 ALA A CA 1
ATOM 1407 C C . ALA A 1 187 ? 2.131 -14.367 0.376 1 98.88 187 ALA A C 1
ATOM 1409 O O . ALA A 1 187 ? 2.141 -14.906 1.485 1 98.88 187 ALA A O 1
ATOM 1410 N N . LEU A 1 188 ? 3.047 -14.578 -0.521 1 98.81 188 LEU A N 1
ATOM 1411 C CA . LEU A 1 188 ? 4.156 -15.492 -0.278 1 98.81 188 LEU A CA 1
ATOM 1412 C C . LEU A 1 188 ? 5.496 -14.797 -0.508 1 98.81 188 LEU A C 1
ATOM 1414 O O . LEU A 1 188 ? 5.703 -14.172 -1.551 1 98.81 188 LEU A O 1
ATOM 1418 N N . SER A 1 189 ? 6.355 -14.797 0.441 1 98.5 189 SER A N 1
ATOM 1419 C CA . SER A 1 189 ? 7.738 -14.367 0.27 1 98.5 189 SER A CA 1
ATOM 1420 C C . SER A 1 189 ? 8.641 -15.539 -0.117 1 98.5 189 SER A C 1
ATOM 1422 O O . SER A 1 189 ? 8.914 -16.406 0.705 1 98.5 189 SER A O 1
ATOM 1424 N N . PRO A 1 190 ? 9.117 -15.523 -1.275 1 98.19 190 PRO A N 1
ATOM 1425 C CA . PRO A 1 190 ? 9.859 -16.688 -1.771 1 98.19 190 PRO A CA 1
ATOM 1426 C C . PRO A 1 190 ? 11.32 -16.688 -1.313 1 98.19 190 PRO A C 1
ATOM 1428 O O . PRO A 1 190 ? 12.055 -17.641 -1.577 1 98.19 190 PRO A O 1
ATOM 1431 N N . GLY A 1 191 ? 11.742 -15.562 -0.596 1 96.56 191 GLY A N 1
ATOM 1432 C CA . GLY A 1 191 ? 13.133 -15.422 -0.201 1 96.56 191 GLY A CA 1
ATOM 1433 C C . GLY A 1 191 ? 13.906 -14.461 -1.089 1 96.56 191 GLY A C 1
ATOM 1434 O O . GLY A 1 191 ? 13.359 -13.93 -2.057 1 96.56 191 GLY A O 1
ATOM 1435 N N . TRP A 1 192 ? 15.148 -14.188 -0.686 1 96.56 192 TRP A N 1
ATOM 1436 C CA . TRP A 1 192 ? 16.047 -13.352 -1.471 1 96.56 192 TRP A CA 1
ATOM 1437 C C . TRP A 1 192 ? 16.75 -14.164 -2.555 1 96.56 192 TRP A C 1
ATOM 1439 O O . TRP A 1 192 ? 17.625 -14.977 -2.26 1 96.56 192 TRP A O 1
ATOM 1449 N N . LEU A 1 193 ? 16.422 -13.898 -3.809 1 97.75 193 LEU A N 1
ATOM 1450 C CA . LEU A 1 193 ? 16.734 -14.812 -4.895 1 97.75 193 LEU A CA 1
ATOM 1451 C C . LEU A 1 193 ? 17.797 -14.219 -5.816 1 97.75 193 LEU A C 1
ATOM 1453 O O . LEU A 1 193 ? 17.797 -13.016 -6.082 1 97.75 193 LEU A O 1
ATOM 1457 N N . LYS A 1 194 ? 18.594 -15.117 -6.371 1 97.06 194 LYS A N 1
ATOM 1458 C CA . LYS A 1 194 ? 19.594 -14.75 -7.363 1 97.06 194 LYS A CA 1
ATOM 1459 C C . LYS A 1 194 ? 18.969 -14.578 -8.742 1 97.06 194 LYS A C 1
ATOM 1461 O O . LYS A 1 194 ? 19.234 -15.359 -9.656 1 97.06 194 LYS A O 1
ATOM 1466 N N . THR A 1 195 ? 18.156 -13.57 -8.898 1 96.12 195 THR A N 1
ATOM 1467 C CA . THR A 1 195 ? 17.531 -13.172 -10.148 1 96.12 195 THR A CA 1
ATOM 1468 C C . THR A 1 195 ? 17.828 -11.703 -10.461 1 96.12 195 THR A C 1
ATOM 1470 O O . THR A 1 195 ? 18.375 -10.992 -9.625 1 96.12 195 THR A O 1
ATOM 1473 N N . GLU A 1 196 ? 17.469 -11.312 -11.633 1 91.44 196 GLU A N 1
ATOM 1474 C CA . GLU A 1 196 ? 17.656 -9.914 -12.008 1 91.44 196 GLU A CA 1
ATOM 1475 C C . GLU A 1 196 ? 16.859 -8.992 -11.094 1 91.44 196 GLU A C 1
ATOM 1477 O O . GLU A 1 196 ? 17.328 -7.914 -10.727 1 91.44 196 GLU A O 1
ATOM 1482 N N . LEU A 1 197 ? 15.68 -9.359 -10.719 1 89.5 197 LEU A N 1
ATOM 1483 C CA . LEU A 1 197 ? 14.852 -8.562 -9.82 1 89.5 197 LEU A CA 1
ATOM 1484 C C . LEU A 1 197 ? 15.383 -8.633 -8.391 1 89.5 197 LEU A C 1
ATOM 1486 O O . LEU A 1 197 ? 15.281 -7.66 -7.637 1 89.5 197 LEU A O 1
ATOM 1490 N N . GLY A 1 198 ? 15.938 -9.773 -8.07 1 92.44 198 GLY A N 1
ATOM 1491 C CA . GLY A 1 198 ? 16.406 -9.984 -6.707 1 92.44 198 GLY A CA 1
ATOM 1492 C C . GLY A 1 198 ? 17.781 -9.383 -6.453 1 92.44 198 GLY A C 1
ATOM 1493 O O . GLY A 1 198 ? 18.031 -8.227 -6.805 1 92.44 198 GLY A O 1
ATOM 1494 N N . GLY A 1 199 ? 18.641 -10.102 -5.852 1 90.88 199 GLY A N 1
ATOM 1495 C CA . GLY A 1 199 ? 19.906 -9.562 -5.41 1 90.88 199 GLY A CA 1
ATOM 1496 C C . GLY A 1 199 ? 21.078 -10.031 -6.25 1 90.88 199 GLY A C 1
ATOM 1497 O O . GLY A 1 199 ? 22.234 -9.836 -5.871 1 90.88 199 GLY A O 1
ATOM 1498 N N . GLY A 1 200 ? 20.719 -10.648 -7.387 1 92.38 200 GLY A N 1
ATOM 1499 C CA . GLY A 1 200 ? 21.828 -11.25 -8.125 1 92.38 200 GLY A CA 1
ATOM 1500 C C . GLY A 1 200 ? 22.656 -12.203 -7.293 1 92.38 200 GLY A C 1
ATOM 1501 O O . GLY A 1 200 ? 22.109 -13 -6.523 1 92.38 200 GLY A O 1
ATOM 1502 N N . ASP A 1 201 ? 23.859 -12.086 -7.465 1 91.88 201 ASP A N 1
ATOM 1503 C CA . ASP A 1 201 ? 24.75 -13.062 -6.848 1 91.88 201 ASP A CA 1
ATOM 1504 C C . ASP A 1 201 ? 24.844 -12.852 -5.336 1 91.88 201 ASP A C 1
ATOM 1506 O O . ASP A 1 201 ? 25.312 -13.727 -4.609 1 91.88 201 ASP A O 1
ATOM 1510 N N . ALA A 1 202 ? 24.391 -11.766 -4.859 1 91.88 202 ALA A N 1
ATOM 1511 C CA . ALA A 1 202 ? 24.484 -11.461 -3.432 1 91.88 202 ALA A CA 1
ATOM 1512 C C . ALA A 1 202 ? 23.359 -12.141 -2.656 1 91.88 202 ALA A C 1
ATOM 1514 O O . ALA A 1 202 ? 23.406 -12.227 -1.427 1 91.88 202 ALA A O 1
ATOM 1515 N N . ALA A 1 203 ? 22.359 -12.648 -3.404 1 95.25 203 ALA A N 1
ATOM 1516 C CA . ALA A 1 203 ? 21.188 -13.203 -2.758 1 95.25 203 ALA A CA 1
ATOM 1517 C C . ALA A 1 203 ? 21.469 -14.594 -2.188 1 95.25 203 ALA A C 1
ATOM 1519 O O . ALA A 1 203 ? 22.484 -15.203 -2.504 1 95.25 203 ALA A O 1
ATOM 1520 N N . ASP A 1 204 ? 20.547 -15.031 -1.344 1 95.81 204 ASP A N 1
ATOM 1521 C CA . ASP A 1 204 ? 20.75 -16.25 -0.559 1 95.81 204 ASP A CA 1
ATOM 1522 C C . ASP A 1 204 ? 20.453 -17.484 -1.396 1 95.81 204 ASP A C 1
ATOM 1524 O O . ASP A 1 204 ? 21.141 -18.5 -1.269 1 95.81 204 ASP A O 1
ATOM 1528 N N . LEU A 1 205 ? 19.422 -17.422 -2.289 1 97.38 205 LEU A N 1
ATOM 1529 C CA . LEU A 1 205 ? 18.875 -18.609 -2.941 1 97.38 205 LEU A CA 1
ATOM 1530 C C . LEU A 1 205 ? 18.859 -18.422 -4.457 1 97.38 205 LEU A C 1
ATOM 1532 O O . LEU A 1 205 ? 18.656 -17.312 -4.949 1 97.38 205 LEU A O 1
ATOM 1536 N N . THR A 1 206 ? 19.047 -19.516 -5.152 1 97.94 206 THR A N 1
ATOM 1537 C CA . THR A 1 206 ? 18.781 -19.5 -6.586 1 97.94 206 THR A CA 1
ATOM 1538 C C . THR A 1 206 ? 17.281 -19.422 -6.852 1 97.94 206 THR A C 1
ATOM 1540 O O . THR A 1 206 ? 16.469 -19.688 -5.965 1 97.94 206 THR A O 1
ATOM 1543 N N . ALA A 1 207 ? 16.922 -19.047 -8.062 1 98.19 207 ALA A N 1
ATOM 1544 C CA . ALA A 1 207 ? 15.523 -19.031 -8.453 1 98.19 207 ALA A CA 1
ATOM 1545 C C . ALA A 1 207 ? 14.891 -20.406 -8.273 1 98.19 207 ALA A C 1
ATOM 1547 O O . ALA A 1 207 ? 13.75 -20.531 -7.828 1 98.19 207 ALA A O 1
ATOM 1548 N N . ASP A 1 208 ? 15.656 -21.422 -8.617 1 98.31 208 ASP A N 1
ATOM 1549 C CA . ASP A 1 208 ? 15.172 -22.797 -8.523 1 98.31 208 ASP A CA 1
ATOM 1550 C C . ASP A 1 208 ? 14.898 -23.188 -7.074 1 98.31 208 ASP A C 1
ATOM 1552 O O . ASP A 1 208 ? 13.883 -23.828 -6.777 1 98.31 208 ASP A O 1
ATOM 1556 N N . GLU A 1 209 ? 15.797 -22.812 -6.18 1 97.88 209 GLU A N 1
ATOM 1557 C CA . GLU A 1 209 ? 15.594 -23.078 -4.762 1 97.88 209 GLU A CA 1
ATOM 1558 C C . GLU A 1 209 ? 14.367 -22.359 -4.223 1 97.88 209 GLU A C 1
ATOM 1560 O O . GLU A 1 209 ? 13.555 -22.938 -3.506 1 97.88 209 GLU A O 1
ATOM 1565 N N . GLY A 1 210 ? 14.234 -21.078 -4.559 1 98.31 210 GLY A N 1
ATOM 1566 C CA . GLY A 1 210 ? 13.062 -20.312 -4.152 1 98.31 210 GLY A CA 1
ATOM 1567 C C . GLY A 1 210 ? 11.758 -20.906 -4.652 1 98.31 210 GLY A C 1
ATOM 1568 O O . GLY A 1 210 ? 10.781 -20.969 -3.908 1 98.31 210 GLY A O 1
ATOM 1569 N N . ALA A 1 211 ? 11.781 -21.344 -5.895 1 98.81 211 ALA A N 1
ATOM 1570 C CA . ALA A 1 211 ? 10.586 -21.938 -6.484 1 98.81 211 ALA A CA 1
ATOM 1571 C C . ALA A 1 211 ? 10.219 -23.234 -5.777 1 98.81 211 ALA A C 1
ATOM 1573 O O . ALA A 1 211 ? 9.047 -23.484 -5.484 1 98.81 211 ALA A O 1
ATOM 1574 N N . ARG A 1 212 ? 11.227 -24.062 -5.547 1 98.56 212 ARG A N 1
ATOM 1575 C CA . ARG A 1 212 ? 10.977 -25.344 -4.867 1 98.56 212 ARG A CA 1
ATOM 1576 C C . ARG A 1 212 ? 10.336 -25.109 -3.504 1 98.56 212 ARG A C 1
ATOM 1578 O O . ARG A 1 212 ? 9.312 -25.719 -3.189 1 98.56 212 ARG A O 1
ATOM 1585 N N . LEU A 1 213 ? 10.93 -24.266 -2.697 1 98.31 213 LEU A N 1
ATOM 1586 C CA . LEU A 1 213 ? 10.445 -24 -1.345 1 98.31 213 LEU A CA 1
ATOM 1587 C C . LEU A 1 213 ? 9.086 -23.328 -1.375 1 98.31 213 LEU A C 1
ATOM 1589 O O . LEU A 1 213 ? 8.234 -23.578 -0.516 1 98.31 213 LEU A O 1
ATOM 1593 N N . SER A 1 214 ? 8.828 -22.422 -2.309 1 98.69 214 SER A N 1
ATOM 1594 C CA . SER A 1 214 ? 7.527 -21.781 -2.49 1 98.69 214 SER A CA 1
ATOM 1595 C C . SER A 1 214 ? 6.461 -22.812 -2.865 1 98.69 214 SER A C 1
ATOM 1597 O O . SER A 1 214 ? 5.355 -22.781 -2.322 1 98.69 214 SER A O 1
ATOM 1599 N N . LEU A 1 215 ? 6.789 -23.734 -3.795 1 98.62 215 LEU A N 1
ATOM 1600 C CA . LEU A 1 215 ? 5.832 -24.734 -4.258 1 98.62 215 LEU A CA 1
ATOM 1601 C C . LEU A 1 215 ? 5.504 -25.734 -3.15 1 98.62 215 LEU A C 1
ATOM 1603 O O . LEU A 1 215 ? 4.398 -26.266 -3.1 1 98.62 215 LEU A O 1
ATOM 1607 N N . ASP A 1 216 ? 6.457 -25.969 -2.191 1 97.69 216 ASP A N 1
ATOM 1608 C CA . ASP A 1 216 ? 6.145 -26.781 -1.021 1 97.69 216 ASP A CA 1
ATOM 1609 C C . ASP A 1 216 ? 4.941 -26.219 -0.266 1 97.69 216 ASP A C 1
ATOM 1611 O O . ASP A 1 216 ? 4.125 -26.969 0.264 1 97.69 216 ASP A O 1
ATOM 1615 N N . ILE A 1 217 ? 4.867 -24.906 -0.215 1 97.94 217 ILE A N 1
ATOM 1616 C CA . ILE A 1 217 ? 3.766 -24.25 0.471 1 97.94 217 ILE A CA 1
ATOM 1617 C C . ILE A 1 217 ? 2.523 -24.25 -0.417 1 97.94 217 ILE A C 1
ATOM 1619 O O . ILE A 1 217 ? 1.433 -24.609 0.033 1 97.94 217 ILE A O 1
ATOM 1623 N N . ILE A 1 218 ? 2.664 -23.938 -1.688 1 98.31 218 ILE A N 1
ATOM 1624 C CA . ILE A 1 218 ? 1.558 -23.75 -2.619 1 98.31 218 ILE A CA 1
ATOM 1625 C C . ILE A 1 218 ? 0.847 -25.078 -2.848 1 98.31 218 ILE A C 1
ATOM 1627 O O . ILE A 1 218 ? -0.382 -25.125 -2.938 1 98.31 218 ILE A O 1
ATOM 1631 N N . LEU A 1 219 ? 1.582 -26.188 -2.93 1 97.56 219 LEU A N 1
ATOM 1632 C CA . LEU A 1 219 ? 1.029 -27.5 -3.242 1 97.56 219 LEU A CA 1
ATOM 1633 C C . LEU A 1 219 ? 0.53 -28.188 -1.979 1 97.56 219 LEU A C 1
ATOM 1635 O O . LEU A 1 219 ? -0.199 -29.172 -2.059 1 97.56 219 LEU A O 1
ATOM 1639 N N . GLY A 1 220 ? 0.944 -27.594 -0.807 1 94.62 220 GLY A N 1
ATOM 1640 C CA . GLY A 1 220 ? 0.554 -28.203 0.455 1 94.62 220 GLY A CA 1
ATOM 1641 C C . GLY A 1 220 ? -0.792 -27.719 0.959 1 94.62 220 GLY A C 1
ATOM 1642 O O . GLY A 1 220 ? -1.54 -27.062 0.225 1 94.62 220 GLY A O 1
ATOM 1643 N N . PRO A 1 221 ? -1.126 -28.094 2.191 1 89.81 221 PRO A N 1
ATOM 1644 C CA . PRO A 1 221 ? -2.373 -27.625 2.795 1 89.81 221 PRO A CA 1
ATOM 1645 C C . PRO A 1 221 ? -2.449 -26.109 2.885 1 89.81 221 PRO A C 1
ATOM 1647 O O . PRO A 1 221 ? -1.468 -25.453 3.256 1 89.81 221 PRO A O 1
ATOM 1650 N N . SER A 1 222 ? -3.648 -25.562 2.527 1 85.81 222 SER A N 1
ATOM 1651 C CA . SER A 1 222 ? -3.643 -24.109 2.336 1 85.81 222 SER A CA 1
ATOM 1652 C C . SER A 1 222 ? -4.68 -23.438 3.223 1 85.81 222 SER A C 1
ATOM 1654 O O . SER A 1 222 ? -4.758 -22.203 3.268 1 85.81 222 SER A O 1
ATOM 1656 N N . ARG A 1 223 ? -5.516 -24.078 3.924 1 79.06 223 ARG A N 1
ATOM 1657 C CA . ARG A 1 223 ? -6.613 -23.422 4.629 1 79.06 223 ARG A CA 1
ATOM 1658 C C . ARG A 1 223 ? -6.086 -22.422 5.648 1 79.06 223 ARG A C 1
ATOM 1660 O O . ARG A 1 223 ? -6.621 -21.312 5.777 1 79.06 223 ARG A O 1
ATOM 1667 N N . GLY A 1 224 ? -5.031 -22.625 6.332 1 93.44 224 GLY A N 1
ATOM 1668 C CA . GLY A 1 224 ? -4.52 -21.672 7.309 1 93.44 224 GLY A CA 1
ATOM 1669 C C . GLY A 1 224 ? -3.73 -20.531 6.684 1 93.44 224 GLY A C 1
ATOM 1670 O O . GLY A 1 224 ? -3.285 -19.625 7.387 1 93.44 224 GLY A O 1
ATOM 1671 N N . LEU A 1 225 ? -3.729 -20.438 5.332 1 97.88 225 LEU A N 1
ATOM 1672 C CA . LEU A 1 225 ? -2.871 -19.469 4.652 1 97.88 225 LEU A CA 1
ATOM 1673 C C . LEU A 1 225 ? -3.684 -18.281 4.145 1 97.88 225 LEU A C 1
ATOM 1675 O O . LEU A 1 225 ? -3.117 -17.266 3.75 1 97.88 225 LEU A O 1
ATOM 1679 N N . ASN A 1 226 ? -5.066 -18.391 4.164 1 98.69 226 ASN A N 1
ATOM 1680 C CA . ASN A 1 226 ? -5.891 -17.344 3.57 1 98.69 226 ASN A CA 1
ATOM 1681 C C . ASN A 1 226 ? -5.656 -15.992 4.25 1 98.69 226 ASN A C 1
ATOM 1683 O O . ASN A 1 226 ? -5.781 -15.875 5.469 1 98.69 226 ASN A O 1
ATOM 1687 N N . GLY A 1 227 ? -5.262 -15.023 3.498 1 98.62 227 GLY A N 1
ATOM 1688 C CA . GLY A 1 227 ? -5.039 -13.68 4.012 1 98.62 227 GLY A CA 1
ATOM 1689 C C . GLY A 1 227 ? -3.73 -13.539 4.766 1 98.62 227 GLY A C 1
ATOM 1690 O O . GLY A 1 227 ? -3.527 -12.555 5.484 1 98.62 227 GLY A O 1
ATOM 1691 N N . GLN A 1 228 ? -2.852 -14.555 4.621 1 98.69 228 GLN A N 1
ATOM 1692 C CA . GLN A 1 228 ? -1.61 -14.516 5.391 1 98.69 228 GLN A CA 1
ATOM 1693 C C . GLN A 1 228 ? -0.447 -14.031 4.531 1 98.69 228 GLN A C 1
ATOM 1695 O O . GLN A 1 228 ? -0.585 -13.883 3.314 1 98.69 228 GLN A O 1
ATOM 1700 N N . PHE A 1 229 ? 0.581 -13.648 5.141 1 98.69 229 PHE A N 1
ATOM 1701 C CA . PHE A 1 229 ? 1.854 -13.242 4.555 1 98.69 229 PHE A CA 1
ATOM 1702 C C . PHE A 1 229 ? 2.947 -14.25 4.895 1 98.69 229 PHE A C 1
ATOM 1704 O O . PHE A 1 229 ? 3.777 -14 5.773 1 98.69 229 PHE A O 1
ATOM 1711 N N . THR A 1 230 ? 3.062 -15.32 4.129 1 97.94 230 THR A N 1
ATOM 1712 C CA . THR A 1 230 ? 3.824 -16.5 4.531 1 97.94 230 THR A CA 1
ATOM 1713 C C . THR A 1 230 ? 5.223 -16.469 3.922 1 97.94 230 THR A C 1
ATOM 1715 O O . THR A 1 230 ? 5.387 -16.141 2.746 1 97.94 230 THR A O 1
ATOM 1718 N N . ARG A 1 231 ? 6.219 -16.859 4.738 1 97.62 231 ARG A N 1
ATOM 1719 C CA . ARG A 1 231 ? 7.602 -17.016 4.293 1 97.62 231 ARG A CA 1
ATOM 1720 C C . ARG A 1 231 ? 7.922 -18.469 3.979 1 97.62 231 ARG A C 1
ATOM 1722 O O . ARG A 1 231 ? 7.328 -19.391 4.562 1 97.62 231 ARG A O 1
ATOM 1729 N N . ILE A 1 232 ? 8.836 -18.625 3.1 1 97.94 232 ILE A N 1
ATOM 1730 C CA . ILE A 1 232 ? 9.305 -19.984 2.84 1 97.94 232 ILE A CA 1
ATOM 1731 C C . ILE A 1 232 ? 10.078 -20.5 4.051 1 97.94 232 ILE A C 1
ATOM 1733 O O . ILE A 1 232 ? 10.508 -19.719 4.902 1 97.94 232 ILE A O 1
ATOM 1737 N N . HIS A 1 233 ? 10.18 -21.844 4.078 1 96.62 233 HIS A N 1
ATOM 1738 C CA . HIS A 1 233 ? 10.961 -22.5 5.125 1 96.62 233 HIS A CA 1
ATOM 1739 C C . HIS A 1 233 ? 12.219 -23.156 4.555 1 96.62 233 HIS A C 1
ATOM 1741 O O . HIS A 1 233 ? 12.125 -24.016 3.676 1 96.62 233 HIS A O 1
ATOM 1747 N N . LEU A 1 234 ? 13.297 -22.672 4.906 1 96.06 234 LEU A N 1
ATOM 1748 C CA . LEU A 1 234 ? 14.594 -23.266 4.609 1 96.06 234 LEU A CA 1
ATOM 1749 C C . LEU A 1 234 ? 15.266 -23.781 5.879 1 96.06 234 LEU A C 1
ATOM 1751 O O . LEU A 1 234 ? 15.844 -23.016 6.641 1 96.06 234 LEU A O 1
ATOM 1755 N N . PRO A 1 235 ? 15.188 -25.156 6.102 1 93.81 235 PRO A N 1
ATOM 1756 C CA . PRO A 1 235 ? 15.773 -25.703 7.324 1 93.81 235 PRO A CA 1
ATOM 1757 C C . PRO A 1 235 ? 17.203 -25.25 7.555 1 93.81 235 PRO A C 1
ATOM 1759 O O . PRO A 1 235 ? 18.016 -25.25 6.629 1 93.81 235 PRO A O 1
ATOM 1762 N N . GLY A 1 236 ? 17.469 -24.797 8.773 1 92.94 236 GLY A N 1
ATOM 1763 C CA . GLY A 1 236 ? 18.812 -24.359 9.141 1 92.94 236 GLY A CA 1
ATOM 1764 C C . GLY A 1 236 ? 19.016 -22.859 8.977 1 92.94 236 GLY A C 1
ATOM 1765 O O . GLY A 1 236 ? 20.031 -22.328 9.414 1 92.94 236 GLY A O 1
ATOM 1766 N N . TRP A 1 237 ? 18 -22.188 8.406 1 92.06 237 TRP A N 1
ATOM 1767 C CA . TRP A 1 237 ? 18.141 -20.766 8.141 1 92.06 237 TRP A CA 1
ATOM 1768 C C . TRP A 1 237 ? 17.062 -19.969 8.875 1 92.06 237 TRP A C 1
ATOM 1770 O O . TRP A 1 237 ? 16.75 -18.828 8.484 1 92.06 237 TRP A O 1
ATOM 1780 N N . GLU A 1 238 ? 16.469 -20.562 9.906 1 86.94 238 GLU A N 1
ATOM 1781 C CA . GLU A 1 238 ? 15.336 -19.969 10.617 1 86.94 238 GLU A CA 1
ATOM 1782 C C . GLU A 1 238 ? 15.758 -18.703 11.367 1 86.94 238 GLU A C 1
ATOM 1784 O O . GLU A 1 238 ? 14.938 -17.812 11.602 1 86.94 238 GLU A O 1
ATOM 1789 N N . ASN A 1 239 ? 17.062 -18.578 11.648 1 84.75 239 ASN A N 1
ATOM 1790 C CA . ASN A 1 239 ? 17.547 -17.422 12.406 1 84.75 239 ASN A CA 1
ATOM 1791 C C . ASN A 1 239 ? 18.391 -16.5 11.531 1 84.75 239 ASN A C 1
ATOM 1793 O O . ASN A 1 239 ? 19.125 -15.648 12.055 1 84.75 239 ASN A O 1
ATOM 1797 N N . SER A 1 240 ? 18.266 -16.734 10.273 1 83.56 240 SER A N 1
ATOM 1798 C CA . SER A 1 240 ? 18.984 -15.867 9.352 1 83.56 240 SER A CA 1
ATOM 1799 C C . SER A 1 240 ? 18.344 -14.484 9.289 1 83.56 240 SER A C 1
ATOM 1801 O O . SER A 1 240 ? 17.266 -14.258 9.844 1 83.56 240 SER A O 1
ATOM 1803 N N . ARG A 1 241 ? 19.094 -13.578 8.641 1 80.38 241 ARG A N 1
ATOM 1804 C CA . ARG A 1 241 ? 18.656 -12.195 8.477 1 80.38 241 ARG A CA 1
ATOM 1805 C C . ARG A 1 241 ? 17.281 -12.133 7.828 1 80.38 241 ARG A C 1
ATOM 1807 O O . ARG A 1 241 ? 16.469 -11.273 8.18 1 80.38 241 ARG A O 1
ATOM 1814 N N . HIS A 1 242 ? 16.922 -13.078 6.918 1 85.69 242 HIS A N 1
ATOM 1815 C CA . HIS A 1 242 ? 15.664 -13.047 6.18 1 85.69 242 HIS A CA 1
ATOM 1816 C C . HIS A 1 242 ? 14.664 -14.031 6.754 1 85.69 242 HIS A C 1
ATOM 1818 O O . HIS A 1 242 ? 13.516 -14.102 6.297 1 85.69 242 HIS A O 1
ATOM 1824 N N . GLN A 1 243 ? 15.008 -14.734 7.754 1 87.5 243 GLN A N 1
ATOM 1825 C CA . GLN A 1 243 ? 14.148 -15.586 8.562 1 87.5 243 GLN A CA 1
ATOM 1826 C C . GLN A 1 243 ? 13.32 -16.516 7.688 1 87.5 243 GLN A C 1
ATOM 1828 O O . GLN A 1 243 ? 12.086 -16.453 7.688 1 87.5 243 GLN A O 1
ATOM 1833 N N . TYR A 1 244 ? 13.961 -17.484 7.117 1 94.5 244 TYR A N 1
ATOM 1834 C CA . TYR A 1 244 ? 13.289 -18.484 6.305 1 94.5 244 TYR A CA 1
ATOM 1835 C C . TYR A 1 244 ? 12.664 -19.562 7.18 1 94.5 244 TYR A C 1
ATOM 1837 O O . TYR A 1 244 ? 12.953 -20.75 7.008 1 94.5 244 TYR A O 1
ATOM 1845 N N . ASP A 1 245 ? 11.734 -19.172 8.078 1 94.44 245 ASP A N 1
ATOM 1846 C CA . ASP A 1 245 ? 11.273 -20.109 9.109 1 94.44 245 ASP A CA 1
ATOM 1847 C C . ASP A 1 245 ? 9.859 -20.594 8.82 1 94.44 245 ASP A C 1
ATOM 1849 O O . ASP A 1 245 ? 9.258 -21.297 9.633 1 94.44 245 ASP A O 1
ATOM 1853 N N . GLY A 1 246 ? 9.258 -20.203 7.75 1 94.69 246 GLY A N 1
ATOM 1854 C CA . GLY A 1 246 ? 7.949 -20.688 7.336 1 94.69 246 GLY A CA 1
ATOM 1855 C C . GLY A 1 246 ? 6.801 -19.984 8.039 1 94.69 246 GLY A C 1
ATOM 1856 O O . GLY A 1 246 ? 5.633 -20.234 7.738 1 94.69 246 GLY A O 1
ATOM 1857 N N . SER A 1 247 ? 7.16 -19.078 8.945 1 95 247 SER A N 1
ATOM 1858 C CA . SER A 1 247 ? 6.109 -18.359 9.656 1 95 247 SER A CA 1
ATOM 1859 C C . SER A 1 247 ? 5.598 -17.172 8.836 1 95 247 SER A C 1
ATOM 1861 O O . SER A 1 247 ? 6.184 -16.828 7.805 1 95 247 SER A O 1
ATOM 1863 N N . ASN A 1 248 ? 4.492 -16.641 9.266 1 97.12 248 ASN A N 1
ATOM 1864 C CA . ASN A 1 248 ? 4.008 -15.406 8.648 1 97.12 248 ASN A CA 1
ATOM 1865 C C . ASN A 1 248 ? 4.898 -14.219 8.984 1 97.12 248 ASN A C 1
ATOM 1867 O O . ASN A 1 248 ? 5.32 -14.062 10.133 1 97.12 248 ASN A O 1
ATOM 1871 N N . ALA A 1 249 ? 5.238 -13.453 7.984 1 97.19 249 ALA A N 1
ATOM 1872 C CA . ALA A 1 249 ? 5.914 -12.188 8.25 1 97.19 249 ALA A CA 1
ATOM 1873 C C . ALA A 1 249 ? 4.961 -11.172 8.867 1 97.19 249 ALA A C 1
ATOM 1875 O O . ALA A 1 249 ? 3.758 -11.195 8.602 1 97.19 249 ALA A O 1
ATOM 1876 N N . PRO A 1 250 ? 5.52 -10.367 9.805 1 97.75 250 PRO A N 1
ATOM 1877 C CA . PRO A 1 250 ? 4.66 -9.25 10.219 1 97.75 250 PRO A CA 1
ATOM 1878 C C . PRO A 1 250 ? 4.32 -8.312 9.062 1 97.75 250 PRO A C 1
ATOM 1880 O O . PRO A 1 250 ? 5.078 -8.211 8.102 1 97.75 250 PRO A O 1
ATOM 1883 N N . TRP A 1 251 ? 3.203 -7.707 9.18 1 98.12 251 TRP A N 1
ATOM 1884 C CA . TRP A 1 251 ? 2.816 -6.812 8.094 1 98.12 251 TRP A CA 1
ATOM 1885 C C . TRP A 1 251 ? 3.717 -5.586 8.055 1 98.12 251 TRP A C 1
ATOM 1887 O O . TRP A 1 251 ? 4.168 -5.102 9.094 1 98.12 251 TRP A O 1
ATOM 1897 N N . MET B 1 1 ? 7.043 30.234 17.547 1 91.31 1 MET B N 1
ATOM 1898 C CA . MET B 1 1 ? 6.055 30.5 16.516 1 91.31 1 MET B CA 1
ATOM 1899 C C . MET B 1 1 ? 6.219 29.531 15.344 1 91.31 1 MET B C 1
ATOM 1901 O O . MET B 1 1 ? 7.305 29.422 14.766 1 91.31 1 MET B O 1
ATOM 1905 N N . SER B 1 2 ? 5.082 28.734 15.148 1 97.12 2 SER B N 1
ATOM 1906 C CA . SER B 1 2 ? 5.188 27.688 14.141 1 97.12 2 SER B CA 1
ATOM 1907 C C . SER B 1 2 ? 4.254 27.953 12.969 1 97.12 2 SER B C 1
ATOM 1909 O O . SER B 1 2 ? 3.168 28.5 13.141 1 97.12 2 SER B O 1
ATOM 1911 N N . SER B 1 3 ? 4.68 27.594 11.781 1 98.62 3 SER B N 1
ATOM 1912 C CA . SER B 1 3 ? 3.869 27.672 10.57 1 98.62 3 SER B CA 1
ATOM 1913 C C . SER B 1 3 ? 3.367 26.297 10.164 1 98.62 3 SER B C 1
ATOM 1915 O O . SER B 1 3 ? 4.062 25.297 10.344 1 98.62 3 SER B O 1
ATOM 1917 N N . PHE B 1 4 ? 2.131 26.266 9.641 1 98.88 4 PHE B N 1
ATOM 1918 C CA . PHE B 1 4 ? 1.476 25.016 9.266 1 98.88 4 PHE B CA 1
ATOM 1919 C C . PHE B 1 4 ? 0.959 25.078 7.836 1 98.88 4 PHE B C 1
ATOM 1921 O O . PHE B 1 4 ? 0.545 26.141 7.367 1 98.88 4 PHE B O 1
ATOM 1928 N N . LEU B 1 5 ? 1.039 24.031 7.129 1 98.94 5 LEU B N 1
ATOM 1929 C CA . LEU B 1 5 ? 0.282 23.828 5.898 1 98.94 5 LEU B CA 1
ATOM 1930 C C . LEU B 1 5 ? -0.625 22.609 6.02 1 98.94 5 LEU B C 1
ATOM 1932 O O . LEU B 1 5 ? -0.18 21.531 6.438 1 98.94 5 LEU B O 1
ATOM 1936 N N . VAL B 1 6 ? -1.901 22.75 5.738 1 98.94 6 VAL B N 1
ATOM 1937 C CA . VAL B 1 6 ? -2.895 21.688 5.766 1 98.94 6 VAL B CA 1
ATOM 1938 C C . VAL B 1 6 ? -3.473 21.484 4.367 1 98.94 6 VAL B C 1
ATOM 1940 O O . VAL B 1 6 ? -4.016 22.406 3.77 1 98.94 6 VAL B O 1
ATOM 1943 N N . THR B 1 7 ? -3.332 20.297 3.838 1 98.94 7 THR B N 1
ATOM 1944 C CA . THR B 1 7 ? -3.994 20.016 2.568 1 98.94 7 THR B CA 1
ATOM 1945 C C . THR B 1 7 ? -5.43 19.562 2.799 1 98.94 7 THR B C 1
ATOM 1947 O O . THR B 1 7 ? -5.742 18.969 3.834 1 98.94 7 THR B O 1
ATOM 1950 N N . GLY B 1 8 ? -6.297 19.75 1.787 1 98.5 8 GLY B N 1
ATOM 1951 C CA . GLY B 1 8 ? -7.688 19.359 1.915 1 98.5 8 GLY B CA 1
ATOM 1952 C C . GLY B 1 8 ? -8.414 20.094 3.029 1 98.5 8 GLY B C 1
ATOM 1953 O O . GLY B 1 8 ? -9.055 19.453 3.877 1 98.5 8 GLY B O 1
ATOM 1954 N N . ALA B 1 9 ? -8.383 21.438 3.025 1 98.56 9 ALA B N 1
ATOM 1955 C CA . ALA B 1 9 ? -8.852 22.219 4.168 1 98.56 9 ALA B CA 1
ATOM 1956 C C . ALA B 1 9 ? -10.242 22.781 3.912 1 98.56 9 ALA B C 1
ATOM 1958 O O . ALA B 1 9 ? -10.758 23.578 4.711 1 98.56 9 ALA B O 1
ATOM 1959 N N . SER B 1 10 ? -10.914 22.406 2.846 1 97.44 10 SER B N 1
ATOM 1960 C CA . SER B 1 10 ? -12.156 23.047 2.438 1 97.44 10 SER B CA 1
ATOM 1961 C C . SER B 1 10 ? -13.32 22.609 3.324 1 97.44 10 SER B C 1
ATOM 1963 O O . SER B 1 10 ? -14.352 23.266 3.375 1 97.44 10 SER B O 1
ATOM 1965 N N . ARG B 1 11 ? -13.227 21.453 3.947 1 96.31 11 ARG B N 1
ATOM 1966 C CA . ARG B 1 11 ? -14.289 20.922 4.789 1 96.31 11 ARG B CA 1
ATOM 1967 C C . ARG B 1 11 ? -13.75 19.859 5.75 1 96.31 11 ARG B C 1
ATOM 1969 O O . ARG B 1 11 ? -12.547 19.594 5.766 1 96.31 11 ARG B O 1
ATOM 1976 N N . GLY B 1 12 ? -14.602 19.422 6.598 1 97.5 12 GLY B N 1
ATOM 1977 C CA . GLY B 1 12 ? -14.289 18.266 7.43 1 97.5 12 GLY B CA 1
ATOM 1978 C C . GLY B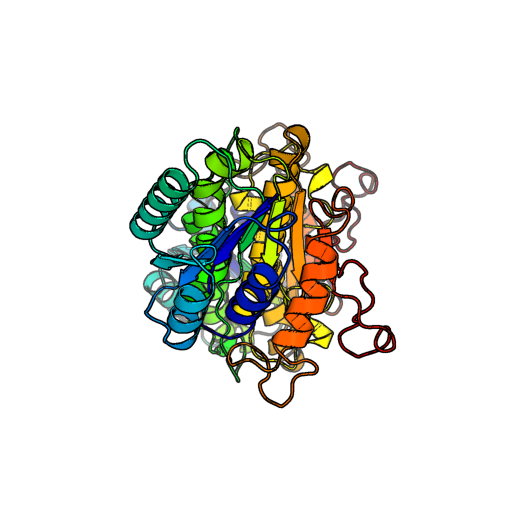 1 12 ? -13.117 18.516 8.359 1 97.5 12 GLY B C 1
ATOM 1979 O O . GLY B 1 12 ? -13.031 19.547 9.008 1 97.5 12 GLY B O 1
ATOM 1980 N N . LEU B 1 13 ? -12.297 17.5 8.469 1 98.69 13 LEU B N 1
ATOM 1981 C CA . LEU B 1 13 ? -11.172 17.5 9.398 1 98.69 13 LEU B CA 1
ATOM 1982 C C . LEU B 1 13 ? -10.18 18.594 9.039 1 98.69 13 LEU B C 1
ATOM 1984 O O . LEU B 1 13 ? -9.648 19.266 9.93 1 98.69 13 LEU B O 1
ATOM 1988 N N . GLY B 1 14 ? -9.906 18.797 7.73 1 98.75 14 GLY B N 1
ATOM 1989 C CA . GLY B 1 14 ? -8.984 19.828 7.305 1 98.75 14 GLY B CA 1
ATOM 1990 C C . GLY B 1 14 ? -9.406 21.219 7.734 1 98.75 14 GLY B C 1
ATOM 1991 O O . GLY B 1 14 ? -8.594 22 8.234 1 98.75 14 GLY B O 1
ATOM 1992 N N . LEU B 1 15 ? -10.648 21.484 7.523 1 98.62 15 LEU B N 1
ATOM 1993 C CA . LEU B 1 15 ? -11.18 22.781 7.941 1 98.62 15 LEU B CA 1
ATOM 1994 C C . LEU B 1 15 ? -11.102 22.938 9.453 1 98.62 15 LEU B C 1
ATOM 1996 O O . LEU B 1 15 ? -10.758 24.016 9.953 1 98.62 15 LEU B O 1
ATOM 2000 N N . ALA B 1 16 ? -11.398 21.875 10.172 1 98.81 16 ALA B N 1
ATOM 2001 C CA . ALA B 1 16 ? -11.328 21.891 11.625 1 98.81 16 ALA B CA 1
ATOM 2002 C C . ALA B 1 16 ? -9.906 22.125 12.109 1 98.81 16 ALA B C 1
ATOM 2004 O O . ALA B 1 16 ? -9.688 22.844 13.102 1 98.81 16 ALA B O 1
ATOM 2005 N N . PHE B 1 17 ? -8.898 21.547 11.43 1 98.88 17 PHE B N 1
ATOM 2006 C CA . PHE B 1 17 ? -7.504 21.812 11.742 1 98.88 17 PHE B CA 1
ATOM 2007 C C . PHE B 1 17 ? -7.199 23.297 11.625 1 98.88 17 PHE B C 1
ATOM 2009 O O . PHE B 1 17 ? -6.629 23.891 12.539 1 98.88 17 PHE B O 1
ATOM 2016 N N . VAL B 1 18 ? -7.59 23.859 10.531 1 98.88 18 VAL B N 1
ATOM 2017 C CA . VAL B 1 18 ? -7.281 25.266 10.258 1 98.88 18 VAL B CA 1
ATOM 2018 C C . VAL B 1 18 ? -7.953 26.156 11.297 1 98.88 18 VAL B C 1
ATOM 2020 O O . VAL B 1 18 ? -7.34 27.094 11.812 1 98.88 18 VAL B O 1
ATOM 2023 N N . GLN B 1 19 ? -9.203 25.859 11.586 1 98.62 19 GLN B N 1
ATOM 2024 C CA . GLN B 1 19 ? -9.945 26.625 12.578 1 98.62 19 GLN B CA 1
ATOM 2025 C C . GLN B 1 19 ? -9.25 26.594 13.938 1 98.62 19 GLN B C 1
ATOM 2027 O O . GLN B 1 19 ? -9.055 27.625 14.57 1 98.62 19 GLN B O 1
ATOM 2032 N N . ARG B 1 20 ? -8.828 25.484 14.375 1 98.62 20 ARG B N 1
ATOM 2033 C CA . ARG B 1 20 ? -8.219 25.359 15.695 1 98.62 20 ARG B CA 1
ATOM 2034 C C . ARG B 1 20 ? -6.82 25.953 15.719 1 98.62 20 ARG B C 1
ATOM 2036 O O . ARG B 1 20 ? -6.441 26.625 16.688 1 98.62 20 ARG B O 1
ATOM 2043 N N . LEU B 1 21 ? -6.066 25.688 14.688 1 98.69 21 LEU B N 1
ATOM 2044 C CA . LEU B 1 21 ? -4.711 26.219 14.625 1 98.69 21 LEU B CA 1
ATOM 2045 C C . LEU B 1 21 ? -4.719 27.734 14.625 1 98.69 21 LEU B C 1
ATOM 2047 O O . LEU B 1 21 ? -3.898 28.359 15.297 1 98.69 21 LEU B O 1
ATOM 2051 N N . SER B 1 22 ? -5.668 28.344 13.891 1 97.75 22 SER B N 1
ATOM 2052 C CA . SER B 1 22 ? -5.703 29.797 13.766 1 97.75 22 SER B CA 1
ATOM 2053 C C . SER B 1 22 ? -6.227 30.453 15.039 1 97.75 22 SER B C 1
ATOM 2055 O O . SER B 1 22 ? -6.066 31.656 15.242 1 97.75 22 SER B O 1
ATOM 2057 N N . ALA B 1 23 ? -6.844 29.641 15.883 1 97.31 23 ALA B N 1
ATOM 2058 C CA . ALA B 1 23 ? -7.371 30.156 17.141 1 97.31 23 ALA B CA 1
ATOM 2059 C C . ALA B 1 23 ? -6.293 30.172 18.219 1 97.31 23 ALA B C 1
ATOM 2061 O O . ALA B 1 23 ? -6.453 30.812 19.266 1 97.31 23 ALA B O 1
ATOM 2062 N N . LEU B 1 24 ? -5.203 29.484 18.016 1 97.56 24 LEU B N 1
ATOM 2063 C CA . LEU B 1 24 ? -4.098 29.484 18.969 1 97.56 24 LEU B CA 1
ATOM 2064 C C . LEU B 1 24 ? -3.348 30.812 18.938 1 97.56 24 LEU B C 1
ATOM 2066 O O . LEU B 1 24 ? -3.375 31.516 17.922 1 97.56 24 LEU B O 1
ATOM 2070 N N . PRO B 1 25 ? -2.635 31.141 20.031 1 96.94 25 PRO B N 1
ATOM 2071 C CA . PRO B 1 25 ? -1.882 32.406 20.047 1 96.94 25 PRO B CA 1
ATOM 2072 C C . PRO B 1 25 ? -0.832 32.469 18.953 1 96.94 25 PRO B C 1
ATOM 2074 O O . PRO B 1 25 ? -0.229 31.453 18.594 1 96.94 25 PRO B O 1
ATOM 2077 N N . VAL B 1 26 ? -0.569 33.719 18.516 1 95.62 26 VAL B N 1
ATOM 2078 C CA . VAL B 1 26 ? 0.388 33.969 17.453 1 95.62 26 VAL B CA 1
ATOM 2079 C C . VAL B 1 26 ? 1.774 33.5 17.875 1 95.62 26 VAL B C 1
ATOM 2081 O O . VAL B 1 26 ? 2.566 33.062 17.031 1 95.62 26 VAL B O 1
ATOM 2084 N N . SER B 1 27 ? 2.002 33.531 19.203 1 95.94 27 SER B N 1
ATOM 2085 C CA . SER B 1 27 ? 3.291 33.094 19.719 1 95.94 27 SER B CA 1
ATOM 2086 C C . SER B 1 27 ? 3.475 31.578 19.547 1 95.94 27 SER B C 1
ATOM 2088 O O . SER B 1 27 ? 4.598 31.078 19.609 1 95.94 27 SER B O 1
ATOM 2090 N N . GLU B 1 28 ? 2.342 30.828 19.281 1 96.75 28 GLU B N 1
ATOM 2091 C CA . GLU B 1 28 ? 2.404 29.375 19.062 1 96.75 28 GLU B CA 1
ATOM 2092 C C . GLU B 1 28 ? 2.293 29.047 17.578 1 96.75 28 GLU B C 1
ATOM 2094 O O . GLU B 1 28 ? 3.098 28.281 17.047 1 96.75 28 GLU B O 1
ATOM 2099 N N . VAL B 1 29 ? 1.312 29.641 16.969 1 97.75 29 VAL B N 1
ATOM 2100 C CA . VAL B 1 29 ? 1.073 29.422 15.547 1 97.75 29 VAL B CA 1
ATOM 2101 C C . VAL B 1 29 ? 1.063 30.766 14.828 1 97.75 29 VAL B C 1
ATOM 2103 O O . VAL B 1 29 ? 0.149 31.578 15.016 1 97.75 29 VAL B O 1
ATOM 2106 N N . SER B 1 30 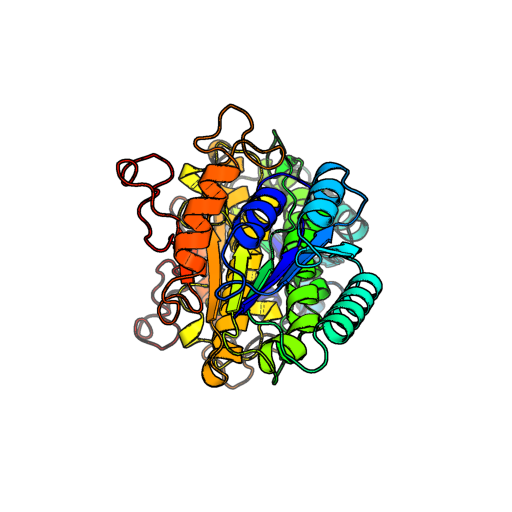? 2.012 30.953 13.977 1 96.88 30 SER B N 1
ATOM 2107 C CA . SER B 1 30 ? 2.146 32.25 13.328 1 96.88 30 SER B CA 1
ATOM 2108 C C . SER B 1 30 ? 1.297 32.344 12.062 1 96.88 30 SER B C 1
ATOM 2110 O O . SER B 1 30 ? 0.644 33.344 11.805 1 96.88 30 SER B O 1
ATOM 2112 N N . ILE B 1 31 ? 1.305 31.281 11.281 1 98.25 31 ILE B N 1
ATOM 2113 C CA . ILE B 1 31 ? 0.601 31.281 10 1 98.25 31 ILE B CA 1
ATOM 2114 C C . ILE B 1 31 ? 0.125 29.875 9.656 1 98.25 31 ILE B C 1
ATOM 2116 O O . ILE B 1 31 ? 0.805 28.891 9.969 1 98.25 31 ILE B O 1
ATOM 2120 N N . VAL B 1 32 ? -1.075 29.781 9.141 1 98.88 32 VAL B N 1
ATOM 2121 C CA . VAL B 1 32 ? -1.654 28.531 8.664 1 98.88 32 VAL B CA 1
ATOM 2122 C C . VAL B 1 32 ? -1.98 28.641 7.176 1 98.88 32 VAL B C 1
ATOM 2124 O O . VAL B 1 32 ? -2.852 29.422 6.785 1 98.88 32 VAL B O 1
ATOM 2127 N N . PHE B 1 33 ? -1.224 27.906 6.371 1 98.94 33 PHE B N 1
ATOM 2128 C CA . PHE B 1 33 ? -1.58 27.75 4.965 1 98.94 33 PHE B CA 1
ATOM 2129 C C . PHE B 1 33 ? -2.637 26.656 4.793 1 98.94 33 PHE B C 1
ATOM 2131 O O . PHE B 1 33 ? -2.395 25.5 5.105 1 98.94 33 PHE B O 1
ATOM 2138 N N . ALA B 1 34 ? -3.814 27.062 4.32 1 98.88 34 ALA B N 1
ATOM 2139 C CA . ALA B 1 34 ? -4.926 26.141 4.086 1 98.88 34 ALA B CA 1
ATOM 2140 C C . ALA B 1 34 ? -5.133 25.906 2.592 1 98.88 34 ALA B C 1
ATOM 2142 O O . ALA B 1 34 ? -5.445 26.828 1.848 1 98.88 34 ALA B O 1
ATOM 2143 N N . THR B 1 35 ? -4.969 24.641 2.176 1 98.81 35 THR B N 1
ATOM 2144 C CA . THR B 1 35 ? -5.066 24.406 0.739 1 98.81 35 THR B CA 1
ATOM 2145 C C . THR B 1 35 ? -6.371 23.703 0.393 1 98.81 35 THR B C 1
ATOM 2147 O O . THR B 1 35 ? -6.895 22.922 1.2 1 98.81 35 THR B O 1
ATOM 2150 N N . ALA B 1 36 ? -6.844 23.953 -0.737 1 97.69 36 ALA B N 1
ATOM 2151 C CA . ALA B 1 36 ? -8.039 23.312 -1.292 1 97.69 36 ALA B CA 1
ATOM 2152 C C . ALA B 1 36 ? -8.016 23.359 -2.816 1 97.69 36 ALA B C 1
ATOM 2154 O O . ALA B 1 36 ? -7.371 24.219 -3.416 1 97.69 36 ALA B O 1
ATOM 2155 N N . ARG B 1 37 ? -8.695 22.406 -3.408 1 94.88 37 ARG B N 1
ATOM 2156 C CA . ARG B 1 37 ? -8.766 22.344 -4.863 1 94.88 37 ARG B CA 1
ATOM 2157 C C . ARG B 1 37 ? -9.68 23.438 -5.418 1 94.88 37 ARG B C 1
ATOM 2159 O O . ARG B 1 37 ? -9.445 23.953 -6.512 1 94.88 37 ARG B O 1
ATOM 2166 N N . SER B 1 38 ? -10.727 23.656 -4.586 1 92.69 38 SER B N 1
ATOM 2167 C CA . SER B 1 38 ? -11.75 24.609 -5 1 92.69 38 SER B CA 1
ATOM 2168 C C . SER B 1 38 ? -12.078 25.578 -3.877 1 92.69 38 SER B C 1
ATOM 2170 O O . SER B 1 38 ? -11.641 25.406 -2.74 1 92.69 38 SER B O 1
ATOM 2172 N N . GLN B 1 39 ? -12.852 26.578 -4.262 1 93.56 39 GLN B N 1
ATOM 2173 C CA . GLN B 1 39 ? -13.242 27.594 -3.285 1 93.56 39 GLN B CA 1
ATOM 2174 C C . GLN B 1 39 ? -14.125 27 -2.193 1 93.56 39 GLN B C 1
ATOM 2176 O O . GLN B 1 39 ? -14.961 26.125 -2.467 1 93.56 39 GLN B O 1
ATOM 2181 N N . SER B 1 40 ? -13.898 27.391 -1.034 1 95.88 40 SER B N 1
ATOM 2182 C CA . SER B 1 40 ? -14.68 27.031 0.152 1 95.88 40 SER B CA 1
ATOM 2183 C C . SER B 1 40 ? -15.117 28.281 0.91 1 95.88 40 SER B C 1
ATOM 2185 O O . SER B 1 40 ? -14.289 28.969 1.523 1 95.88 40 SER B O 1
ATOM 2187 N N . PRO B 1 41 ? -16.406 28.547 0.875 1 96.88 41 PRO B N 1
ATOM 2188 C CA . PRO B 1 41 ? -16.891 29.734 1.576 1 96.88 41 PRO B CA 1
ATOM 2189 C C . PRO B 1 41 ? -16.5 29.75 3.051 1 96.88 41 PRO B C 1
ATOM 2191 O O . PRO B 1 41 ? -16.109 30.812 3.58 1 96.88 41 PRO B O 1
ATOM 2194 N N . GLU B 1 42 ? -16.609 28.609 3.686 1 96.75 42 GLU B N 1
ATOM 2195 C CA . GLU B 1 42 ? -16.25 28.516 5.098 1 96.75 42 GLU B CA 1
ATOM 2196 C C . GLU B 1 42 ? -14.781 28.828 5.316 1 96.75 42 GLU B C 1
ATOM 2198 O O . GLU B 1 42 ? -14.422 29.562 6.254 1 96.75 42 GLU B O 1
ATOM 2203 N N . LEU B 1 43 ? -13.977 28.344 4.473 1 97.56 43 LEU B N 1
ATOM 2204 C CA . LEU B 1 43 ? -12.539 28.578 4.574 1 97.56 43 LEU B CA 1
ATOM 2205 C C . LEU B 1 43 ? -12.203 30.031 4.281 1 97.56 43 LEU B C 1
ATOM 2207 O O . LEU B 1 43 ? -11.359 30.625 4.949 1 97.56 43 LEU B O 1
ATOM 2211 N N . GLU B 1 44 ? -12.859 30.578 3.297 1 97.38 44 GLU B N 1
ATOM 2212 C CA . GLU B 1 44 ? -12.633 31.969 2.943 1 97.38 44 GLU B CA 1
ATOM 2213 C C . GLU B 1 44 ? -13.055 32.906 4.078 1 97.38 44 GLU B C 1
ATOM 2215 O O . GLU B 1 44 ? -12.375 33.906 4.355 1 97.38 44 GLU B O 1
ATOM 2220 N N . GLU B 1 45 ? -14.156 32.594 4.668 1 97.62 45 GLU B N 1
ATOM 2221 C CA . GLU B 1 45 ? -14.609 33.406 5.801 1 97.62 45 GLU B CA 1
ATOM 2222 C C . GLU B 1 45 ? -13.625 33.312 6.965 1 97.62 45 GLU B C 1
ATOM 2224 O O . GLU B 1 45 ? -13.344 34.344 7.609 1 97.62 45 GLU B O 1
ATOM 2229 N N . LEU B 1 46 ? -13.172 32.125 7.223 1 97.44 46 LEU B N 1
ATOM 2230 C CA . LEU B 1 46 ? -12.164 31.922 8.266 1 97.44 46 LEU B CA 1
ATOM 2231 C C . LEU B 1 46 ? -10.914 32.75 7.973 1 97.44 46 LEU B C 1
ATOM 2233 O O . LEU B 1 46 ? -10.336 33.344 8.883 1 97.44 46 LEU B O 1
ATOM 2237 N N . ALA B 1 47 ? -10.461 32.75 6.746 1 97.94 47 ALA B N 1
ATOM 2238 C CA . ALA B 1 47 ? -9.289 33.531 6.34 1 97.94 47 ALA B CA 1
ATOM 2239 C C . ALA B 1 47 ? -9.5 35 6.566 1 97.94 47 ALA B C 1
ATOM 2241 O O . ALA B 1 47 ? -8.602 35.719 7.055 1 97.94 47 ALA B O 1
ATOM 2242 N N . LYS B 1 48 ? -10.648 35.5 6.258 1 97.19 48 LYS B N 1
ATOM 2243 C CA . LYS B 1 48 ? -10.969 36.906 6.426 1 97.19 48 LYS B CA 1
ATOM 2244 C C . LYS B 1 48 ? -10.922 37.312 7.898 1 97.19 48 LYS B C 1
ATOM 2246 O O . LYS B 1 48 ? -10.539 38.438 8.227 1 97.19 48 LYS B O 1
ATOM 2251 N N . GLN B 1 49 ? -11.25 36.406 8.703 1 96.25 49 GLN B N 1
ATOM 2252 C CA . GLN B 1 49 ? -11.367 36.688 10.133 1 96.25 49 GLN B CA 1
ATOM 2253 C C . GLN B 1 49 ? -10.039 36.469 10.844 1 96.25 49 GLN B C 1
ATOM 2255 O O . GLN B 1 49 ? -9.914 36.781 12.039 1 96.25 49 GLN B O 1
ATOM 2260 N N . SER B 1 50 ? -9.008 36.031 10.219 1 95.94 50 SER B N 1
ATOM 2261 C CA . SER B 1 50 ? -7.793 35.562 10.859 1 95.94 50 SER B CA 1
ATOM 2262 C C . SER B 1 50 ? -6.738 36.656 10.938 1 95.94 50 SER B C 1
ATOM 2264 O O . SER B 1 50 ? -5.629 36.438 11.422 1 95.94 50 SER B O 1
ATOM 2266 N N . ALA B 1 51 ? -7.016 37.844 10.484 1 94.12 51 ALA B N 1
ATOM 2267 C CA . ALA B 1 51 ? -6.062 38.969 10.445 1 94.12 51 ALA B CA 1
ATOM 2268 C C . ALA B 1 51 ? -4.797 38.562 9.688 1 94.12 51 ALA B C 1
ATOM 2270 O O . ALA B 1 51 ? -3.686 38.812 10.148 1 94.12 51 ALA B O 1
ATOM 2271 N N . GLY B 1 52 ? -4.938 37.781 8.586 1 94.88 52 GLY B N 1
ATOM 2272 C CA . GLY B 1 52 ? -3.842 37.438 7.688 1 94.88 52 GLY B CA 1
ATOM 2273 C C . GLY B 1 52 ? -3.092 36.188 8.109 1 94.88 52 GLY B C 1
ATOM 2274 O O . GLY B 1 52 ? -2.133 35.781 7.441 1 94.88 52 GLY B O 1
ATOM 2275 N N . ARG B 1 53 ? -3.547 35.531 9.164 1 97.19 53 ARG B N 1
ATOM 2276 C CA . ARG B 1 53 ? -2.82 34.375 9.688 1 97.19 53 ARG B CA 1
ATOM 2277 C C . ARG B 1 53 ? -3.221 33.094 8.953 1 97.19 53 ARG B C 1
ATOM 2279 O O . ARG B 1 53 ? -2.508 32.094 9.016 1 97.19 53 ARG B O 1
ATOM 2286 N N . VAL B 1 54 ? -4.418 33.094 8.375 1 98.69 54 VAL B N 1
ATOM 2287 C CA . VAL B 1 54 ? -4.836 32 7.512 1 98.69 54 VAL B CA 1
ATOM 2288 C C . VAL B 1 54 ? -4.742 32.406 6.051 1 98.69 54 VAL B C 1
ATOM 2290 O O . VAL B 1 54 ? -5.367 33.406 5.637 1 98.69 54 VAL B O 1
ATOM 2293 N N . ILE B 1 55 ? -3.932 31.734 5.305 1 98.62 55 ILE B N 1
ATOM 2294 C CA . ILE B 1 55 ? -3.773 32 3.883 1 98.62 55 ILE B CA 1
ATOM 2295 C C . ILE B 1 55 ? -4.297 30.828 3.068 1 98.62 55 ILE B C 1
ATOM 2297 O O . ILE B 1 55 ? -3.822 29.703 3.223 1 98.62 55 ILE B O 1
ATOM 2301 N N . VAL B 1 56 ? -5.309 31.094 2.213 1 98.56 56 VAL B N 1
ATOM 2302 C CA . VAL B 1 56 ? -5.883 30.047 1.37 1 98.56 56 VAL B CA 1
ATOM 2303 C C . VAL B 1 56 ? -5.062 29.906 0.091 1 98.56 56 VAL B C 1
ATOM 2305 O O . VAL B 1 56 ? -4.812 30.891 -0.605 1 98.56 56 VAL B O 1
ATOM 2308 N N . ILE B 1 57 ? -4.609 28.688 -0.194 1 98.31 57 ILE B N 1
ATOM 2309 C CA . ILE B 1 57 ? -3.795 28.375 -1.363 1 98.31 57 ILE B CA 1
ATOM 2310 C C . ILE B 1 57 ? -4.488 27.312 -2.211 1 98.31 57 ILE B C 1
ATOM 2312 O O . ILE B 1 57 ? -4.934 26.297 -1.689 1 98.31 57 ILE B O 1
ATOM 2316 N N . LYS B 1 58 ? -4.609 27.578 -3.508 1 98.19 58 LYS B N 1
ATOM 2317 C CA . LYS B 1 58 ? -5.125 26.547 -4.406 1 98.19 58 LYS B CA 1
ATOM 2318 C C . LYS B 1 58 ? -4.109 25.438 -4.598 1 98.19 58 LYS B C 1
ATOM 2320 O O . LYS B 1 58 ? -2.943 25.688 -4.902 1 98.19 58 LYS B O 1
ATOM 2325 N N . LEU B 1 59 ? -4.539 24.234 -4.367 1 98.62 59 LEU B N 1
ATOM 2326 C CA . LEU B 1 59 ? -3.654 23.094 -4.52 1 98.62 59 LEU B CA 1
ATOM 2327 C C . LEU B 1 59 ? -4.449 21.844 -4.879 1 98.62 59 LEU B C 1
ATOM 2329 O O . LEU B 1 59 ? -5.367 21.453 -4.156 1 98.62 59 LEU B O 1
ATOM 2333 N N . GLU B 1 60 ? -4.172 21.344 -6.043 1 98.56 60 GLU B N 1
ATOM 2334 C CA . GLU B 1 60 ? -4.633 20.016 -6.449 1 98.56 60 GLU B CA 1
ATOM 2335 C C . GLU B 1 60 ? -3.535 18.969 -6.27 1 98.56 60 GLU B C 1
ATOM 2337 O O . GLU B 1 60 ? -2.549 18.969 -7.012 1 98.56 60 GLU B O 1
ATOM 2342 N N . VAL B 1 61 ? -3.727 18.016 -5.336 1 98.69 61 VAL B N 1
ATOM 2343 C CA . VAL B 1 61 ? -2.641 17.141 -4.887 1 98.69 61 VAL B CA 1
ATOM 2344 C C . VAL B 1 61 ? -2.268 16.156 -5.996 1 98.69 61 VAL B C 1
ATOM 2346 O O . VAL B 1 61 ? -1.204 15.539 -5.949 1 98.69 61 VAL B O 1
ATOM 2349 N N . THR B 1 62 ? -3.146 15.961 -7.047 1 98.19 62 THR B N 1
ATOM 2350 C CA . THR B 1 62 ? -2.846 15.023 -8.117 1 98.19 62 THR B CA 1
ATOM 2351 C C . THR B 1 62 ? -2.254 15.742 -9.328 1 98.19 62 THR B C 1
ATOM 2353 O O . THR B 1 62 ? -2.156 15.172 -10.414 1 98.19 62 THR B O 1
ATOM 2356 N N . ASN B 1 63 ? -1.965 17 -9.156 1 98.38 63 ASN B N 1
ATOM 2357 C CA . ASN B 1 63 ? -1.427 17.828 -10.234 1 98.38 63 ASN B CA 1
ATOM 2358 C C . ASN B 1 63 ? -0.091 18.453 -9.844 1 98.38 63 ASN B C 1
ATOM 2360 O O . ASN B 1 63 ? -0.052 19.422 -9.062 1 98.38 63 ASN B O 1
ATOM 2364 N N . GLU B 1 64 ? 0.94 17.984 -10.461 1 96.38 64 GLU B N 1
ATOM 2365 C CA . GLU B 1 64 ? 2.293 18.391 -10.086 1 96.38 64 GLU B CA 1
ATOM 2366 C C . GLU B 1 64 ? 2.49 19.891 -10.281 1 96.38 64 GLU B C 1
ATOM 2368 O O . GLU B 1 64 ? 3.186 20.531 -9.492 1 96.38 64 GLU B O 1
ATOM 2373 N N . THR B 1 65 ? 1.967 20.422 -11.328 1 97.94 65 THR B N 1
ATOM 2374 C CA . THR B 1 65 ? 2.08 21.859 -11.578 1 97.94 65 THR B CA 1
ATOM 2375 C C . THR B 1 65 ? 1.392 22.656 -10.469 1 97.94 65 THR B C 1
ATOM 2377 O O . THR B 1 65 ? 1.941 23.641 -9.977 1 97.94 65 THR B O 1
ATOM 2380 N N . SER B 1 66 ? 0.196 22.25 -10.125 1 98.69 66 SER B N 1
ATOM 2381 C CA . SER B 1 66 ? -0.531 22.875 -9.023 1 98.69 66 SER B CA 1
ATOM 2382 C C . SER B 1 66 ? 0.274 22.844 -7.73 1 98.69 66 SER B C 1
ATOM 2384 O O . SER B 1 66 ? 0.34 23.828 -7 1 98.69 66 SER B O 1
ATOM 2386 N N . ILE B 1 67 ? 0.935 21.75 -7.457 1 98.81 67 ILE B N 1
ATOM 2387 C CA . ILE B 1 67 ? 1.72 21.531 -6.246 1 98.81 67 ILE B CA 1
ATOM 2388 C C . ILE B 1 67 ? 2.926 22.469 -6.246 1 98.81 67 ILE B C 1
ATOM 2390 O O . ILE B 1 67 ? 3.207 23.141 -5.242 1 98.81 67 ILE B O 1
ATOM 2394 N N . LYS B 1 68 ? 3.59 22.516 -7.328 1 98.31 68 LYS B N 1
ATOM 2395 C CA . LYS B 1 68 ? 4.762 23.375 -7.441 1 98.31 68 LYS B CA 1
ATOM 2396 C C . LYS B 1 68 ? 4.383 24.844 -7.25 1 98.31 68 LYS B C 1
ATOM 2398 O O . LYS B 1 68 ? 5.102 25.594 -6.59 1 98.31 68 LYS B O 1
ATOM 2403 N N . GLN B 1 69 ? 3.307 25.266 -7.848 1 98.62 69 GLN B N 1
ATOM 2404 C CA . GLN B 1 69 ? 2.828 26.625 -7.695 1 98.62 69 GLN B CA 1
ATOM 2405 C C . GLN B 1 69 ? 2.484 26.938 -6.242 1 98.62 69 GLN B C 1
ATOM 2407 O O . GLN B 1 69 ? 2.787 28.016 -5.738 1 98.62 69 GLN B O 1
ATOM 2412 N N . ALA B 1 70 ? 1.832 25.984 -5.613 1 98.88 70 ALA B N 1
ATOM 2413 C CA . ALA B 1 70 ? 1.493 26.156 -4.203 1 98.88 70 ALA B CA 1
ATOM 2414 C C . ALA B 1 70 ? 2.75 26.312 -3.352 1 98.88 70 ALA B C 1
ATOM 2416 O O . ALA B 1 70 ? 2.812 27.172 -2.471 1 98.88 70 ALA B O 1
ATOM 2417 N N . ALA B 1 71 ? 3.752 25.469 -3.594 1 98.81 71 ALA B N 1
ATOM 2418 C CA . ALA B 1 71 ? 5 25.531 -2.838 1 98.81 71 ALA B CA 1
ATOM 2419 C C . ALA B 1 71 ? 5.68 26.891 -3.02 1 98.81 71 ALA B C 1
ATOM 2421 O O . ALA B 1 71 ? 6.195 27.469 -2.059 1 98.81 71 ALA B O 1
ATOM 2422 N N . THR B 1 72 ? 5.648 27.344 -4.227 1 98.69 72 THR B N 1
ATOM 2423 C CA . THR B 1 72 ? 6.242 28.641 -4.523 1 98.69 72 THR B CA 1
ATOM 2424 C C . THR B 1 72 ? 5.504 29.75 -3.785 1 98.69 72 THR B C 1
ATOM 2426 O O . THR B 1 72 ? 6.133 30.641 -3.197 1 98.69 72 THR B O 1
ATOM 2429 N N . GLU B 1 73 ? 4.219 29.75 -3.84 1 98.69 73 GLU B N 1
ATOM 2430 C CA . GLU B 1 73 ? 3.422 30.75 -3.156 1 98.69 73 GLU B CA 1
ATOM 2431 C C . GLU B 1 73 ? 3.668 30.734 -1.651 1 98.69 73 GLU B C 1
ATOM 2433 O O . GLU B 1 73 ? 3.787 31.781 -1.018 1 98.69 73 GLU B O 1
ATOM 2438 N N . VAL B 1 74 ? 3.719 29.531 -1.066 1 98.81 74 VAL B N 1
ATOM 2439 C CA . VAL B 1 74 ? 3.98 29.391 0.361 1 98.81 74 VAL B CA 1
ATOM 2440 C C . VAL B 1 74 ? 5.359 29.953 0.694 1 98.81 74 VAL B C 1
ATOM 2442 O O . VAL B 1 74 ? 5.52 30.672 1.682 1 98.81 74 VAL B O 1
ATOM 2445 N N . GLU B 1 75 ? 6.32 29.594 -0.119 1 98.75 75 GLU B N 1
ATOM 2446 C CA . GLU B 1 75 ? 7.672 30.109 0.079 1 98.75 75 GLU B CA 1
ATOM 2447 C C . GLU B 1 75 ? 7.684 31.641 0.101 1 98.75 75 GLU B C 1
ATOM 2449 O O . GLU B 1 75 ? 8.305 32.25 0.973 1 98.75 75 GLU B O 1
ATOM 2454 N N . ASP B 1 76 ? 7.012 32.219 -0.823 1 98.5 76 ASP B N 1
ATOM 2455 C CA . ASP B 1 76 ? 6.945 33.656 -0.913 1 98.5 76 ASP B CA 1
ATOM 2456 C C . ASP B 1 76 ? 6.328 34.25 0.349 1 98.5 76 ASP B C 1
ATOM 2458 O O . ASP B 1 76 ? 6.82 35.25 0.869 1 98.5 76 ASP B O 1
ATOM 2462 N N . ARG B 1 77 ? 5.273 33.656 0.811 1 97.94 77 ARG B N 1
ATOM 2463 C CA . ARG B 1 77 ? 4.539 34.156 1.961 1 97.94 77 ARG B CA 1
ATOM 2464 C C . ARG B 1 77 ? 5.34 34 3.246 1 97.94 77 ARG B C 1
ATOM 2466 O O . ARG B 1 77 ? 5.145 34.719 4.215 1 97.94 77 ARG B O 1
ATOM 2473 N N . LEU B 1 78 ? 6.199 33.031 3.268 1 97.81 78 LEU B N 1
ATOM 2474 C CA . LEU B 1 78 ? 7.012 32.75 4.445 1 97.81 78 LEU B CA 1
ATOM 2475 C C . LEU B 1 78 ? 8.156 33.75 4.57 1 97.81 78 LEU B C 1
ATOM 2477 O O . LEU B 1 78 ? 8.758 33.875 5.637 1 97.81 78 LEU B O 1
ATOM 2481 N N . GLY B 1 79 ? 8.57 34.406 3.518 1 96.38 79 GLY B N 1
ATOM 2482 C CA . GLY B 1 79 ? 9.531 35.5 3.555 1 96.38 79 GLY B CA 1
ATOM 2483 C C . GLY B 1 79 ? 10.906 35.062 4.016 1 96.38 79 GLY B C 1
ATOM 2484 O O . GLY B 1 79 ? 11.523 35.719 4.863 1 96.38 79 GLY B O 1
ATOM 2485 N N . GLY B 1 80 ? 11.344 33.938 3.566 1 95.44 80 GLY B N 1
ATOM 2486 C CA . GLY B 1 80 ? 12.672 33.469 3.891 1 95.44 80 GLY B CA 1
ATOM 2487 C C . GLY B 1 80 ? 12.695 32.5 5.055 1 95.44 80 GLY B C 1
ATOM 2488 O O . GLY B 1 80 ? 13.688 31.812 5.273 1 95.44 80 GLY B O 1
ATOM 2489 N N . LYS B 1 81 ? 11.602 32.5 5.742 1 97.31 81 LYS B N 1
ATOM 2490 C CA . LYS B 1 81 ? 11.492 31.5 6.805 1 97.31 81 LYS B CA 1
ATOM 2491 C C . LYS B 1 81 ? 11.102 30.141 6.246 1 97.31 81 LYS B C 1
ATOM 2493 O O . LYS B 1 81 ? 10.75 30.016 5.066 1 97.31 81 LYS B O 1
ATOM 2498 N N . GLY B 1 82 ? 11.156 29.156 7.062 1 98.25 82 GLY B N 1
ATOM 2499 C CA . GLY B 1 82 ? 10.766 27.812 6.664 1 98.25 82 GLY B CA 1
ATOM 2500 C C . GLY B 1 82 ? 9.352 27.453 7.098 1 98.25 82 GLY B C 1
ATOM 2501 O O . GLY B 1 82 ? 8.703 28.219 7.816 1 98.25 82 GLY B O 1
ATOM 2502 N N . LEU B 1 83 ? 8.883 26.359 6.57 1 98.88 83 LEU B N 1
ATOM 2503 C CA . LEU B 1 83 ? 7.648 25.734 7.023 1 98.88 83 LEU B CA 1
ATOM 2504 C C . LEU B 1 83 ? 7.918 24.75 8.164 1 98.88 83 LEU B C 1
ATOM 2506 O O . LEU B 1 83 ? 8.891 24 8.125 1 98.88 83 LEU B O 1
ATOM 2510 N N . ASP B 1 84 ? 7.098 24.75 9.172 1 98.75 84 ASP B N 1
ATOM 2511 C CA . ASP B 1 84 ? 7.387 23.938 10.352 1 98.75 84 ASP B CA 1
ATOM 2512 C C . ASP B 1 84 ? 6.676 22.594 10.273 1 98.75 84 ASP B C 1
ATOM 2514 O O . ASP B 1 84 ? 7.266 21.547 10.586 1 98.75 84 ASP B O 1
ATOM 2518 N N . VAL B 1 85 ? 5.348 22.562 9.914 1 98.88 85 VAL B N 1
ATOM 2519 C CA . VAL B 1 85 ? 4.551 21.328 9.961 1 98.88 85 VAL B CA 1
ATOM 2520 C C . VAL B 1 85 ? 3.705 21.219 8.695 1 98.88 85 VAL B C 1
ATOM 2522 O O . VAL B 1 85 ? 3.008 22.156 8.32 1 98.88 85 VAL B O 1
ATOM 2525 N N . LEU B 1 86 ? 3.824 20.156 7.996 1 98.94 86 LEU B N 1
ATOM 2526 C CA . LEU B 1 86 ? 2.941 19.781 6.898 1 98.94 86 LEU B CA 1
ATOM 2527 C C . LEU B 1 86 ? 1.963 18.703 7.336 1 98.94 86 LEU B C 1
ATOM 2529 O O . LEU B 1 86 ? 2.377 17.625 7.785 1 98.94 86 LEU B O 1
ATOM 2533 N N . ILE B 1 87 ? 0.689 18.984 7.281 1 99 87 ILE B N 1
ATOM 2534 C CA . ILE B 1 87 ? -0.357 18 7.527 1 99 87 ILE B CA 1
ATOM 2535 C C . ILE B 1 87 ? -0.991 17.578 6.203 1 99 87 ILE B C 1
ATOM 2537 O O . ILE B 1 87 ? -1.785 18.328 5.625 1 99 87 ILE B O 1
ATOM 2541 N N . ASN B 1 88 ? -0.588 16.453 5.723 1 98.94 88 ASN B N 1
ATOM 2542 C CA . ASN B 1 88 ? -1.26 15.844 4.578 1 98.94 88 ASN B CA 1
ATOM 2543 C C . ASN B 1 88 ? -2.607 15.242 4.973 1 98.94 88 ASN B C 1
ATOM 2545 O O . ASN B 1 88 ? -2.678 14.094 5.414 1 98.94 88 ASN B O 1
ATOM 2549 N N . ASN B 1 89 ? -3.627 15.992 4.711 1 98.88 89 ASN B N 1
ATOM 2550 C CA . ASN B 1 89 ? -4.977 15.633 5.133 1 98.88 89 ASN B CA 1
ATOM 2551 C C . ASN B 1 89 ? -5.867 15.305 3.939 1 98.88 89 ASN B C 1
ATOM 2553 O O . ASN B 1 89 ? -6.824 14.539 4.062 1 98.88 89 ASN B O 1
ATOM 2557 N N . ALA B 1 90 ? -5.531 15.891 2.754 1 98.69 90 ALA B N 1
ATOM 2558 C CA . ALA B 1 90 ? -6.32 15.602 1.559 1 98.69 90 ALA B CA 1
ATOM 2559 C C . ALA B 1 90 ? -6.406 14.102 1.308 1 98.69 90 ALA B C 1
ATOM 2561 O O . ALA B 1 90 ? -5.402 13.391 1.402 1 98.69 90 ALA B O 1
ATOM 2562 N N . GLY B 1 91 ? -7.535 13.617 1.112 1 98.06 91 GLY B N 1
ATOM 2563 C CA . GLY B 1 91 ? -7.77 12.211 0.83 1 98.06 91 GLY B CA 1
ATOM 2564 C C . GLY B 1 91 ? -9.18 11.93 0.349 1 98.06 91 GLY B C 1
ATOM 2565 O O . GLY B 1 91 ? -10.062 12.781 0.453 1 98.06 91 GLY B O 1
ATOM 2566 N N . VAL B 1 92 ? -9.359 10.789 -0.223 1 97.94 92 VAL B N 1
ATOM 2567 C CA . VAL B 1 92 ? -10.672 10.359 -0.693 1 97.94 92 VAL B CA 1
ATOM 2568 C C . VAL B 1 92 ? -10.938 8.922 -0.244 1 97.94 92 VAL B C 1
ATOM 2570 O O . VAL B 1 92 ? -10 8.156 -0.008 1 97.94 92 VAL B O 1
ATOM 2573 N N . CYS B 1 93 ? -12.094 8.664 -0.019 1 97.06 93 CYS B N 1
ATOM 2574 C CA . CYS B 1 93 ? -12.617 7.348 0.32 1 97.06 93 CYS B CA 1
ATOM 2575 C C . CYS B 1 93 ? -13.859 7.02 -0.503 1 97.06 93 CYS B C 1
ATOM 2577 O O . CYS B 1 93 ? -14.68 7.898 -0.772 1 97.06 93 CYS B O 1
ATOM 2579 N N . ASP B 1 94 ? -13.938 5.809 -1.009 1 93.19 94 ASP B N 1
ATOM 2580 C CA . ASP B 1 94 ? -15.117 5.375 -1.746 1 93.19 94 ASP B CA 1
ATOM 2581 C C . ASP B 1 94 ? -15.734 4.133 -1.109 1 93.19 94 ASP B C 1
ATOM 2583 O O . ASP B 1 94 ? -15.039 3.352 -0.456 1 93.19 94 ASP B O 1
ATOM 2587 N N . TYR B 1 95 ? -17 4.039 -1.27 1 93.38 95 TYR B N 1
ATOM 2588 C CA . TYR B 1 95 ? -17.75 2.865 -0.82 1 93.38 95 TYR B CA 1
ATOM 2589 C C . TYR B 1 95 ? -18.047 1.928 -1.985 1 93.38 95 TYR B C 1
ATOM 2591 O O . TYR B 1 95 ? -18.641 2.336 -2.98 1 93.38 95 TYR B O 1
ATOM 2599 N N . THR B 1 96 ? -17.547 0.718 -1.905 1 95.44 96 THR B N 1
ATOM 2600 C CA . THR B 1 96 ? -17.766 -0.326 -2.9 1 95.44 96 THR B CA 1
ATOM 2601 C C . THR B 1 96 ? -18.484 -1.518 -2.283 1 95.44 96 THR B C 1
ATOM 2603 O O . THR B 1 96 ? -17.859 -2.469 -1.823 1 95.44 96 THR B O 1
ATOM 2606 N N . PRO B 1 97 ? -19.812 -1.576 -2.344 1 93.5 97 PRO B N 1
ATOM 2607 C CA . PRO B 1 97 ? -20.609 -2.547 -1.585 1 93.5 97 PRO B CA 1
ATOM 2608 C C . PRO B 1 97 ? -20.266 -3.992 -1.945 1 93.5 97 PRO B C 1
ATOM 2610 O O . PRO B 1 97 ? -20.375 -4.883 -1.1 1 93.5 97 PRO B O 1
ATOM 2613 N N . ASP B 1 98 ? -19.812 -4.219 -3.17 1 95.06 98 ASP B N 1
ATOM 2614 C CA . ASP B 1 98 ? -19.516 -5.59 -3.574 1 95.06 98 ASP B CA 1
ATOM 2615 C C . ASP B 1 98 ? -18.031 -5.91 -3.375 1 95.06 98 ASP B C 1
ATOM 2617 O O . ASP B 1 98 ? -17.547 -6.93 -3.857 1 95.06 98 ASP B O 1
ATOM 2621 N N . GLY B 1 99 ? -17.312 -5.031 -2.678 1 96.12 99 GLY B N 1
ATOM 2622 C CA . GLY B 1 99 ? -15.922 -5.281 -2.338 1 96.12 99 GLY B CA 1
ATOM 2623 C C . GLY B 1 99 ? -15.008 -5.285 -3.547 1 96.12 99 GLY B C 1
ATOM 2624 O O . GLY B 1 99 ? -15.164 -4.469 -4.457 1 96.12 99 GLY B O 1
ATOM 2625 N N . VAL B 1 100 ? -14.102 -6.184 -3.5 1 96.88 100 VAL B N 1
ATOM 2626 C CA . VAL B 1 100 ? -13.039 -6.199 -4.504 1 96.88 100 VAL B CA 1
ATOM 2627 C C . VAL B 1 100 ? -13.609 -6.656 -5.848 1 96.88 100 VAL B C 1
A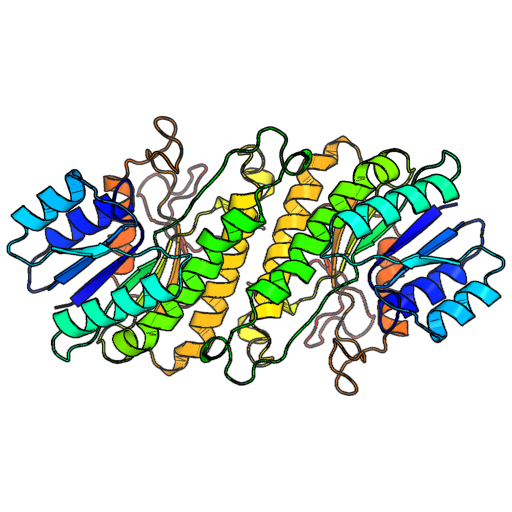TOM 2629 O O . VAL B 1 100 ? -13.016 -6.395 -6.898 1 96.88 100 VAL B O 1
ATOM 2632 N N . LYS B 1 101 ? -14.75 -7.25 -5.852 1 93.31 101 LYS B N 1
ATOM 2633 C CA . LYS B 1 101 ? -15.391 -7.766 -7.059 1 93.31 101 LYS B CA 1
ATOM 2634 C C . LYS B 1 101 ? -15.68 -6.645 -8.055 1 93.31 101 LYS B C 1
ATOM 2636 O O . LYS B 1 101 ? -15.594 -6.844 -9.266 1 93.31 101 LYS B O 1
ATOM 2641 N N . THR B 1 102 ? -16.016 -5.469 -7.535 1 93.75 102 THR B N 1
ATOM 2642 C CA . THR B 1 102 ? -16.359 -4.352 -8.406 1 93.75 102 THR B CA 1
ATOM 2643 C C . THR B 1 102 ? -15.422 -3.17 -8.18 1 93.75 102 THR B C 1
ATOM 2645 O O . THR B 1 102 ? -15.789 -2.021 -8.43 1 93.75 102 THR B O 1
ATOM 2648 N N . LEU B 1 103 ? -14.312 -3.455 -7.633 1 95.75 103 LEU B N 1
ATOM 2649 C CA . LEU B 1 103 ? -13.328 -2.404 -7.375 1 95.75 103 LEU B CA 1
ATOM 2650 C C . LEU B 1 103 ? -12.742 -1.875 -8.68 1 95.75 103 LEU B C 1
ATOM 2652 O O . LEU B 1 103 ? -11.938 -2.553 -9.32 1 95.75 103 LEU B O 1
ATOM 2656 N N . ASP B 1 104 ? -13.117 -0.663 -9.086 1 95.31 104 ASP B N 1
ATOM 2657 C CA . ASP B 1 104 ? -12.695 -0.132 -10.375 1 95.31 104 ASP B CA 1
ATOM 2658 C C . ASP B 1 104 ? -12.023 1.229 -10.219 1 95.31 104 ASP B C 1
ATOM 2660 O O . ASP B 1 104 ? -11.688 1.883 -11.211 1 95.31 104 ASP B O 1
ATOM 2664 N N . ASN B 1 105 ? -11.773 1.608 -9.016 1 96.19 105 ASN B N 1
ATOM 2665 C CA . ASN B 1 105 ? -11.242 2.953 -8.82 1 96.19 105 ASN B CA 1
ATOM 2666 C C . ASN B 1 105 ? -9.961 2.938 -7.996 1 96.19 105 ASN B C 1
ATOM 2668 O O . ASN B 1 105 ? -9.578 3.953 -7.414 1 96.19 105 ASN B O 1
ATOM 2672 N N . LEU B 1 106 ? -9.359 1.823 -7.863 1 98.12 106 LEU B N 1
ATOM 2673 C CA . LEU B 1 106 ? -8.148 1.688 -7.07 1 98.12 106 LEU B CA 1
ATOM 2674 C C . LEU B 1 106 ? -7.078 2.672 -7.535 1 98.12 106 LEU B C 1
ATOM 2676 O O . LEU B 1 106 ? -6.418 3.311 -6.715 1 98.12 106 LEU B O 1
ATOM 2680 N N . GLU B 1 107 ? -6.945 2.807 -8.828 1 98 107 GLU B N 1
ATOM 2681 C CA . GLU B 1 107 ? -5.938 3.707 -9.391 1 98 107 GLU B CA 1
ATOM 2682 C C . GLU B 1 107 ? -6.227 5.156 -9.008 1 98 107 GLU B C 1
ATOM 2684 O O . GLU B 1 107 ? -5.309 5.906 -8.664 1 98 107 GLU B O 1
ATOM 2689 N N . GLN B 1 108 ? -7.426 5.566 -9.125 1 97.94 108 GLN B N 1
ATOM 2690 C CA . GLN B 1 108 ? -7.809 6.934 -8.797 1 97.94 108 GLN B CA 1
ATOM 2691 C C . GLN B 1 108 ? -7.582 7.23 -7.316 1 97.94 108 GLN B C 1
ATOM 2693 O O . GLN B 1 108 ? -7.07 8.297 -6.961 1 97.94 108 GLN B O 1
ATOM 2698 N N . ILE B 1 109 ? -7.969 6.312 -6.465 1 98.62 109 ILE B N 1
ATOM 2699 C CA . ILE B 1 109 ? -7.805 6.48 -5.027 1 98.62 109 ILE B CA 1
ATOM 2700 C C . ILE B 1 109 ? -6.32 6.547 -4.68 1 98.62 109 ILE B C 1
ATOM 2702 O O . ILE B 1 109 ? -5.902 7.371 -3.861 1 98.62 109 ILE B O 1
ATOM 2706 N N . PHE B 1 110 ? -5.531 5.719 -5.348 1 98.69 110 PHE B N 1
ATOM 2707 C CA . PHE B 1 110 ? -4.086 5.715 -5.164 1 98.69 110 PHE B CA 1
ATOM 2708 C C . PHE B 1 110 ? -3.486 7.062 -5.551 1 98.69 110 PHE B C 1
ATOM 2710 O O . PHE B 1 110 ? -2.598 7.57 -4.863 1 98.69 110 PHE B O 1
ATOM 2717 N N . SER B 1 111 ? -3.943 7.605 -6.617 1 98.69 111 SER B N 1
ATOM 2718 C CA . SER B 1 111 ? -3.43 8.883 -7.109 1 98.69 111 SER B CA 1
ATOM 2719 C C . SER B 1 111 ? -3.582 9.977 -6.062 1 98.69 111 SER B C 1
ATOM 2721 O O . SER B 1 111 ? -2.654 10.758 -5.836 1 98.69 111 SER B O 1
ATOM 2723 N N . VAL B 1 112 ? -4.637 10 -5.398 1 98.75 112 VAL B N 1
ATOM 2724 C CA . VAL B 1 112 ? -4.895 11.047 -4.418 1 98.75 112 VAL B CA 1
ATOM 2725 C C . VAL B 1 112 ? -4.223 10.688 -3.094 1 98.75 112 VAL B C 1
ATOM 2727 O O . VAL B 1 112 ? -3.436 11.477 -2.561 1 98.75 112 VAL B O 1
ATOM 2730 N N . ASN B 1 113 ? -4.465 9.484 -2.578 1 98.88 113 ASN B N 1
ATOM 2731 C CA . ASN B 1 113 ? -4.145 9.125 -1.199 1 98.88 113 ASN B CA 1
ATOM 2732 C C . ASN B 1 113 ? -2.666 8.789 -1.035 1 98.88 113 ASN B C 1
ATOM 2734 O O . ASN B 1 113 ? -2.146 8.781 0.082 1 98.88 113 ASN B O 1
ATOM 2738 N N . VAL B 1 114 ? -2.037 8.43 -2.154 1 98.94 114 VAL B N 1
ATOM 2739 C CA . VAL B 1 114 ? -0.651 7.992 -2.027 1 98.94 114 VAL B CA 1
ATOM 2740 C C . VAL B 1 114 ? 0.258 8.914 -2.842 1 98.94 114 VAL B C 1
ATOM 2742 O O . VAL B 1 114 ? 1.128 9.586 -2.285 1 98.94 114 VAL B O 1
ATOM 2745 N N . LEU B 1 115 ? -0.006 8.977 -4.145 1 98.75 115 LEU B N 1
ATOM 2746 C CA . LEU B 1 115 ? 0.842 9.828 -4.977 1 98.75 115 LEU B CA 1
ATOM 2747 C C . LEU B 1 115 ? 0.713 11.289 -4.574 1 98.75 115 LEU B C 1
ATOM 2749 O O . LEU B 1 115 ? 1.701 12.031 -4.574 1 98.75 115 LEU B O 1
ATOM 2753 N N . GLY B 1 116 ? -0.506 11.703 -4.297 1 98.75 116 GLY B N 1
ATOM 2754 C CA . GLY B 1 116 ? -0.696 13.062 -3.82 1 98.75 116 GLY B CA 1
ATOM 2755 C C . GLY B 1 116 ? 0.151 13.398 -2.607 1 98.75 116 GLY B C 1
ATOM 2756 O O . GLY B 1 116 ? 0.818 14.438 -2.574 1 98.75 116 GLY B O 1
ATOM 2757 N N . VAL B 1 117 ? 0.149 12.5 -1.624 1 98.88 117 VAL B N 1
ATOM 2758 C CA . VAL B 1 117 ? 0.945 12.688 -0.414 1 98.88 117 VAL B CA 1
ATOM 2759 C C . VAL B 1 117 ? 2.43 12.719 -0.772 1 98.88 117 VAL B C 1
ATOM 2761 O O . VAL B 1 117 ? 3.18 13.555 -0.26 1 98.88 117 VAL B O 1
ATOM 2764 N N . HIS B 1 118 ? 2.855 11.805 -1.638 1 98.81 118 HIS B N 1
ATOM 2765 C CA . HIS B 1 118 ? 4.242 11.734 -2.09 1 98.81 118 HIS B CA 1
ATOM 2766 C C . HIS B 1 118 ? 4.664 13.039 -2.76 1 98.81 118 HIS B C 1
ATOM 2768 O O . HIS B 1 118 ? 5.684 13.625 -2.391 1 98.81 118 HIS B O 1
ATOM 2774 N N . TRP B 1 119 ? 3.879 13.5 -3.689 1 98.69 119 TRP B N 1
ATOM 2775 C CA . TRP B 1 119 ? 4.238 14.672 -4.488 1 98.69 119 TRP B CA 1
ATOM 2776 C C . TRP B 1 119 ? 4.223 15.938 -3.641 1 98.69 119 TRP B C 1
ATOM 2778 O O . TRP B 1 119 ? 5.117 16.781 -3.756 1 98.69 119 TRP B O 1
ATOM 2788 N N . VAL B 1 120 ? 3.258 16.062 -2.801 1 98.88 120 VAL B N 1
ATOM 2789 C CA . VAL B 1 120 ? 3.174 17.234 -1.938 1 98.88 120 VAL B CA 1
ATOM 2790 C C . VAL B 1 120 ? 4.344 17.25 -0.957 1 98.88 120 VAL B C 1
ATOM 2792 O O . VAL B 1 120 ? 5.027 18.266 -0.801 1 98.88 120 VAL B O 1
ATOM 2795 N N . THR B 1 121 ? 4.562 16.109 -0.286 1 98.88 121 THR B N 1
ATOM 2796 C CA . THR B 1 121 ? 5.652 16.016 0.682 1 98.88 121 THR B CA 1
ATOM 2797 C C . THR B 1 121 ? 6.984 16.375 0.029 1 98.88 121 THR B C 1
ATOM 2799 O O . THR B 1 121 ? 7.742 17.203 0.552 1 98.88 121 THR B O 1
ATOM 2802 N N . ARG B 1 122 ? 7.219 15.766 -1.104 1 98.25 122 ARG B N 1
ATOM 2803 C CA . ARG B 1 122 ? 8.477 16 -1.809 1 98.25 122 ARG B CA 1
ATOM 2804 C C . ARG B 1 122 ? 8.633 17.484 -2.158 1 98.25 122 ARG B C 1
ATOM 2806 O O . ARG B 1 122 ? 9.711 18.047 -1.994 1 98.25 122 ARG B O 1
ATOM 2813 N N . ALA B 1 123 ? 7.598 18.094 -2.6 1 98.44 123 ALA B N 1
ATOM 2814 C CA . ALA B 1 123 ? 7.641 19.5 -3.033 1 98.44 123 ALA B CA 1
ATOM 2815 C C . ALA B 1 123 ? 7.887 20.422 -1.851 1 98.44 123 ALA B C 1
ATOM 2817 O O . ALA B 1 123 ? 8.469 21.5 -2.012 1 98.44 123 ALA B O 1
ATOM 2818 N N . PHE B 1 124 ? 7.508 20.062 -0.659 1 98.81 124 PHE B N 1
ATOM 2819 C CA . PHE B 1 124 ? 7.559 20.984 0.47 1 98.81 124 PHE B CA 1
ATOM 2820 C C . PHE B 1 124 ? 8.742 20.656 1.374 1 98.81 124 PHE B C 1
ATOM 2822 O O . PHE B 1 124 ? 9.039 21.406 2.312 1 98.81 124 PHE B O 1
ATOM 2829 N N . ILE B 1 125 ? 9.484 19.547 1.128 1 98.69 125 ILE B N 1
ATOM 2830 C CA . ILE B 1 125 ? 10.633 19.141 1.931 1 98.69 125 ILE B CA 1
ATOM 2831 C C . ILE B 1 125 ? 11.633 20.297 2.014 1 98.69 125 ILE B C 1
ATOM 2833 O O . ILE B 1 125 ? 12.102 20.625 3.102 1 98.69 125 ILE B O 1
ATOM 2837 N N . PRO B 1 126 ? 11.914 20.984 0.881 1 98.44 126 PRO B N 1
ATOM 2838 C CA . PRO B 1 126 ? 12.891 22.078 0.994 1 98.44 126 PRO B CA 1
ATOM 2839 C C . PRO B 1 126 ? 12.453 23.156 1.968 1 98.44 126 PRO B C 1
ATOM 2841 O O . PRO B 1 126 ? 13.281 23.719 2.695 1 98.44 126 PRO B O 1
ATOM 2844 N N . LEU B 1 127 ? 11.203 23.516 1.999 1 98.88 127 LEU B N 1
ATOM 2845 C CA . LEU B 1 127 ? 10.695 24.516 2.93 1 98.88 127 LEU B CA 1
ATOM 2846 C C . LEU B 1 127 ? 10.695 23.984 4.359 1 98.88 127 LEU B C 1
ATOM 2848 O O . LEU B 1 127 ? 10.938 24.734 5.305 1 98.88 127 LEU B O 1
ATOM 2852 N N . LEU B 1 128 ? 10.391 22.703 4.504 1 98.88 128 LEU B N 1
ATOM 2853 C CA . LEU B 1 128 ? 10.391 22.062 5.816 1 98.88 128 LEU B CA 1
ATOM 2854 C C . LEU B 1 128 ? 11.805 21.984 6.383 1 98.88 128 LEU B C 1
ATOM 2856 O O . LEU B 1 128 ? 12.008 22.125 7.594 1 98.88 128 LEU B O 1
ATOM 2860 N N . GLN B 1 129 ? 12.766 21.766 5.531 1 98.56 129 GLN B N 1
ATOM 2861 C CA . GLN B 1 129 ? 14.156 21.703 5.949 1 98.56 129 GLN B CA 1
ATOM 2862 C C . GLN B 1 129 ? 14.609 23.031 6.539 1 98.56 129 GLN B C 1
ATOM 2864 O O . GLN B 1 129 ? 15.492 23.078 7.398 1 98.56 129 GLN B O 1
ATOM 2869 N N . LYS B 1 130 ? 13.992 24.109 6.105 1 98.19 130 LYS B N 1
ATOM 2870 C CA . LYS B 1 130 ? 14.312 25.453 6.605 1 98.19 130 LYS B CA 1
ATOM 2871 C C . LYS B 1 130 ? 13.539 25.75 7.883 1 98.19 130 LYS B C 1
ATOM 2873 O O . LYS B 1 130 ? 13.836 26.734 8.578 1 98.19 130 LYS B O 1
ATOM 2878 N N . GLY B 1 131 ? 12.531 24.938 8.188 1 97.62 131 GLY B N 1
ATOM 2879 C CA . GLY B 1 131 ? 11.719 25.141 9.383 1 97.62 131 GLY B CA 1
ATOM 2880 C C . GLY B 1 131 ? 12.391 24.641 10.648 1 97.62 131 GLY B C 1
ATOM 2881 O O . GLY B 1 131 ? 13.398 23.922 10.586 1 97.62 131 GLY B O 1
ATOM 2882 N N . VAL B 1 132 ? 11.82 24.953 11.75 1 95.88 132 VAL B N 1
ATOM 2883 C CA . VAL B 1 132 ? 12.391 24.578 13.039 1 95.88 132 VAL B CA 1
ATOM 2884 C C . VAL B 1 132 ? 11.883 23.188 13.445 1 95.88 132 VAL B C 1
ATOM 2886 O O . VAL B 1 132 ? 12.656 22.344 13.906 1 95.88 132 VAL B O 1
ATOM 2889 N N . GLN B 1 133 ? 10.656 22.844 13.227 1 96.75 133 GLN B N 1
ATOM 2890 C CA . GLN B 1 133 ? 10.047 21.625 13.75 1 96.75 133 GLN B CA 1
ATOM 2891 C C . GLN B 1 133 ? 10.305 20.438 12.828 1 96.75 133 GLN B C 1
ATOM 2893 O O . GLN B 1 133 ? 10.469 19.312 13.289 1 96.75 133 GLN B O 1
ATOM 2898 N N . LYS B 1 134 ? 10.258 20.688 11.5 1 97.81 134 LYS B N 1
ATOM 2899 C CA . LYS B 1 134 ? 10.484 19.641 10.508 1 97.81 134 LYS B CA 1
ATOM 2900 C C . LYS B 1 134 ? 9.539 18.469 10.719 1 97.81 134 LYS B C 1
ATOM 2902 O O . LYS B 1 134 ? 9.977 17.312 10.82 1 97.81 134 LYS B O 1
ATOM 2907 N N . LYS B 1 135 ? 8.219 18.703 10.688 1 98.69 135 LYS B N 1
ATOM 2908 C CA . LYS B 1 135 ? 7.211 17.688 10.984 1 98.69 135 LYS B CA 1
ATOM 2909 C C . LYS B 1 135 ? 6.285 17.484 9.789 1 98.69 135 LYS B C 1
ATOM 2911 O O . LYS B 1 135 ? 5.848 18.453 9.156 1 98.69 135 LYS B O 1
ATOM 2916 N N . VAL B 1 136 ? 6.121 16.25 9.406 1 98.88 136 VAL B N 1
ATOM 2917 C CA . VAL B 1 136 ? 5.125 15.859 8.414 1 98.88 136 VAL B CA 1
ATOM 2918 C C . VAL B 1 136 ? 4.145 14.859 9.023 1 98.88 136 VAL B C 1
ATOM 2920 O O . VAL B 1 136 ? 4.551 13.828 9.547 1 98.88 136 VAL B O 1
ATOM 2923 N N . VAL B 1 137 ? 2.896 15.211 9.023 1 98.94 137 VAL B N 1
ATOM 2924 C CA . VAL B 1 137 ? 1.841 14.336 9.523 1 98.94 137 VAL B CA 1
ATOM 2925 C C . VAL B 1 137 ? 0.963 13.867 8.367 1 98.94 137 VAL B C 1
ATOM 2927 O O . VAL B 1 137 ? 0.353 14.68 7.672 1 98.94 137 VAL B O 1
ATOM 2930 N N . ASN B 1 138 ? 0.942 12.602 8.125 1 98.94 138 ASN B N 1
ATOM 2931 C CA . ASN B 1 138 ? 0.038 12 7.145 1 98.94 138 ASN B CA 1
ATOM 2932 C C . ASN B 1 138 ? -1.221 11.453 7.809 1 98.94 138 ASN B C 1
ATOM 2934 O O . ASN B 1 138 ? -1.147 10.531 8.617 1 98.94 138 ASN B O 1
ATOM 2938 N N . ILE B 1 139 ? -2.354 12.008 7.496 1 98.94 139 ILE B N 1
ATOM 2939 C CA . ILE B 1 139 ? -3.6 11.555 8.102 1 98.94 139 ILE B CA 1
ATOM 2940 C C . ILE B 1 139 ? -3.988 10.188 7.527 1 98.94 139 ILE B C 1
ATOM 2942 O O . ILE B 1 139 ? -4.238 10.062 6.328 1 98.94 139 ILE B O 1
ATOM 2946 N N . SER B 1 140 ? -4.012 9.273 8.375 1 98.69 140 SER B N 1
ATOM 2947 C CA . SER B 1 140 ? -4.332 7.891 8.031 1 98.69 140 SER B CA 1
ATOM 2948 C C . SER B 1 140 ? -5.617 7.434 8.711 1 98.69 140 SER B C 1
ATOM 2950 O O . SER B 1 140 ? -6.527 8.242 8.938 1 98.69 140 SER B O 1
ATOM 2952 N N . THR B 1 141 ? -5.836 6.211 8.852 1 98.19 141 THR B N 1
ATOM 2953 C CA . THR B 1 141 ? -6.977 5.543 9.461 1 98.19 141 THR B CA 1
ATOM 2954 C C . THR B 1 141 ? -6.598 4.137 9.93 1 98.19 141 THR B C 1
ATOM 2956 O O . THR B 1 141 ? -5.781 3.469 9.289 1 98.19 141 THR B O 1
ATOM 2959 N N . THR B 1 142 ? -7.238 3.654 10.977 1 97.12 142 THR B N 1
ATOM 2960 C CA . THR B 1 142 ? -6.973 2.283 11.391 1 97.12 142 THR B CA 1
ATOM 2961 C C . THR B 1 142 ? -7.496 1.289 10.359 1 97.12 142 THR B C 1
ATOM 2963 O O . THR B 1 142 ? -7.109 0.119 10.367 1 97.12 142 THR B O 1
ATOM 2966 N N . LEU B 1 143 ? -8.359 1.698 9.445 1 97.81 143 LEU B N 1
ATOM 2967 C CA . LEU B 1 143 ? -8.797 0.855 8.336 1 97.81 143 LEU B CA 1
ATOM 2968 C C . LEU B 1 143 ? -7.617 0.5 7.434 1 97.81 143 LEU B C 1
ATOM 2970 O O . LEU B 1 143 ? -7.711 -0.418 6.617 1 97.81 143 LEU B O 1
ATOM 2974 N N . ALA B 1 144 ? -6.543 1.217 7.578 1 98.31 144 ALA B N 1
ATOM 2975 C CA . ALA B 1 144 ? -5.344 0.986 6.781 1 98.31 144 ALA B CA 1
ATOM 2976 C C . ALA B 1 144 ? -4.535 -0.186 7.328 1 98.31 144 ALA B C 1
ATOM 2978 O O . ALA B 1 144 ? -3.625 -0.688 6.664 1 98.31 144 ALA B O 1
ATOM 2979 N N . SER B 1 145 ? -4.805 -0.585 8.594 1 98.56 145 SER B N 1
ATOM 2980 C CA . SER B 1 145 ? -4.07 -1.678 9.227 1 98.56 145 SER B CA 1
ATOM 2981 C C . SER B 1 145 ? -4.375 -3.01 8.547 1 98.56 145 SER B C 1
ATOM 2983 O O . SER B 1 145 ? -5.531 -3.434 8.492 1 98.56 145 SER B O 1
ATOM 2985 N N . ILE B 1 146 ? -3.357 -3.627 8.07 1 98.81 146 ILE B N 1
ATOM 2986 C CA . ILE B 1 146 ? -3.545 -4.949 7.48 1 98.81 146 ILE B CA 1
ATOM 2987 C C . ILE B 1 146 ? -3.859 -5.961 8.578 1 98.81 146 ILE B C 1
ATOM 2989 O O . ILE B 1 146 ? -4.676 -6.867 8.383 1 98.81 146 ILE B O 1
ATOM 2993 N N . THR B 1 147 ? -3.23 -5.762 9.742 1 98.38 147 THR B N 1
ATOM 2994 C CA . THR B 1 147 ? -3.449 -6.617 10.906 1 98.38 147 THR B CA 1
ATOM 2995 C C . THR B 1 147 ? -4.918 -6.613 11.312 1 98.38 147 THR B C 1
ATOM 2997 O O . THR B 1 147 ? -5.469 -7.648 11.695 1 98.38 147 THR B O 1
ATOM 3000 N N . LEU B 1 148 ? -5.598 -5.5 11.164 1 97.62 148 LEU B N 1
ATOM 3001 C CA . LEU B 1 148 ? -6.965 -5.348 11.648 1 97.62 148 LEU B CA 1
ATOM 3002 C C . LEU B 1 148 ? -7.969 -5.527 10.516 1 97.62 148 LEU B C 1
ATOM 3004 O O . LEU B 1 148 ? -9.156 -5.227 10.68 1 97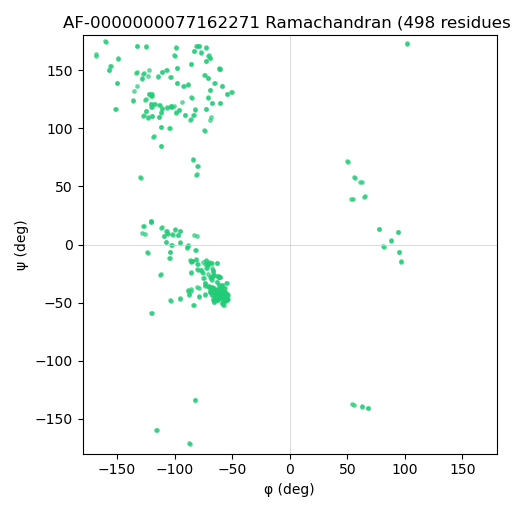.62 148 LEU B O 1
ATOM 3008 N N . ALA B 1 149 ? -7.547 -6.027 9.414 1 98.31 149 ALA B N 1
ATOM 3009 C CA . ALA B 1 149 ? -8.375 -6.074 8.211 1 98.31 149 ALA B CA 1
ATOM 3010 C C . ALA B 1 149 ? -9.641 -6.902 8.445 1 98.31 149 ALA B C 1
ATOM 3012 O O . ALA B 1 149 ? -10.727 -6.527 8.008 1 98.31 149 ALA B O 1
ATOM 3013 N N . ARG B 1 150 ? -9.516 -8 9.102 1 97.81 150 ARG B N 1
ATOM 3014 C CA . ARG B 1 150 ? -10.68 -8.852 9.328 1 97.81 150 ARG B CA 1
ATOM 3015 C C . ARG B 1 150 ? -11.734 -8.133 10.172 1 97.81 150 ARG B C 1
ATOM 3017 O O . ARG B 1 150 ? -12.922 -8.188 9.867 1 97.81 150 ARG B O 1
ATOM 3024 N N . ALA B 1 151 ? -11.258 -7.418 11.219 1 95.81 151 ALA B N 1
ATOM 3025 C CA . ALA B 1 151 ? -12.172 -6.719 12.117 1 95.81 151 ALA B CA 1
ATOM 3026 C C . ALA B 1 151 ? -12.906 -5.594 11.391 1 95.81 151 ALA B C 1
ATOM 3028 O O . ALA B 1 151 ? -14.039 -5.254 11.734 1 95.81 151 ALA B O 1
ATOM 3029 N N . SER B 1 152 ? -12.289 -5.059 10.336 1 95.56 152 SER B N 1
ATOM 3030 C CA . SER B 1 152 ? -12.867 -3.906 9.656 1 95.56 152 SER B CA 1
ATOM 3031 C C . SER B 1 152 ? -13.477 -4.305 8.32 1 95.56 152 SER B C 1
ATOM 3033 O O . SER B 1 152 ? -13.844 -3.439 7.52 1 95.56 152 SER B O 1
ATOM 3035 N N . HIS B 1 153 ? -13.57 -5.555 8.062 1 96.5 153 HIS B N 1
ATOM 3036 C CA . HIS B 1 153 ? -13.969 -6.059 6.754 1 96.5 153 HIS B CA 1
ATOM 3037 C C . HIS B 1 153 ? -15.383 -5.613 6.402 1 96.5 153 HIS B C 1
ATOM 3039 O O . HIS B 1 153 ? -15.695 -5.391 5.23 1 96.5 153 HIS B O 1
ATOM 3045 N N . GLY B 1 154 ? -16.203 -5.367 7.367 1 94.12 154 GLY B N 1
ATOM 3046 C CA . GLY B 1 154 ? -17.609 -5.012 7.156 1 94.12 154 GLY B CA 1
ATOM 3047 C C . GLY B 1 154 ? -17.781 -3.66 6.488 1 94.12 154 GLY B C 1
ATOM 3048 O O . GLY B 1 154 ? -18.844 -3.363 5.949 1 94.12 154 GLY B O 1
ATOM 3049 N N . LEU B 1 155 ? -16.766 -2.744 6.582 1 94.31 155 LEU B N 1
ATOM 3050 C CA . LEU B 1 155 ? -16.797 -1.474 5.863 1 94.31 155 LEU B CA 1
ATOM 3051 C C . LEU B 1 155 ? -16.234 -1.627 4.457 1 94.31 155 LEU B C 1
ATOM 3053 O O . LEU B 1 155 ? -15.016 -1.701 4.281 1 94.31 155 LEU B O 1
ATOM 3057 N N . PRO B 1 156 ? -17.047 -1.604 3.434 1 94.69 156 PRO B N 1
ATOM 3058 C CA . PRO B 1 156 ? -16.609 -1.992 2.09 1 94.69 156 PRO B CA 1
ATOM 3059 C C . PRO B 1 156 ? -15.93 -0.851 1.338 1 94.69 156 PRO B C 1
ATOM 3061 O O . PRO B 1 156 ? -16.516 -0.281 0.412 1 94.69 156 PRO B O 1
ATOM 3064 N N . THR B 1 157 ? -14.766 -0.555 1.721 1 97.38 157 THR B N 1
ATOM 3065 C CA . THR B 1 157 ? -13.938 0.47 1.1 1 97.38 157 THR B CA 1
ATOM 3066 C C . THR B 1 157 ? -12.539 -0.072 0.8 1 97.38 157 THR B C 1
ATOM 3068 O O . THR B 1 157 ? -11.547 0.481 1.265 1 97.38 157 THR B O 1
ATOM 3071 N N . PRO B 1 158 ? -12.445 -1.15 0.016 1 98.31 158 PRO B N 1
ATOM 3072 C CA . PRO B 1 158 ? -11.148 -1.813 -0.165 1 98.31 158 PRO B CA 1
ATOM 3073 C C . PRO B 1 158 ? -10.102 -0.902 -0.805 1 98.31 158 PRO B C 1
ATOM 3075 O O . PRO B 1 158 ? -8.93 -0.953 -0.437 1 98.31 158 PRO B O 1
ATOM 3078 N N . ALA B 1 159 ? -10.516 -0.056 -1.786 1 98.62 159 ALA B N 1
ATOM 3079 C CA . ALA B 1 159 ? -9.547 0.847 -2.412 1 98.62 159 ALA B CA 1
ATOM 3080 C C . ALA B 1 159 ? -8.953 1.806 -1.389 1 98.62 159 ALA B C 1
ATOM 3082 O O . ALA B 1 159 ? -7.746 2.08 -1.417 1 98.62 159 ALA B O 1
ATOM 3083 N N . TYR B 1 160 ? -9.797 2.299 -0.494 1 98.69 160 TYR B N 1
ATOM 3084 C CA . TYR B 1 160 ? -9.359 3.199 0.565 1 98.69 160 TYR B CA 1
ATOM 3085 C C . TYR B 1 160 ? -8.398 2.494 1.519 1 98.69 160 TYR B C 1
ATOM 3087 O O . TYR B 1 160 ? -7.316 3.006 1.815 1 98.69 160 TYR B O 1
ATOM 3095 N N . LYS B 1 161 ? -8.75 1.278 1.976 1 98.75 161 LYS B N 1
ATOM 3096 C CA . LYS B 1 161 ? -7.926 0.494 2.893 1 98.75 161 LYS B CA 1
ATOM 3097 C C . LYS B 1 161 ? -6.551 0.209 2.293 1 98.75 161 LYS B C 1
ATOM 3099 O O . LYS B 1 161 ? -5.527 0.429 2.943 1 98.75 161 LYS B O 1
ATOM 3104 N N . VAL B 1 162 ? -6.527 -0.194 1.036 1 98.88 162 VAL B N 1
ATOM 3105 C CA . VAL B 1 162 ? -5.285 -0.536 0.355 1 98.88 162 VAL B CA 1
ATOM 3106 C C . VAL B 1 162 ? -4.438 0.721 0.164 1 98.88 162 VAL B C 1
ATOM 3108 O O . VAL B 1 162 ? -3.229 0.706 0.411 1 98.88 162 VAL B O 1
ATOM 3111 N N . SER B 1 163 ? -5.043 1.819 -0.247 1 98.88 163 SER B N 1
ATOM 3112 C CA . SER B 1 163 ? -4.312 3.061 -0.488 1 98.88 163 SER B CA 1
ATOM 3113 C C . SER B 1 163 ? -3.699 3.598 0.799 1 98.88 163 SER B C 1
ATOM 3115 O O . SER B 1 163 ? -2.557 4.062 0.802 1 98.88 163 SER B O 1
ATOM 3117 N N . LYS B 1 164 ? -4.43 3.547 1.86 1 98.94 164 LYS B N 1
ATOM 3118 C CA . LYS B 1 164 ? -3.922 4.102 3.113 1 98.94 164 LYS B CA 1
ATOM 3119 C C . LYS B 1 164 ? -2.869 3.186 3.732 1 98.94 164 LYS B C 1
ATOM 3121 O O . LYS B 1 164 ? -1.94 3.656 4.391 1 98.94 164 LYS B O 1
ATOM 3126 N N . ALA B 1 165 ? -2.951 1.875 3.484 1 98.94 165 ALA B N 1
ATOM 3127 C CA . ALA B 1 165 ? -1.837 0.999 3.838 1 98.94 165 ALA B CA 1
ATOM 3128 C C . ALA B 1 165 ? -0.575 1.378 3.068 1 98.94 165 ALA B C 1
ATOM 3130 O O . ALA B 1 165 ? 0.517 1.424 3.641 1 98.94 165 ALA B O 1
ATOM 3131 N N . ALA B 1 166 ? -0.742 1.613 1.79 1 98.94 166 ALA B N 1
ATOM 3132 C CA . ALA B 1 166 ? 0.378 2.059 0.965 1 98.94 166 ALA B CA 1
ATOM 3133 C C . ALA B 1 166 ? 0.946 3.379 1.479 1 98.94 166 ALA B C 1
ATOM 3135 O O . ALA B 1 166 ? 2.164 3.553 1.551 1 98.94 166 ALA B O 1
ATOM 3136 N N . MET B 1 167 ? 0.071 4.297 1.823 1 98.94 167 MET B N 1
ATOM 3137 C CA . MET B 1 167 ? 0.495 5.59 2.35 1 98.94 167 MET B CA 1
ATOM 3138 C C . MET B 1 167 ? 1.266 5.422 3.654 1 98.94 167 MET B C 1
ATOM 3140 O O . MET B 1 167 ? 2.242 6.133 3.9 1 98.94 167 MET B O 1
ATOM 3144 N N . ASN B 1 168 ? 0.826 4.508 4.504 1 98.94 168 ASN B N 1
ATOM 3145 C CA . ASN B 1 168 ? 1.556 4.207 5.734 1 98.94 168 ASN B CA 1
ATOM 3146 C C . ASN B 1 168 ? 2.965 3.701 5.438 1 98.94 168 ASN B C 1
ATOM 3148 O O . ASN B 1 168 ? 3.926 4.113 6.09 1 98.94 168 ASN B O 1
ATOM 3152 N N . ALA B 1 169 ? 3.025 2.795 4.465 1 98.94 169 ALA B N 1
ATOM 3153 C CA . ALA B 1 169 ? 4.348 2.312 4.07 1 98.94 169 ALA B CA 1
ATOM 3154 C C . ALA B 1 169 ? 5.215 3.457 3.555 1 98.94 169 ALA B C 1
ATOM 3156 O O . ALA B 1 169 ? 6.402 3.541 3.885 1 98.94 169 ALA B O 1
ATOM 3157 N N . LEU B 1 170 ? 4.648 4.305 2.777 1 98.94 170 LEU B N 1
ATOM 3158 C CA . LEU B 1 170 ? 5.348 5.477 2.262 1 98.94 170 LEU B CA 1
ATOM 3159 C C . LEU B 1 170 ? 5.816 6.375 3.402 1 98.94 170 LEU B C 1
ATOM 3161 O O . LEU B 1 170 ? 6.941 6.875 3.379 1 98.94 170 LEU B O 1
ATOM 3165 N N . THR B 1 171 ? 4.992 6.547 4.375 1 98.94 171 THR B N 1
ATOM 3166 C CA . THR B 1 171 ? 5.297 7.359 5.551 1 98.94 171 THR B CA 1
ATOM 3167 C C . THR B 1 171 ? 6.57 6.863 6.23 1 98.94 171 THR B C 1
ATOM 3169 O O . THR B 1 171 ? 7.461 7.652 6.551 1 98.94 171 THR B O 1
ATOM 3172 N N . VAL B 1 172 ? 6.664 5.582 6.406 1 98.94 172 VAL B N 1
ATOM 3173 C CA . VAL B 1 172 ? 7.809 5.004 7.105 1 98.94 172 VAL B CA 1
ATOM 3174 C C . VAL B 1 172 ? 9.07 5.188 6.27 1 98.94 172 VAL B C 1
ATOM 3176 O O . VAL B 1 172 ? 10.148 5.461 6.812 1 98.94 172 VAL B O 1
ATOM 3179 N N . GLN B 1 173 ? 8.953 5.039 4.914 1 98.81 173 GLN B N 1
ATOM 3180 C CA . GLN B 1 173 ? 10.117 5.258 4.059 1 98.81 173 GLN B CA 1
ATOM 3181 C C . GLN B 1 173 ? 10.625 6.691 4.176 1 98.81 173 GLN B C 1
ATOM 3183 O O . GLN B 1 173 ? 11.836 6.918 4.289 1 98.81 173 GLN B O 1
ATOM 3188 N N . TYR B 1 174 ? 9.75 7.648 4.18 1 98.88 174 TYR B N 1
ATOM 3189 C CA . TYR B 1 174 ? 10.133 9.047 4.363 1 98.88 174 TYR B CA 1
ATOM 3190 C C . TYR B 1 174 ? 10.766 9.266 5.73 1 98.88 174 TYR B C 1
ATOM 3192 O O . TYR B 1 174 ? 11.789 9.938 5.848 1 98.88 174 TYR B O 1
ATOM 3200 N N . ALA B 1 175 ? 10.109 8.734 6.746 1 98.81 175 ALA B N 1
ATOM 3201 C CA . ALA B 1 175 ? 10.586 8.898 8.117 1 98.81 175 ALA B CA 1
ATOM 3202 C C . ALA B 1 175 ? 12.031 8.43 8.258 1 98.81 175 ALA B C 1
ATOM 3204 O O . ALA B 1 175 ? 12.867 9.133 8.828 1 98.81 175 ALA B O 1
ATOM 3205 N N . LEU B 1 176 ? 12.297 7.262 7.73 1 98.5 176 LEU B N 1
ATOM 3206 C CA . LEU B 1 176 ? 13.633 6.68 7.863 1 98.5 176 LEU B CA 1
ATOM 3207 C C . LEU B 1 176 ? 14.648 7.465 7.047 1 98.5 176 LEU B C 1
ATOM 3209 O O . LEU B 1 176 ? 15.758 7.727 7.52 1 98.5 176 LEU B O 1
ATOM 3213 N N . ASP B 1 177 ? 14.32 7.93 5.844 1 98.56 177 ASP B N 1
ATOM 3214 C CA . ASP B 1 177 ? 15.242 8.633 4.961 1 98.56 177 ASP B CA 1
ATOM 3215 C C . ASP B 1 177 ? 15.625 9.992 5.531 1 98.56 177 ASP B C 1
ATOM 3217 O O . ASP B 1 177 ? 16.734 10.477 5.32 1 98.56 177 ASP B O 1
ATOM 3221 N N . TYR B 1 178 ? 14.719 10.586 6.27 1 98.31 178 TYR B N 1
ATOM 3222 C CA . TYR B 1 178 ? 14.953 11.953 6.715 1 98.31 178 TYR B CA 1
ATOM 3223 C C . TYR B 1 178 ? 15.234 12 8.211 1 98.31 178 TYR B C 1
ATOM 3225 O O . TYR B 1 178 ? 15.32 13.078 8.805 1 98.31 178 TYR B O 1
ATOM 3233 N N . GLU B 1 179 ? 15.367 10.836 8.82 1 97.69 179 GLU B N 1
ATOM 3234 C CA . GLU B 1 179 ? 15.562 10.734 10.266 1 97.69 179 GLU B CA 1
ATOM 3235 C C . GLU B 1 179 ? 16.812 11.5 10.711 1 97.69 179 GLU B C 1
ATOM 3237 O O . GLU B 1 179 ? 16.766 12.234 11.695 1 97.69 179 GLU B O 1
ATOM 3242 N N . LYS B 1 180 ? 17.844 11.414 9.961 1 97.5 180 LYS B N 1
ATOM 3243 C CA . LYS B 1 180 ? 19.109 12.016 10.344 1 97.5 180 LYS B CA 1
ATOM 3244 C C . LYS B 1 180 ? 19.062 13.539 10.219 1 97.5 180 LYS B C 1
ATOM 3246 O O . LYS B 1 180 ? 19.875 14.242 10.82 1 97.5 180 LYS B O 1
ATOM 3251 N N . GLU B 1 181 ? 18.109 14.023 9.43 1 97.81 181 GLU B N 1
ATOM 3252 C CA . GLU B 1 181 ? 17.969 15.469 9.266 1 97.81 181 GLU B CA 1
ATOM 3253 C C . GLU B 1 181 ? 17.062 16.062 10.336 1 97.81 181 GLU B C 1
ATOM 3255 O O . GLU B 1 181 ? 16.766 17.266 10.305 1 97.81 181 GLU B O 1
ATOM 3260 N N . GLY B 1 182 ? 16.531 15.211 11.227 1 97.44 182 GLY B N 1
ATOM 3261 C CA . GLY B 1 182 ? 15.773 15.703 12.359 1 97.44 182 GLY B CA 1
ATOM 3262 C C . GLY B 1 182 ? 14.281 15.75 12.094 1 97.44 182 GLY B C 1
ATOM 3263 O O . GLY B 1 182 ? 13.523 16.328 12.883 1 97.44 182 GLY B O 1
ATOM 3264 N N . PHE B 1 183 ? 13.867 15.156 11.016 1 98.38 183 PHE B N 1
ATOM 3265 C CA . PHE B 1 183 ? 12.453 15.141 10.688 1 98.38 183 PHE B CA 1
ATOM 3266 C C . PHE B 1 183 ? 11.695 14.172 11.594 1 98.38 183 PHE B C 1
ATOM 3268 O O . PHE B 1 183 ? 12.258 13.164 12.039 1 98.38 183 PHE B O 1
ATOM 3275 N N . THR B 1 184 ? 10.492 14.492 11.922 1 98.69 184 THR B N 1
ATOM 3276 C CA . THR B 1 184 ? 9.484 13.555 12.422 1 98.69 184 THR B CA 1
ATOM 3277 C C . THR B 1 184 ? 8.336 13.414 11.422 1 98.69 184 THR B C 1
ATOM 3279 O O . THR B 1 184 ? 7.59 14.367 11.188 1 98.69 184 THR B O 1
ATOM 3282 N N . ILE B 1 185 ? 8.242 12.289 10.789 1 98.81 185 ILE B N 1
ATOM 3283 C CA . ILE B 1 185 ? 7.227 11.977 9.797 1 98.81 185 ILE B CA 1
ATOM 3284 C C . ILE B 1 185 ? 6.41 10.773 10.25 1 98.81 185 ILE B C 1
ATOM 3286 O O . ILE B 1 185 ? 6.961 9.688 10.469 1 98.81 185 ILE B O 1
ATOM 3290 N N . PHE B 1 186 ? 5.105 10.961 10.438 1 98.88 186 PHE B N 1
ATOM 3291 C CA . PHE B 1 186 ? 4.344 9.844 10.992 1 98.88 186 PHE B CA 1
ATOM 3292 C C . PHE B 1 186 ? 2.91 9.859 10.484 1 98.88 186 PHE B C 1
ATOM 3294 O O . PHE B 1 186 ? 2.457 10.859 9.922 1 98.88 186 PHE B O 1
ATOM 3301 N N . ALA B 1 187 ? 2.291 8.703 10.586 1 98.88 187 ALA B N 1
ATOM 3302 C CA . ALA B 1 187 ? 0.877 8.531 10.258 1 98.88 187 ALA B CA 1
ATOM 3303 C C . ALA B 1 187 ? 0.002 8.727 11.492 1 98.88 187 ALA B C 1
ATOM 3305 O O . ALA B 1 187 ? 0.331 8.234 12.578 1 98.88 187 ALA B O 1
ATOM 3306 N N . LEU B 1 188 ? -1.068 9.438 11.328 1 98.81 188 LEU B N 1
ATOM 3307 C CA . LEU B 1 188 ? -1.971 9.719 12.445 1 98.81 188 LEU B CA 1
ATOM 3308 C C . LEU B 1 188 ? -3.395 9.281 12.109 1 98.81 188 LEU B C 1
ATOM 3310 O O . LEU B 1 188 ? -3.924 9.633 11.055 1 98.81 188 LEU B O 1
ATOM 3314 N N . SER B 1 189 ? -3.99 8.469 12.914 1 98.5 189 SER B N 1
ATOM 3315 C CA . SER B 1 189 ? -5.414 8.156 12.828 1 98.5 189 SER B CA 1
ATOM 3316 C C . SER B 1 189 ? -6.238 9.102 13.695 1 98.5 189 SER B C 1
ATOM 3318 O O . SER B 1 189 ? -6.199 9.023 14.922 1 98.5 189 SER B O 1
ATOM 3320 N N . PRO B 1 190 ? -6.98 9.914 13.102 1 98.19 190 PRO B N 1
ATOM 3321 C CA . PRO B 1 190 ? -7.691 10.953 13.852 1 98.19 190 PRO B CA 1
ATOM 3322 C C . PRO B 1 190 ? -8.977 10.438 14.5 1 98.19 190 PRO B C 1
ATOM 3324 O O . PRO B 1 190 ? -9.641 11.172 15.234 1 98.19 190 PRO B O 1
ATOM 3327 N N . GLY B 1 191 ? -9.328 9.125 14.195 1 96.5 191 GLY B N 1
ATOM 3328 C CA . GLY B 1 191 ? -10.586 8.57 14.672 1 96.5 191 GLY B CA 1
ATOM 3329 C C . GLY B 1 191 ? -11.664 8.531 13.609 1 96.5 191 GLY B C 1
ATOM 3330 O O . GLY B 1 191 ? -11.445 8.977 12.477 1 96.5 191 GLY B O 1
ATOM 3331 N N . TRP B 1 192 ? -12.789 7.891 13.953 1 96.56 192 TRP B N 1
ATOM 3332 C CA . TRP B 1 192 ? -13.953 7.832 13.062 1 96.56 192 TRP B CA 1
ATOM 3333 C C . TRP B 1 192 ? -14.797 9.094 13.195 1 96.56 192 TRP B C 1
ATOM 3335 O O . TRP B 1 192 ? -15.477 9.297 14.203 1 96.56 192 TRP B O 1
ATOM 3345 N N . LEU B 1 193 ? -14.82 9.914 12.141 1 97.69 193 LEU B N 1
ATOM 3346 C CA . LEU B 1 193 ? -15.289 11.289 12.242 1 97.69 193 LEU B CA 1
ATOM 3347 C C . LEU B 1 193 ? -16.609 11.469 11.5 1 97.69 193 LEU B C 1
ATOM 3349 O O . LEU B 1 193 ? -16.797 10.891 10.43 1 97.69 193 LEU B O 1
ATOM 3353 N N . LYS B 1 194 ? -17.406 12.367 12.023 1 97.12 194 LYS B N 1
ATOM 3354 C CA . LYS B 1 194 ? -18.672 12.758 11.391 1 97.12 194 LYS B CA 1
ATOM 3355 C C . LYS B 1 194 ? -18.438 13.75 10.266 1 97.12 194 LYS B C 1
ATOM 3357 O O . LYS B 1 194 ? -18.828 14.914 10.359 1 97.12 194 LYS B O 1
ATOM 3362 N N . THR B 1 195 ? -17.812 13.32 9.219 1 96.12 195 THR B N 1
ATOM 3363 C CA . THR B 1 195 ? -17.547 14.07 7.996 1 96.12 195 THR B CA 1
ATOM 3364 C C . THR B 1 195 ? -18.078 13.32 6.777 1 96.12 195 THR B C 1
ATOM 3366 O O . THR B 1 195 ? -18.484 12.156 6.883 1 96.12 195 THR B O 1
ATOM 3369 N N . GLU B 1 196 ? -18.078 13.992 5.676 1 91.44 196 GLU B N 1
ATOM 3370 C CA . GLU B 1 196 ? -18.5 13.352 4.434 1 91.44 196 GLU B CA 1
ATOM 3371 C C . GLU B 1 196 ? -17.609 12.156 4.105 1 91.44 196 GLU B C 1
ATOM 3373 O O . GLU B 1 196 ? -18.094 11.133 3.615 1 91.44 196 GLU B O 1
ATOM 3378 N N . LEU B 1 197 ? -16.344 12.25 4.324 1 89.44 197 LEU B N 1
ATOM 3379 C CA . LEU B 1 197 ? -15.414 11.156 4.07 1 89.44 197 LEU B CA 1
ATOM 3380 C C . LEU B 1 197 ? -15.562 10.062 5.125 1 89.44 197 LEU B C 1
ATOM 3382 O O . LEU B 1 197 ? -15.375 8.883 4.828 1 89.44 197 LEU B O 1
ATOM 3386 N N . GLY B 1 198 ? -15.891 10.492 6.312 1 92.19 198 GLY B N 1
ATOM 3387 C CA . GLY B 1 198 ? -15.984 9.555 7.418 1 92.19 198 GLY B CA 1
ATOM 3388 C C . GLY B 1 198 ? -17.312 8.812 7.453 1 92.19 198 GLY B C 1
ATOM 3389 O O . GLY B 1 198 ? -17.781 8.312 6.426 1 92.19 198 GLY B O 1
ATOM 3390 N N . GLY B 1 199 ? -17.906 8.719 8.578 1 90.62 199 GLY B N 1
ATOM 3391 C CA . GLY B 1 199 ? -19.078 7.887 8.75 1 90.62 199 GLY B CA 1
ATOM 3392 C C . GLY B 1 199 ? -20.359 8.688 8.883 1 90.62 199 GLY B C 1
ATOM 3393 O O . GLY B 1 199 ? -21.406 8.141 9.25 1 90.62 199 GLY B O 1
ATOM 3394 N N . GLY B 1 200 ? -20.219 9.992 8.57 1 92.25 200 GLY B N 1
ATOM 3395 C CA . GLY B 1 200 ? -21.406 10.805 8.836 1 92.25 200 GLY B CA 1
ATOM 3396 C C . GLY B 1 200 ? -21.875 10.703 10.273 1 92.25 200 GLY B C 1
ATOM 3397 O O . GLY B 1 200 ? -21.078 10.695 11.203 1 92.25 200 GLY B O 1
ATOM 3398 N N . ASP B 1 201 ? -23.094 10.617 10.391 1 91.69 201 ASP B N 1
ATOM 3399 C CA . ASP B 1 201 ? -23.688 10.68 11.727 1 91.69 201 ASP B CA 1
ATOM 3400 C C . ASP B 1 201 ? -23.422 9.398 12.508 1 91.69 201 ASP B C 1
ATOM 3402 O O . ASP B 1 201 ? -23.594 9.367 13.734 1 91.69 201 ASP B O 1
ATOM 3406 N N . ALA B 1 202 ? -23 8.391 11.859 1 91.81 202 ALA B N 1
ATOM 3407 C CA . ALA B 1 202 ? -22.766 7.113 12.523 1 91.81 202 ALA B CA 1
ATOM 3408 C C . ALA B 1 202 ? -21.406 7.098 13.234 1 91.81 202 ALA B C 1
ATOM 3410 O O . ALA B 1 202 ? -21.141 6.223 14.062 1 91.81 202 ALA B O 1
ATOM 3411 N N . ALA B 1 203 ? -20.594 8.102 12.914 1 95.19 203 ALA B N 1
ATOM 3412 C CA . ALA B 1 203 ? -19.219 8.117 13.43 1 95.19 203 ALA B CA 1
ATOM 3413 C C . ALA B 1 203 ? -19.188 8.555 14.891 1 95.19 203 ALA B C 1
ATOM 3415 O O . ALA B 1 203 ? -20.188 9.086 15.406 1 95.19 203 ALA B O 1
ATOM 3416 N N . ASP B 1 204 ? -18.062 8.297 15.508 1 95.69 204 ASP B N 1
ATOM 3417 C CA . ASP B 1 204 ? -17.906 8.477 16.953 1 95.69 204 ASP B CA 1
ATOM 3418 C C . ASP B 1 204 ? -17.703 9.945 17.312 1 95.69 204 ASP B C 1
ATOM 3420 O O . ASP B 1 204 ? -18.219 10.422 18.312 1 95.69 204 ASP B O 1
ATOM 3424 N N . LEU B 1 205 ? -16.938 10.695 16.453 1 97.31 205 LEU B N 1
ATOM 3425 C CA . LEU B 1 205 ? -16.438 12.023 16.812 1 97.31 205 LEU B CA 1
ATOM 3426 C C . LEU B 1 205 ? -16.812 13.055 15.75 1 97.31 205 LEU B C 1
ATOM 3428 O O . LEU B 1 205 ? -16.859 12.727 14.562 1 97.31 205 LEU B O 1
ATOM 3432 N N . THR B 1 206 ? -17.047 14.258 16.188 1 97.94 206 THR B N 1
ATOM 3433 C CA . THR B 1 206 ? -17.141 15.352 15.234 1 97.94 206 THR B CA 1
ATOM 3434 C C . THR B 1 206 ? -15.781 15.672 14.641 1 97.94 206 THR B C 1
ATOM 3436 O O . THR B 1 206 ? -14.75 15.281 15.188 1 97.94 206 THR B O 1
ATOM 3439 N N . ALA B 1 207 ? -15.789 16.391 13.539 1 98.19 207 ALA B N 1
ATOM 3440 C CA . ALA B 1 207 ? -14.531 16.844 12.945 1 98.19 207 ALA B CA 1
ATOM 3441 C C . ALA B 1 207 ? -13.727 17.672 13.93 1 98.19 207 ALA B C 1
ATOM 3443 O O . ALA B 1 20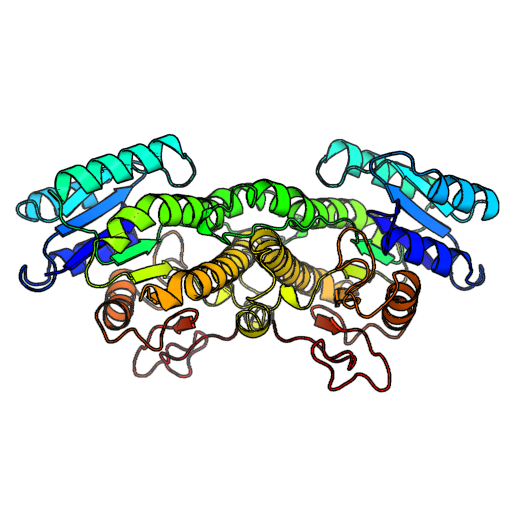7 ? -12.5 17.547 14.016 1 98.19 207 ALA B O 1
ATOM 3444 N N . ASP B 1 208 ? -14.422 18.5 14.68 1 98.38 208 ASP B N 1
ATOM 3445 C CA . ASP B 1 208 ? -13.773 19.375 15.656 1 98.38 208 ASP B CA 1
ATOM 3446 C C . ASP B 1 208 ? -13.102 18.562 16.766 1 98.38 208 ASP B C 1
ATOM 3448 O O . ASP B 1 208 ? -11.984 18.875 17.172 1 98.38 208 ASP B O 1
ATOM 3452 N N . GLU B 1 209 ? -13.789 17.547 17.25 1 97.88 209 GLU B N 1
ATOM 3453 C CA . GLU B 1 209 ? -13.219 16.672 18.266 1 97.88 209 GLU B CA 1
ATOM 3454 C C . GLU B 1 209 ? -11.984 15.945 17.75 1 97.88 209 GLU B C 1
ATOM 3456 O O . GLU B 1 209 ? -10.961 15.875 18.422 1 97.88 209 GLU B O 1
ATOM 3461 N N . GLY B 1 210 ? -12.078 15.375 16.547 1 98.31 210 GLY B N 1
ATOM 3462 C CA . GLY B 1 210 ? -10.945 14.719 15.922 1 98.31 210 GLY B CA 1
ATOM 3463 C C . GLY B 1 210 ? -9.742 15.633 15.75 1 98.31 210 GLY B C 1
ATOM 3464 O O . GLY B 1 210 ? -8.609 15.234 16 1 98.31 210 GLY B O 1
ATOM 3465 N N . ALA B 1 211 ? -10.031 16.844 15.312 1 98.81 211 ALA B N 1
ATOM 3466 C CA . ALA B 1 211 ? -8.953 17.812 15.109 1 98.81 211 ALA B CA 1
ATOM 3467 C C . ALA B 1 211 ? -8.273 18.172 16.422 1 98.81 211 ALA B C 1
ATOM 3469 O O . ALA B 1 211 ? -7.043 18.25 16.5 1 98.81 211 ALA B O 1
ATOM 3470 N N . ARG B 1 212 ? -9.086 18.422 17.438 1 98.56 212 ARG B N 1
ATOM 3471 C CA . ARG B 1 212 ? -8.539 18.766 18.75 1 98.56 212 ARG B CA 1
ATOM 3472 C C . ARG B 1 212 ? -7.602 17.656 19.25 1 98.56 212 ARG B C 1
ATOM 3474 O O . ARG B 1 212 ? -6.469 17.938 19.656 1 98.56 212 ARG B O 1
ATOM 3481 N N . LEU B 1 213 ? -8.078 16.438 19.25 1 98.31 213 LEU B N 1
ATOM 3482 C CA . LEU B 1 213 ? -7.305 15.305 19.766 1 98.31 213 LEU B CA 1
ATOM 3483 C C . LEU B 1 213 ? -6.078 15.047 18.891 1 98.31 213 LEU B C 1
ATOM 3485 O O . LEU B 1 213 ? -5.02 14.672 19.406 1 98.31 213 LEU B O 1
ATOM 3489 N N . SER B 1 214 ? -6.176 15.195 17.578 1 98.69 214 SER B N 1
ATOM 3490 C CA . SER B 1 214 ? -5.039 15.07 16.672 1 98.69 214 SER B CA 1
ATOM 3491 C C . SER B 1 214 ? -3.99 16.141 16.953 1 98.69 214 SER B C 1
ATOM 3493 O O . SER B 1 214 ? -2.793 15.844 16.984 1 98.69 214 SER B O 1
ATOM 3495 N N . LEU B 1 215 ? -4.426 17.406 17.156 1 98.62 215 LEU B N 1
ATOM 3496 C CA . LEU B 1 215 ? -3.502 18.516 17.391 1 98.62 215 LEU B CA 1
ATOM 3497 C C . LEU B 1 215 ? -2.797 18.359 18.734 1 98.62 215 LEU B C 1
ATOM 3499 O O . LEU B 1 215 ? -1.655 18.797 18.891 1 98.62 215 LEU B O 1
ATOM 3503 N N . ASP B 1 216 ? -3.443 17.672 19.734 1 97.69 216 ASP B N 1
ATOM 3504 C CA . ASP B 1 216 ? -2.756 17.359 20.984 1 97.69 216 ASP B CA 1
ATOM 3505 C C . ASP B 1 216 ? -1.479 16.562 20.719 1 97.69 216 ASP B C 1
ATOM 3507 O O . ASP B 1 216 ? -0.473 16.75 21.406 1 97.69 216 ASP B O 1
ATOM 3511 N N . ILE B 1 217 ? -1.542 15.688 19.75 1 97.94 217 ILE B N 1
ATOM 3512 C CA . ILE B 1 217 ? -0.392 14.867 19.391 1 97.94 217 ILE B CA 1
ATOM 3513 C C . ILE B 1 217 ? 0.583 15.68 18.547 1 97.94 217 ILE B C 1
ATOM 3515 O O . ILE B 1 217 ? 1.785 15.703 18.812 1 97.94 217 ILE B O 1
ATOM 3519 N N . ILE B 1 218 ? 0.089 16.422 17.547 1 98.31 218 ILE B N 1
ATOM 3520 C CA . ILE B 1 218 ? 0.901 17.125 16.578 1 98.31 218 ILE B CA 1
ATOM 3521 C C . ILE B 1 218 ? 1.683 18.25 17.25 1 98.31 218 ILE B C 1
ATOM 3523 O O . ILE B 1 218 ? 2.848 18.484 16.938 1 98.31 218 ILE B O 1
ATOM 3527 N N . LEU B 1 219 ? 1.083 18.938 18.219 1 97.62 219 LEU B N 1
ATOM 3528 C CA . LEU B 1 219 ? 1.69 20.094 18.891 1 97.62 219 LEU B CA 1
ATOM 3529 C C . LEU B 1 219 ? 2.564 19.641 20.047 1 97.62 219 LEU B C 1
ATOM 3531 O O . LEU B 1 219 ? 3.365 20.422 20.562 1 97.62 219 LEU B O 1
ATOM 3535 N N . GLY B 1 220 ? 2.387 18.328 20.422 1 94.69 220 GLY B N 1
ATOM 3536 C CA . GLY B 1 220 ? 3.145 17.812 21.547 1 94.69 220 GLY B CA 1
ATOM 3537 C C . GLY B 1 220 ? 4.512 17.281 21.156 1 94.69 220 GLY B C 1
ATOM 3538 O O . GLY B 1 220 ? 4.969 17.5 20.031 1 94.69 220 GLY B O 1
ATOM 3539 N N . PRO B 1 221 ? 5.191 16.641 22.109 1 89.88 221 PRO B N 1
ATOM 3540 C CA . PRO B 1 221 ? 6.484 16.031 21.812 1 89.88 221 PRO B CA 1
ATOM 3541 C C . PRO B 1 221 ? 6.402 14.977 20.703 1 89.88 221 PRO B C 1
ATOM 3543 O O . PRO B 1 221 ? 5.477 14.164 20.688 1 89.88 221 PRO B O 1
ATOM 3546 N N . SER B 1 222 ? 7.395 15.039 19.781 1 85.81 222 SER B N 1
ATOM 3547 C CA . SER B 1 222 ? 7.184 14.242 18.578 1 85.81 222 SER B CA 1
ATOM 3548 C C . SER B 1 222 ? 8.328 13.258 18.359 1 85.81 222 SER B C 1
ATOM 3550 O O . SER B 1 222 ? 8.281 12.438 17.438 1 85.81 222 SER B O 1
ATOM 3552 N N . ARG B 1 223 ? 9.383 13.258 19.062 1 78.56 223 ARG B N 1
ATOM 3553 C CA . ARG B 1 223 ? 10.547 12.438 18.75 1 78.56 223 ARG B CA 1
ATOM 3554 C C . ARG B 1 223 ? 10.18 10.953 18.734 1 78.56 223 ARG B C 1
ATOM 3556 O O . ARG B 1 223 ? 10.625 10.211 17.844 1 78.56 223 ARG B O 1
ATOM 3563 N N . GLY B 1 224 ? 9.336 10.438 19.531 1 93.44 224 GLY B N 1
ATOM 3564 C CA . GLY B 1 224 ? 8.992 9.023 19.531 1 93.44 224 GLY B CA 1
ATOM 3565 C C . GLY B 1 224 ? 7.941 8.672 18.5 1 93.44 224 GLY B C 1
ATOM 3566 O O . GLY B 1 224 ? 7.574 7.5 18.359 1 93.44 224 GLY B O 1
ATOM 3567 N N . LEU B 1 225 ? 7.582 9.617 17.609 1 97.94 225 LEU B N 1
ATOM 3568 C CA . LEU B 1 225 ? 6.473 9.406 16.672 1 97.94 225 LEU B CA 1
ATOM 3569 C C . LEU B 1 225 ? 6.988 9.109 15.273 1 97.94 225 LEU B C 1
ATOM 3571 O O . LEU B 1 225 ? 6.227 8.68 14.406 1 97.94 225 LEU B O 1
ATOM 3575 N N . ASN B 1 226 ? 8.336 9.312 15.023 1 98.69 226 ASN B N 1
ATOM 3576 C CA . ASN B 1 226 ? 8.859 9.172 13.664 1 98.69 226 ASN B CA 1
ATOM 3577 C C . ASN B 1 226 ? 8.648 7.762 13.125 1 98.69 226 ASN B C 1
ATOM 3579 O O . ASN B 1 226 ? 9.07 6.785 13.75 1 98.69 226 ASN B O 1
ATOM 3583 N N . GLY B 1 227 ? 7.965 7.652 12.039 1 98.62 227 GLY B N 1
ATOM 3584 C CA . GLY B 1 227 ? 7.715 6.371 11.398 1 98.62 227 GLY B CA 1
ATOM 3585 C C . GLY B 1 227 ? 6.625 5.566 12.078 1 98.62 227 GLY B C 1
ATOM 3586 O O . GLY B 1 227 ? 6.48 4.367 11.828 1 98.62 227 GLY B O 1
ATOM 3587 N N . GLN B 1 228 ? 5.875 6.23 12.969 1 98.69 228 GLN B N 1
ATOM 3588 C CA . GLN B 1 228 ? 4.867 5.492 13.727 1 98.69 228 GLN B CA 1
ATOM 3589 C C . GLN B 1 228 ? 3.477 5.688 13.125 1 98.69 228 GLN B C 1
ATOM 3591 O O . GLN B 1 228 ? 3.289 6.527 12.242 1 98.69 228 GLN B O 1
ATOM 3596 N N . PHE B 1 229 ? 2.598 4.852 13.461 1 98.62 229 PHE B N 1
ATOM 3597 C CA . PHE B 1 229 ? 1.181 4.887 13.117 1 98.62 229 PHE B CA 1
ATOM 3598 C C . PHE B 1 229 ? 0.333 5.148 14.359 1 98.62 229 PHE B C 1
ATOM 3600 O O . PHE B 1 229 ? -0.281 4.23 14.906 1 98.62 229 PHE B O 1
ATOM 3607 N N . THR B 1 230 ? 0.152 6.418 14.719 1 97.94 230 THR B N 1
ATOM 3608 C CA . THR B 1 230 ? -0.338 6.789 16.047 1 97.94 230 THR B CA 1
ATOM 3609 C C . THR B 1 230 ? -1.839 7.066 16 1 97.94 230 THR B C 1
ATOM 3611 O O . THR B 1 230 ? -2.334 7.715 15.078 1 97.94 230 THR B O 1
ATOM 3614 N N . ARG B 1 231 ? -2.549 6.586 17.047 1 97.62 231 ARG B N 1
ATOM 3615 C CA . ARG B 1 231 ? -3.971 6.852 17.234 1 97.62 231 ARG B CA 1
ATOM 3616 C C . ARG B 1 231 ? -4.188 7.996 18.219 1 97.62 231 ARG B C 1
ATOM 3618 O O . ARG B 1 231 ? -3.367 8.211 19.109 1 97.62 231 ARG B O 1
ATOM 3625 N N . ILE B 1 232 ? -5.27 8.648 18.031 1 97.94 232 ILE B N 1
ATOM 3626 C CA . ILE B 1 232 ? -5.625 9.672 19 1 97.94 232 ILE B CA 1
ATOM 3627 C C . ILE B 1 232 ? -6.008 9.008 20.328 1 97.94 232 ILE B C 1
ATOM 3629 O O . ILE B 1 232 ? -6.301 7.812 20.359 1 97.94 232 ILE B O 1
ATOM 3633 N N . HIS B 1 233 ? -5.941 9.852 21.375 1 96.62 233 HIS B N 1
ATOM 3634 C CA . HIS B 1 233 ? -6.355 9.398 22.703 1 96.62 233 HIS B CA 1
ATOM 3635 C C . HIS B 1 233 ? -7.629 10.109 23.156 1 96.62 233 HIS B C 1
ATOM 3637 O O . HIS B 1 233 ? -7.664 11.336 23.234 1 96.62 233 HIS B O 1
ATOM 3643 N N . LEU B 1 234 ? -8.633 9.398 23.281 1 96.06 234 LEU B N 1
ATOM 3644 C CA . LEU B 1 234 ? -9.883 9.859 23.859 1 96.06 234 LEU B CA 1
ATOM 3645 C C . LEU B 1 234 ? -10.148 9.164 25.203 1 96.06 234 LEU B C 1
ATOM 3647 O O . LEU B 1 234 ? -10.617 8.023 25.219 1 96.06 234 LEU B O 1
ATOM 3651 N N . PRO B 1 235 ? -9.867 9.898 26.344 1 93.75 235 PRO B N 1
ATOM 3652 C CA . PRO B 1 235 ? -10.062 9.273 27.656 1 93.75 235 PRO B CA 1
ATOM 3653 C C . PRO B 1 235 ? -11.438 8.625 27.797 1 93.75 235 PRO B C 1
ATOM 3655 O O . PRO B 1 235 ? -12.453 9.234 27.438 1 93.75 235 PRO B O 1
ATOM 3658 N N . GLY B 1 236 ? -11.438 7.391 28.266 1 92.81 236 GLY B N 1
ATOM 3659 C CA . GLY B 1 236 ? -12.688 6.676 28.5 1 92.81 236 GLY B CA 1
ATOM 3660 C C . GLY B 1 236 ? -13.102 5.801 27.328 1 92.81 236 GLY B C 1
ATOM 3661 O O . GLY B 1 236 ? -14.023 4.996 27.438 1 92.81 236 GLY B O 1
ATOM 3662 N N . TRP B 1 237 ? -12.336 5.914 26.219 1 92 237 TRP B N 1
ATOM 3663 C CA . TRP B 1 237 ? -12.703 5.172 25.016 1 92 237 TRP B CA 1
ATOM 3664 C C . TRP B 1 237 ? -11.594 4.219 24.594 1 92 237 TRP B C 1
ATOM 3666 O O . TRP B 1 237 ? -11.516 3.807 23.438 1 92 237 TRP B O 1
ATOM 3676 N N . GLU B 1 238 ? -10.688 3.895 25.516 1 86.94 238 GLU B N 1
ATOM 3677 C CA . GLU B 1 238 ? -9.5 3.104 25.219 1 86.94 238 GLU B CA 1
ATOM 3678 C C . GLU B 1 238 ? -9.867 1.669 24.859 1 86.94 238 GLU B C 1
ATOM 3680 O O . GLU B 1 238 ? -9.133 1 24.125 1 86.94 238 GLU B O 1
ATOM 3685 N N . ASN B 1 239 ? -11.07 1.238 25.25 1 84.56 239 ASN B N 1
ATOM 3686 C CA . ASN B 1 239 ? -11.484 -0.134 24.984 1 84.56 239 ASN B CA 1
ATOM 3687 C C . ASN B 1 239 ? -12.617 -0.188 23.953 1 84.56 239 ASN B C 1
ATOM 3689 O O . ASN B 1 239 ? -13.289 -1.212 23.828 1 84.56 239 ASN B O 1
ATOM 3693 N N . SER B 1 240 ? -12.773 0.924 23.328 1 83.38 240 SER B N 1
ATOM 3694 C CA . SER B 1 240 ? -13.789 0.965 22.281 1 83.38 240 SER B CA 1
ATOM 3695 C C . SER B 1 240 ? -13.344 0.188 21.047 1 83.38 240 SER B C 1
ATOM 3697 O O . SER B 1 240 ? -12.188 -0.238 20.953 1 83.38 240 SER B O 1
ATOM 3699 N N . ARG B 1 241 ? -14.32 0.015 20.141 1 80.31 241 ARG B N 1
ATOM 3700 C CA . ARG B 1 241 ? -14.094 -0.71 18.891 1 80.31 241 ARG B CA 1
ATOM 3701 C C . ARG B 1 241 ? -12.93 -0.102 18.109 1 80.31 241 ARG B C 1
ATOM 3703 O O . ARG B 1 241 ? -12.156 -0.824 17.484 1 80.31 241 ARG B O 1
ATOM 3710 N N . HIS B 1 242 ? -12.719 1.242 18.188 1 85.56 242 HIS B N 1
ATOM 3711 C CA . HIS B 1 242 ? -11.695 1.926 17.391 1 85.56 242 HIS B CA 1
ATOM 3712 C C . HIS B 1 242 ? -10.469 2.246 18.234 1 85.56 242 HIS B C 1
ATOM 3714 O O . HIS B 1 242 ? -9.477 2.762 17.734 1 85.56 242 HIS B O 1
ATOM 3720 N N . GLN B 1 243 ? -10.469 1.909 19.484 1 87.44 243 GLN B N 1
ATOM 3721 C CA . GLN B 1 243 ? -9.336 1.955 20.406 1 87.44 243 GLN B CA 1
ATOM 3722 C C . GLN B 1 243 ? -8.656 3.318 20.359 1 87.44 243 GLN B C 1
ATOM 3724 O O . GLN B 1 243 ? -7.473 3.418 20.031 1 87.44 243 GLN B O 1
ATOM 3729 N N . TYR B 1 244 ? -9.32 4.293 20.875 1 94.44 244 TYR B N 1
ATOM 3730 C CA . TYR B 1 244 ? -8.758 5.633 20.953 1 94.44 244 TYR B CA 1
ATOM 3731 C C . TYR B 1 244 ? -7.816 5.75 22.156 1 94.44 244 TYR B C 1
ATOM 3733 O O . TYR B 1 244 ? -8 6.613 23.016 1 94.44 244 TYR B O 1
ATOM 3741 N N . ASP B 1 245 ? -6.746 4.938 22.188 1 94.44 245 ASP B N 1
ATOM 3742 C CA . ASP B 1 245 ? -5.945 4.816 23.406 1 94.44 245 ASP B CA 1
ATOM 3743 C C . ASP B 1 245 ? -4.594 5.512 23.25 1 94.44 245 ASP B C 1
ATOM 3745 O O . ASP B 1 245 ? -3.73 5.414 24.125 1 94.44 245 ASP B O 1
ATOM 3749 N N . GLY B 1 246 ? -4.324 6.137 22.156 1 94.75 246 GLY B N 1
ATOM 3750 C CA . GLY B 1 246 ? -3.113 6.91 21.938 1 94.75 246 GLY B CA 1
ATOM 3751 C C . GLY B 1 246 ? -1.917 6.059 21.562 1 94.75 246 GLY B C 1
ATOM 3752 O O . GLY B 1 246 ? -0.838 6.586 21.281 1 94.75 246 GLY B O 1
ATOM 3753 N N . SER B 1 247 ? -2.139 4.75 21.516 1 95 247 SER B N 1
ATOM 3754 C CA . SER B 1 247 ? -1.036 3.869 21.141 1 95 247 SER B CA 1
ATOM 3755 C C . SER B 1 247 ? -0.885 3.787 19.625 1 95 247 SER B C 1
ATOM 3757 O O . SER B 1 247 ? -1.747 4.266 18.891 1 95 247 SER B O 1
ATOM 3759 N N . ASN B 1 248 ? 0.227 3.252 19.203 1 97.06 248 ASN B N 1
ATOM 3760 C CA . ASN B 1 248 ? 0.396 2.977 17.781 1 97.06 248 ASN B CA 1
ATOM 3761 C C . ASN B 1 248 ? -0.515 1.844 17.312 1 97.06 248 ASN B C 1
ATOM 3763 O O . ASN B 1 248 ? -0.653 0.831 18 1 97.06 248 ASN B O 1
ATOM 3767 N N . ALA B 1 249 ? -1.173 2.064 16.219 1 97.12 249 ALA B N 1
ATOM 3768 C CA . ALA B 1 249 ? -1.908 0.967 15.594 1 97.12 249 ALA B CA 1
ATOM 3769 C C . ALA B 1 249 ? -0.955 -0.047 14.969 1 97.12 249 ALA B C 1
ATOM 3771 O O . ALA B 1 249 ? 0.134 0.314 14.516 1 97.12 249 ALA B O 1
ATOM 3772 N N . PRO B 1 250 ? -1.359 -1.347 15.07 1 97.69 250 PRO B N 1
ATOM 3773 C CA . PRO B 1 250 ? -0.561 -2.281 14.273 1 97.69 250 PRO B CA 1
ATOM 3774 C C . PRO B 1 250 ? -0.631 -1.989 12.773 1 97.69 250 PRO B C 1
ATOM 3776 O O . PRO B 1 250 ? -1.62 -1.426 12.297 1 97.69 250 PRO B O 1
ATOM 3779 N N . TRP B 1 251 ? 0.397 -2.33 12.125 1 98.12 251 TRP B N 1
ATOM 3780 C CA . TRP B 1 251 ? 0.396 -2.045 10.695 1 98.12 251 TRP B CA 1
ATOM 3781 C C . TRP B 1 251 ? -0.622 -2.916 9.961 1 98.12 251 TRP B C 1
ATOM 3783 O O . TRP B 1 251 ? -0.845 -4.07 10.344 1 98.12 251 TRP B O 1
#

Radius of gyration: 23.9 Å; Cα contacts (8 Å, |Δi|>4): 1110; chains: 2; bounding box: 48×76×55 Å